Protein 3D0C (pdb70)

B-factor: mean 28.16, std 8.86, range [10.95, 77.32]

InterPro domains:
  IPR002220 DapA-like [PF00701] (10-296)
  IPR002220 DapA-like [PIRSF001365] (8-302)
  IPR002220 DapA-like [PTHR12128] (17-301)
  IPR002220 DapA-like [SM01130] (9-299)
  IPR013785 Aldolase-type TIM barrel [G3DSA:3.20.20.70] (1-304)

Solvent-accessible surface area: 23172 Å² total

Organism: Oceanobacillus iheyensis (strain DSM 14371 / CIP 107618 / JCM 11309 / KCTC 3954 / HTE831) (NCBI:txid221109)

Structure (mmCIF, N/CA/C/O backbone):
data_3D0C
#
_entry.id   3D0C
#
_cell.length_a   157.037
_cell.length_b   57.063
_cell.length_c   71.457
_cell.angle_alpha   90.00
_cell.angle_beta   90.00
_cell.angle_gamma   90.00
#
_symmetry.space_group_name_H-M   'P 21 21 2'
#
loop_
_entity.id
_entity.type
_entity.pdbx_description
1 polymer 'Dihydrodipicolinate synthase'
2 water water
#
loop_
_atom_site.group_PDB
_atom_site.id
_atom_site.type_symbol
_atom_site.label_atom_id
_atom_site.label_alt_id
_atom_site.label_comp_id
_atom_site.label_asym_id
_atom_site.label_entity_id
_atom_site.label_seq_id
_atom_site.pdbx_PDB_ins_code
_atom_site.Cartn_x
_atom_site.Cartn_y
_atom_site.Cartn_z
_atom_site.occupancy
_atom_site.B_iso_or_equiv
_atom_site.auth_seq_id
_atom_site.auth_comp_id
_atom_site.auth_asym_id
_atom_site.auth_atom_id
_atom_site.pdbx_PDB_model_num
ATOM 1 N N . LEU A 1 3 ? 33.985 -9.461 49.211 1.00 37.08 1 LEU A N 1
ATOM 2 C CA . LEU A 1 3 ? 32.778 -8.596 49.053 1.00 36.99 1 LEU A CA 1
ATOM 3 C C . LEU A 1 3 ? 31.532 -9.459 48.933 1.00 37.39 1 LEU A C 1
ATOM 4 O O . LEU A 1 3 ? 31.422 -10.274 48.016 1.00 40.08 1 LEU A O 1
ATOM 9 N N . ASP A 1 4 ? 30.598 -9.291 49.868 1.00 40.52 2 ASP A N 1
ATOM 10 C CA . ASP A 1 4 ? 29.361 -10.059 49.820 1.00 42.22 2 ASP A CA 1
ATOM 11 C C . ASP A 1 4 ? 28.361 -9.317 48.941 1.00 40.87 2 ASP A C 1
ATOM 12 O O . ASP A 1 4 ? 27.948 -8.193 49.245 1.00 38.12 2 ASP A O 1
ATOM 17 N N . TYR A 1 5 ? 27.990 -9.956 47.839 1.00 41.32 3 TYR A N 1
ATOM 18 C CA . TYR A 1 5 ? 27.054 -9.378 46.891 1.00 41.57 3 TYR A CA 1
ATOM 19 C C . TYR A 1 5 ? 25.714 -9.051 47.537 1.00 38.83 3 TYR A C 1
ATOM 20 O O . TYR A 1 5 ? 25.091 -8.038 47.215 1.00 37.33 3 TYR A O 1
ATOM 29 N N . GLY A 1 6 ? 25.278 -9.898 48.462 1.00 35.68 4 GLY A N 1
ATOM 30 C CA . GLY A 1 6 ? 24.018 -9.650 49.134 1.00 34.09 4 GLY A CA 1
ATOM 31 C C . GLY A 1 6 ? 23.959 -8.239 49.694 1.00 34.11 4 GLY A C 1
ATOM 32 O O . GLY A 1 6 ? 22.997 -7.503 49.454 1.00 33.74 4 GLY A O 1
ATOM 33 N N . GLU A 1 7 ? 24.996 -7.850 50.431 1.00 33.75 5 GLU A N 1
ATOM 34 C CA . GLU A 1 7 ? 25.048 -6.522 51.032 1.00 34.73 5 GLU A CA 1
ATOM 35 C C . GLU A 1 7 ? 25.179 -5.443 49.965 1.00 31.63 5 GLU A C 1
ATOM 36 O O . GLU A 1 7 ? 24.619 -4.355 50.100 1.00 29.44 5 GLU A O 1
ATOM 42 N N . PHE A 1 8 ? 25.917 -5.751 48.902 1.00 31.02 6 PHE A N 1
ATOM 43 C CA . PHE A 1 8 ? 26.119 -4.795 47.819 1.00 29.86 6 PHE A CA 1
ATOM 44 C C . PHE A 1 8 ? 24.795 -4.366 47.187 1.00 25.48 6 PHE A C 1
ATOM 45 O O . PHE A 1 8 ? 24.590 -3.182 46.925 1.00 23.80 6 PHE A O 1
ATOM 53 N N . SER A 1 9 ? 23.908 -5.327 46.938 1.00 23.98 7 SER A N 1
ATOM 54 C CA . SER A 1 9 ? 22.617 -5.029 46.324 1.00 23.80 7 SER A CA 1
ATOM 55 C C . SER A 1 9 ? 21.778 -4.083 47.176 1.00 23.69 7 SER A C 1
ATOM 56 O O . SER A 1 9 ? 20.924 -3.367 46.654 1.00 22.98 7 SER A O 1
ATOM 59 N N . LYS A 1 10 ? 22.019 -4.075 48.486 1.00 22.84 8 LYS A N 1
ATOM 60 C CA . LYS A 1 10 ? 21.273 -3.202 49.387 1.00 23.75 8 LYS A CA 1
ATOM 61 C C . LYS A 1 10 ? 21.554 -1.721 49.133 1.00 21.98 8 LYS A C 1
ATOM 62 O O . LYS A 1 10 ? 20.748 -0.861 49.496 1.00 22.43 8 LYS A O 1
ATOM 68 N N . ARG A 1 11 ? 22.687 -1.426 48.502 1.00 22.46 9 ARG A N 1
ATOM 69 C CA . ARG A 1 11 ? 23.059 -0.043 48.198 1.00 22.17 9 ARG A CA 1
ATOM 70 C C . ARG A 1 11 ? 22.060 0.661 47.280 1.00 21.59 9 ARG A C 1
ATOM 71 O O . ARG A 1 11 ? 21.977 1.896 47.262 1.00 20.73 9 ARG A O 1
ATOM 79 N N . PHE A 1 12 ? 21.306 -0.120 46.517 1.00 19.69 10 PHE A N 1
ATOM 80 C CA . PHE A 1 12 ? 20.354 0.446 45.565 1.00 21.99 10 PHE A CA 1
ATOM 81 C C . PHE A 1 12 ? 18.961 0.773 46.092 1.00 21.57 10 PHE A C 1
ATOM 82 O O . PHE A 1 12 ? 18.081 1.188 45.331 1.00 20.96 10 PHE A O 1
ATOM 90 N N . SER A 1 13 ? 18.768 0.605 47.398 1.00 23.46 11 SER A N 1
ATOM 91 C CA . SER A 1 13 ? 17.485 0.926 48.017 1.00 21.45 11 SER A CA 1
ATOM 92 C C . SER A 1 13 ? 17.495 2.421 48.286 1.00 21.52 11 SER A C 1
ATOM 93 O O . SER A 1 13 ? 17.465 2.860 49.438 1.00 22.60 11 SER A O 1
ATOM 96 N N . THR A 1 14 ? 17.542 3.201 47.214 1.00 20.93 12 THR A N 1
ATOM 97 C CA . THR A 1 14 ? 17.581 4.654 47.321 1.00 21.23 12 THR A CA 1
ATOM 98 C C . THR A 1 14 ? 17.419 5.206 45.906 1.00 21.80 12 THR A C 1
ATOM 99 O O . THR A 1 14 ? 16.985 4.491 45.002 1.00 20.37 12 THR A O 1
ATOM 103 N N . ILE A 1 15 ? 17.759 6.474 45.712 1.00 18.87 13 ILE A N 1
ATOM 104 C CA . ILE A 1 15 ? 17.662 7.062 44.382 1.00 19.43 13 ILE A CA 1
ATOM 105 C C . ILE A 1 15 ? 18.979 6.867 43.628 1.00 21.74 13 ILE A C 1
ATOM 106 O O . ILE A 1 15 ? 20.055 7.142 44.159 1.00 18.83 13 ILE A O 1
ATOM 111 N N . SER A 1 16 ? 18.891 6.350 42.405 1.00 18.92 14 SER A N 1
ATOM 112 C CA . SER A 1 16 ? 20.070 6.176 41.567 1.00 17.55 14 SER A CA 1
ATOM 113 C C . SER A 1 16 ? 20.057 7.394 40.656 1.00 17.51 14 SER A C 1
ATOM 114 O O . SER A 1 16 ? 19.250 7.472 39.723 1.00 16.84 14 SER A O 1
ATOM 117 N N . GLY A 1 17 ? 20.941 8.347 40.937 1.00 17.83 15 GLY A N 1
ATOM 118 C CA . GLY A 1 17 ? 20.998 9.558 40.143 1.00 16.21 15 GLY A CA 1
ATOM 119 C C . GLY A 1 17 ? 21.823 9.399 38.885 1.00 16.92 15 GLY A C 1
ATOM 120 O O . GLY A 1 17 ? 22.961 8.925 38.934 1.00 18.75 15 GLY A O 1
ATOM 121 N N . ILE A 1 18 ? 21.247 9.805 37.760 1.00 16.62 16 ILE A N 1
ATOM 122 C CA . ILE A 1 18 ? 21.914 9.725 36.466 1.00 17.34 16 ILE A CA 1
ATOM 123 C C . ILE A 1 18 ? 22.321 11.155 36.104 1.00 16.13 16 ILE A C 1
ATOM 124 O O . ILE A 1 18 ? 21.485 11.958 35.705 1.00 14.77 16 ILE A O 1
ATOM 129 N N . ASN A 1 19 ? 23.608 11.459 36.243 1.00 16.55 17 ASN A N 1
ATOM 130 C CA . ASN A 1 19 ? 24.121 12.802 35.973 1.00 19.60 17 ASN A CA 1
ATOM 131 C C . ASN A 1 19 ? 24.135 13.155 34.496 1.00 17.41 17 ASN A C 1
ATOM 132 O O . ASN A 1 19 ? 24.027 12.288 33.634 1.00 16.69 17 ASN A O 1
ATOM 137 N N . ILE A 1 20 ? 24.271 14.440 34.201 1.00 19.06 18 ILE A N 1
ATOM 138 C CA . ILE A 1 20 ? 24.352 14.858 32.809 1.00 18.57 18 ILE A CA 1
ATOM 139 C C . ILE A 1 20 ? 25.830 15.045 32.493 1.00 19.67 18 ILE A C 1
ATOM 140 O O . ILE A 1 20 ? 26.692 14.909 33.370 1.00 17.67 18 ILE A O 1
ATOM 145 N N . VAL A 1 21 ? 26.109 15.338 31.228 1.00 19.55 19 VAL A N 1
ATOM 146 C CA . VAL A 1 21 ? 27.464 15.620 30.769 1.00 19.54 19 VAL A CA 1
ATOM 147 C C . VAL A 1 21 ? 27.317 16.921 29.996 1.00 20.14 19 VAL A C 1
ATOM 148 O O . VAL A 1 21 ? 26.885 16.926 28.842 1.00 19.42 19 VAL A O 1
ATOM 152 N N . PRO A 1 22 ? 27.641 18.052 30.634 1.00 20.19 20 PRO A N 1
ATOM 153 C CA . PRO A 1 22 ? 27.515 19.327 29.925 1.00 22.53 20 PRO A CA 1
ATOM 154 C C . PRO A 1 22 ? 28.541 19.451 28.803 1.00 25.94 20 PRO A C 1
ATOM 155 O O . PRO A 1 22 ? 29.650 18.929 28.900 1.00 27.83 20 PRO A O 1
ATOM 159 N N . PHE A 1 23 ? 28.157 20.121 27.725 1.00 28.56 21 PHE A N 1
ATOM 160 C CA . PHE A 1 23 ? 29.054 20.313 26.596 1.00 32.18 21 PHE A CA 1
ATOM 161 C C . PHE A 1 23 ? 29.320 21.807 26.428 1.00 32.77 21 PHE A C 1
ATOM 162 O O . PHE A 1 23 ? 28.562 22.637 26.925 1.00 32.15 21 PHE A O 1
ATOM 170 N N . LEU A 1 24 ? 30.397 22.149 25.730 1.00 35.61 22 LEU A N 1
ATOM 171 C CA . LEU A 1 24 ? 30.764 23.549 25.536 1.00 38.80 22 LEU A CA 1
ATOM 172 C C . LEU A 1 24 ? 30.110 24.250 24.343 1.00 39.15 22 LEU A C 1
ATOM 173 O O . LEU A 1 24 ? 29.594 23.622 23.425 1.00 37.17 22 LEU A O 1
ATOM 178 N N . GLU A 1 25 ? 30.164 25.576 24.404 1.00 40.91 23 GLU A N 1
ATOM 179 C CA . GLU A 1 25 ? 29.642 26.521 23.422 1.00 43.01 23 GLU A CA 1
ATOM 180 C C . GLU A 1 25 ? 29.151 25.929 22.091 1.00 41.90 23 GLU A C 1
ATOM 181 O O . GLU A 1 25 ? 28.008 25.472 21.978 1.00 43.03 23 GLU A O 1
ATOM 187 N N . GLY A 1 26 ? 30.012 25.974 21.075 1.00 40.35 24 GLY A N 1
ATOM 188 C CA . GLY A 1 26 ? 29.644 25.470 19.764 1.00 37.42 24 GLY A CA 1
ATOM 189 C C . GLY A 1 26 ? 30.515 24.319 19.309 1.00 36.32 24 GLY A C 1
ATOM 190 O O . GLY A 1 26 ? 30.215 23.670 18.308 1.00 36.73 24 GLY A O 1
ATOM 191 N N . THR A 1 27 ? 31.606 24.075 20.029 1.00 35.90 25 THR A N 1
ATOM 192 C CA . THR A 1 27 ? 32.507 22.976 19.697 1.00 35.73 25 THR A CA 1
ATOM 193 C C . THR A 1 27 ? 31.883 21.678 20.206 1.00 35.20 25 THR A C 1
ATOM 194 O O . THR A 1 27 ? 32.218 20.590 19.741 1.00 33.89 25 THR A O 1
ATOM 198 N N . ARG A 1 28 ? 30.982 21.820 21.176 1.00 34.20 26 ARG A N 1
ATOM 199 C CA . ARG A 1 28 ? 30.285 20.697 21.797 1.00 33.94 26 ARG A CA 1
ATOM 200 C C . ARG A 1 28 ? 31.225 19.784 22.569 1.00 31.72 26 ARG A C 1
ATOM 201 O O . ARG A 1 28 ? 30.844 18.670 22.933 1.00 31.42 26 ARG A O 1
ATOM 209 N N . GLU A 1 29 ? 32.454 20.234 22.813 1.00 30.55 27 GLU A N 1
ATOM 210 C CA . GLU A 1 29 ? 33.400 19.418 23.568 1.00 29.19 27 GLU A CA 1
ATOM 211 C C . GLU A 1 29 ? 32.888 19.324 24.999 1.00 28.96 27 GLU A C 1
ATOM 212 O O . GLU A 1 29 ? 32.096 20.159 25.438 1.00 29.34 27 GLU A O 1
ATOM 218 N N . ILE A 1 30 ? 33.330 18.305 25.724 1.00 27.29 28 ILE A N 1
ATOM 219 C CA . ILE A 1 30 ? 32.902 18.112 27.102 1.00 25.62 28 ILE A CA 1
ATOM 220 C C . ILE A 1 30 ? 33.366 19.249 28.008 1.00 26.95 28 ILE A C 1
ATOM 221 O O . ILE A 1 30 ? 34.539 19.631 28.004 1.00 23.20 28 ILE A O 1
ATOM 226 N N . ASP A 1 31 ? 32.427 19.784 28.779 1.00 27.52 29 ASP A N 1
ATOM 227 C CA . ASP A 1 31 ? 32.709 20.861 29.719 1.00 29.15 29 ASP A CA 1
ATOM 228 C C . ASP A 1 31 ? 33.051 20.162 31.032 1.00 29.04 29 ASP A C 1
ATOM 229 O O . ASP A 1 31 ? 32.172 19.894 31.857 1.00 27.53 29 ASP A O 1
ATOM 234 N N . TRP A 1 32 ? 34.330 19.854 31.219 1.00 30.25 30 TRP A N 1
ATOM 235 C CA . TRP A 1 32 ? 34.757 19.144 32.415 1.00 34.19 30 TRP A CA 1
ATOM 236 C C . TRP A 1 32 ? 34.442 19.859 33.717 1.00 31.65 30 TRP A C 1
ATOM 237 O O . TRP A 1 32 ? 34.169 19.214 34.728 1.00 28.56 30 TRP A O 1
ATOM 248 N N . LYS A 1 33 ? 34.466 21.187 33.685 1.00 30.52 31 LYS A N 1
ATOM 249 C CA . LYS A 1 33 ? 34.163 21.988 34.867 1.00 31.59 31 LYS A CA 1
ATOM 250 C C . LYS A 1 33 ? 32.686 21.769 35.204 1.00 29.54 31 LYS A C 1
ATOM 251 O O . LYS A 1 33 ? 32.339 21.446 36.342 1.00 28.29 31 LYS A O 1
ATOM 257 N N . GLY A 1 34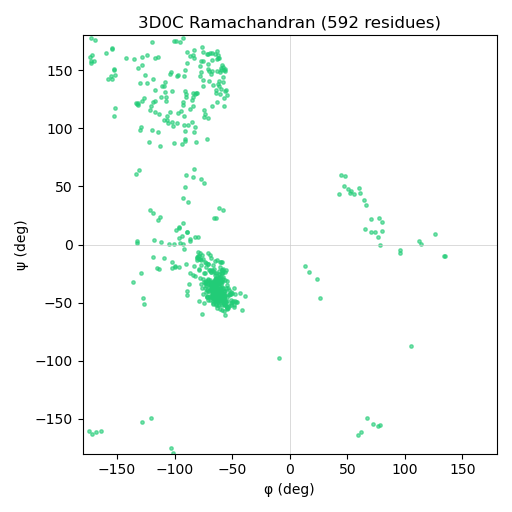 ? 31.828 21.946 34.199 1.00 27.09 32 GLY A N 1
ATOM 258 C CA . GLY A 1 34 ? 30.398 21.765 34.386 1.00 27.42 32 GLY A CA 1
ATOM 259 C C . GLY A 1 34 ? 30.063 20.383 34.914 1.00 27.83 32 GLY A C 1
ATOM 260 O O . GLY A 1 34 ? 29.178 20.231 35.764 1.00 28.58 32 GLY A O 1
ATOM 261 N N . LEU A 1 35 ? 30.766 19.371 34.406 1.00 27.63 33 LEU A N 1
ATOM 262 C CA . LEU A 1 35 ? 30.555 17.994 34.837 1.00 27.42 33 LEU A CA 1
ATOM 263 C C . LEU A 1 35 ? 30.933 17.825 36.303 1.00 27.46 33 LEU A C 1
ATOM 264 O O . LEU A 1 35 ? 30.189 17.213 37.080 1.00 25.35 33 LEU A O 1
ATOM 269 N N . ASP A 1 36 ? 32.098 18.349 36.681 1.00 25.53 34 ASP A N 1
ATOM 270 C CA . ASP A 1 36 ? 32.541 18.239 38.067 1.00 26.48 34 ASP A CA 1
ATOM 271 C C . ASP A 1 36 ? 31.495 18.881 38.981 1.00 25.85 34 ASP A C 1
ATOM 272 O O . ASP A 1 36 ? 31.149 18.333 40.030 1.00 23.54 34 ASP A O 1
ATOM 277 N N . ASP A 1 37 ? 30.983 20.034 38.566 1.00 24.63 35 ASP A N 1
ATOM 278 C CA . ASP A 1 37 ? 29.989 20.755 39.346 1.00 25.74 35 ASP A CA 1
ATOM 279 C C . ASP A 1 37 ? 28.647 20.051 39.430 1.00 24.40 35 ASP A C 1
ATOM 280 O O . ASP A 1 37 ? 27.940 20.173 40.432 1.00 20.36 35 ASP A O 1
ATOM 285 N N . ASN A 1 38 ? 28.284 19.328 38.380 1.00 23.71 36 ASN A N 1
ATOM 286 C CA . ASN A 1 38 ? 27.015 18.616 38.409 1.00 25.74 36 ASN A CA 1
ATOM 287 C C . ASN A 1 38 ? 27.127 17.459 39.398 1.00 25.10 36 ASN A C 1
ATOM 288 O O . ASN A 1 38 ? 26.193 17.177 40.153 1.00 24.13 36 ASN A O 1
ATOM 293 N N . VAL A 1 39 ? 28.282 16.799 39.393 1.00 24.48 37 VAL A N 1
ATOM 294 C CA . VAL A 1 39 ? 28.547 15.682 40.292 1.00 23.80 37 VAL A CA 1
ATOM 295 C C . VAL A 1 39 ? 28.545 16.176 41.744 1.00 25.20 37 VAL A C 1
ATOM 296 O O . VAL A 1 39 ? 27.984 15.526 42.628 1.00 23.20 37 VAL A O 1
ATOM 300 N N . GLU A 1 40 ? 29.169 17.328 41.983 1.00 23.14 38 GLU A N 1
ATOM 301 C CA . GLU A 1 40 ? 29.217 17.907 43.329 1.00 27.80 38 GLU A CA 1
ATOM 302 C C . GLU A 1 40 ? 27.804 18.257 43.792 1.00 24.62 38 GLU A C 1
ATOM 303 O O . GLU A 1 40 ? 27.436 18.026 44.943 1.00 25.73 38 GLU A O 1
ATOM 309 N N . PHE A 1 41 ? 27.024 18.825 42.878 1.00 25.71 39 PHE A N 1
ATOM 310 C CA . PHE A 1 41 ? 25.647 19.216 43.153 1.00 25.73 39 PHE A CA 1
ATOM 311 C C . PHE A 1 41 ? 24.843 18.015 43.627 1.00 25.16 39 PHE A C 1
ATOM 312 O O . PHE A 1 41 ? 24.096 18.103 44.603 1.00 22.52 39 PHE A O 1
ATOM 320 N N . LEU A 1 42 ? 24.989 16.900 42.916 1.00 24.13 40 LEU A N 1
ATOM 321 C CA . LEU A 1 42 ? 24.286 15.671 43.254 1.00 25.38 40 LEU A CA 1
ATOM 322 C C . LEU A 1 42 ? 24.717 15.141 44.623 1.00 24.96 40 LEU A C 1
ATOM 323 O O . LEU A 1 42 ? 23.883 14.751 45.440 1.00 24.81 40 LEU A O 1
ATOM 328 N N . LEU A 1 43 ? 26.019 15.129 44.879 1.00 24.51 41 LEU A N 1
ATOM 329 C CA . LEU A 1 43 ? 26.513 14.636 46.157 1.00 25.89 41 LEU A CA 1
ATOM 330 C C . LEU A 1 43 ? 26.096 15.535 47.319 1.00 25.33 41 LEU A C 1
ATOM 331 O O . LEU A 1 43 ? 25.737 15.048 48.387 1.00 23.75 41 LEU A O 1
ATOM 336 N N . GLN A 1 44 ? 26.142 16.845 47.110 1.00 27.01 42 GLN A N 1
ATOM 337 C CA . GLN A 1 44 ? 25.778 17.793 48.156 1.00 30.21 42 GLN A CA 1
ATOM 338 C C . GLN A 1 44 ? 24.305 17.671 48.509 1.00 30.31 42 GLN A C 1
ATOM 339 O O . GLN A 1 44 ? 23.890 18.013 49.614 1.00 29.39 42 GLN A O 1
ATOM 345 N N . ASN A 1 45 ? 23.518 17.176 47.561 1.00 29.68 43 ASN A N 1
ATOM 346 C CA . ASN A 1 45 ? 22.094 17.023 47.779 1.00 28.82 43 ASN A CA 1
ATOM 347 C C . ASN A 1 45 ? 21.661 15.629 48.223 1.00 26.91 43 ASN A C 1
ATOM 348 O O . ASN A 1 45 ? 20.480 15.298 48.178 1.00 27.67 43 ASN A O 1
ATOM 353 N N . GLY A 1 46 ? 22.621 14.817 48.653 1.00 25.59 44 GLY A N 1
ATOM 354 C CA . GLY A 1 46 ? 22.300 13.490 49.152 1.00 23.36 44 GLY A CA 1
ATOM 355 C C . GLY A 1 46 ? 22.382 12.260 48.262 1.00 21.82 44 GLY A C 1
ATOM 356 O O . GLY A 1 46 ? 22.191 11.148 48.758 1.00 20.38 44 GLY A O 1
ATOM 357 N N . ILE A 1 47 ? 22.658 12.415 46.974 1.00 21.25 45 ILE A N 1
ATOM 358 C CA . ILE A 1 47 ? 22.722 11.232 46.113 1.00 23.58 45 ILE A CA 1
ATOM 359 C C . ILE A 1 47 ? 23.746 10.217 46.620 1.00 21.47 45 ILE A C 1
ATOM 360 O O . ILE A 1 47 ? 24.911 10.555 46.820 1.00 22.16 45 ILE A O 1
ATOM 365 N N . GLU A 1 48 ? 23.299 8.976 46.815 1.00 21.27 46 GLU A N 1
ATOM 366 C CA . GLU A 1 48 ? 24.144 7.881 47.309 1.00 22.43 46 GLU A CA 1
ATOM 367 C C . GLU A 1 48 ? 24.645 6.964 46.196 1.00 22.27 46 GLU A C 1
ATOM 368 O O . GLU A 1 48 ? 25.603 6.206 46.382 1.00 21.90 46 GLU A O 1
ATOM 374 N N . VAL A 1 49 ? 23.965 7.019 45.054 1.00 20.09 47 VAL A N 1
ATOM 375 C CA . VAL A 1 49 ? 24.309 6.212 43.893 1.00 19.24 47 VAL A CA 1
ATOM 376 C C . VAL A 1 49 ? 24.295 7.126 42.670 1.00 19.07 47 VAL A C 1
ATOM 377 O O . VAL A 1 49 ? 23.295 7.780 42.370 1.00 18.05 47 VAL A O 1
ATOM 381 N N . ILE A 1 50 ? 25.421 7.199 41.979 1.00 20.14 48 ILE A N 1
ATOM 382 C CA . ILE A 1 50 ? 25.509 8.053 40.807 1.00 21.50 48 ILE A CA 1
ATOM 383 C C . ILE A 1 50 ? 25.814 7.164 39.608 1.00 20.67 48 ILE A C 1
ATOM 384 O O . ILE A 1 50 ? 26.566 6.197 39.715 1.00 19.07 48 ILE A O 1
ATOM 389 N N . VAL A 1 51 ? 25.221 7.487 38.465 1.00 20.56 49 VAL A N 1
ATOM 390 C CA . VAL A 1 51 ? 25.413 6.658 37.291 1.00 17.59 49 VAL A CA 1
ATOM 391 C C . VAL A 1 51 ? 25.990 7.366 36.077 1.00 16.58 49 VAL A C 1
ATOM 392 O O . VAL A 1 51 ? 25.242 7.871 35.240 1.00 17.44 49 VAL A O 1
ATOM 396 N N . PRO A 1 52 ? 27.332 7.418 35.961 1.00 17.13 50 PRO A N 1
ATOM 397 C CA . PRO A 1 52 ? 27.930 8.079 34.798 1.00 17.37 50 PRO A CA 1
ATOM 398 C C . PRO A 1 52 ? 27.683 7.210 33.560 1.00 17.86 50 PRO A C 1
ATOM 399 O O . PRO A 1 52 ? 27.574 5.986 33.665 1.00 13.10 50 PRO A O 1
ATOM 403 N N . ASN A 1 53 ? 27.591 7.844 32.396 1.00 17.53 51 ASN A N 1
ATOM 404 C CA . ASN A 1 53 ? 27.328 7.137 31.145 1.00 15.88 51 ASN A CA 1
ATOM 405 C C . ASN A 1 53 ? 25.968 6.463 31.082 1.00 17.15 51 ASN A C 1
ATOM 406 O O . ASN A 1 53 ? 25.808 5.349 30.552 1.00 14.94 51 ASN A O 1
ATOM 411 N N . GLY A 1 54 ? 24.995 7.169 31.648 1.00 16.39 52 GLY A N 1
ATOM 412 C CA . GLY A 1 54 ? 23.611 6.741 31.607 1.00 17.67 52 GLY A CA 1
ATOM 413 C C . GLY A 1 54 ? 23.084 7.517 30.407 1.00 16.74 52 GLY A C 1
ATOM 414 O O . GLY A 1 54 ? 23.809 8.340 29.839 1.00 15.71 52 GLY A O 1
ATOM 415 N N . ASN A 1 55 ? 21.846 7.280 29.996 1.00 19.02 53 ASN A N 1
ATOM 416 C CA . ASN A 1 55 ? 21.323 8.013 28.852 1.00 19.69 53 ASN A CA 1
ATOM 417 C C . ASN A 1 55 ? 21.118 9.485 29.198 1.00 20.41 53 ASN A C 1
ATOM 418 O O . ASN A 1 55 ? 21.095 10.330 28.312 1.00 18.49 53 ASN A O 1
ATOM 423 N N . THR A 1 56 ? 20.985 9.797 30.486 1.00 19.10 54 THR A N 1
ATOM 424 C CA . THR A 1 56 ? 20.798 11.188 30.881 1.00 17.92 54 THR A CA 1
ATOM 425 C C . THR A 1 56 ? 22.116 11.910 30.667 1.00 19.62 54 THR A C 1
ATOM 426 O O . THR A 1 56 ? 22.162 13.139 30.643 1.00 19.86 54 THR A O 1
ATOM 430 N N . GLY A 1 57 ? 23.181 11.124 30.522 1.00 18.82 55 GLY A N 1
ATOM 431 C CA . GLY A 1 57 ? 24.504 11.671 30.290 1.00 16.83 55 GLY A CA 1
ATOM 432 C C . GLY A 1 57 ? 24.863 11.637 28.815 1.00 16.33 55 GLY A C 1
ATOM 433 O O . GLY A 1 57 ? 26.024 11.820 28.451 1.00 15.19 55 GLY A O 1
ATOM 434 N N . GLU A 1 58 ? 23.866 11.385 27.968 1.00 14.36 56 GLU A N 1
ATOM 435 C CA . GLU A 1 58 ? 24.061 11.327 26.518 1.00 19.79 56 GLU A CA 1
ATOM 436 C C . GLU A 1 58 ? 25.197 10.385 26.121 1.00 18.16 56 GLU A C 1
ATOM 437 O O . GLU A 1 58 ? 26.026 10.690 25.261 1.00 16.81 56 GLU A O 1
ATOM 443 N N . PHE A 1 59 ? 25.199 9.218 26.758 1.00 17.64 57 PHE A N 1
ATOM 444 C CA . PHE A 1 59 ? 26.188 8.179 26.519 1.00 19.51 57 PHE A CA 1
ATOM 445 C C . PHE A 1 59 ? 26.417 7.914 25.037 1.00 16.64 57 PHE A C 1
ATOM 446 O O . PHE A 1 59 ? 27.560 7.879 24.575 1.00 16.33 57 PHE A O 1
ATOM 454 N N . TYR A 1 60 ? 25.332 7.724 24.291 1.00 16.83 58 TYR A N 1
ATOM 455 C CA . TYR A 1 60 ? 25.456 7.429 22.868 1.00 18.31 58 TYR A CA 1
ATOM 456 C C . TYR A 1 60 ? 25.954 8.570 21.974 1.00 17.71 58 TYR A C 1
ATOM 457 O O . TYR A 1 60 ? 26.248 8.349 20.804 1.00 15.88 58 TYR A O 1
ATOM 466 N N . ALA A 1 61 ? 26.060 9.781 22.520 1.00 18.44 59 ALA A N 1
ATOM 467 C CA . ALA A 1 61 ? 26.554 10.920 21.743 1.00 17.72 59 ALA A CA 1
ATOM 468 C C . ALA A 1 61 ? 28.055 11.097 21.985 1.00 19.88 59 ALA A C 1
ATOM 469 O O . ALA A 1 61 ? 28.683 12.025 21.452 1.00 17.25 59 ALA A O 1
ATOM 471 N N . LEU A 1 62 ? 28.614 10.204 22.800 1.00 17.81 60 LEU A N 1
ATOM 472 C CA . LEU A 1 62 ? 30.031 10.231 23.147 1.00 18.65 60 LEU A CA 1
ATOM 473 C C . LEU A 1 62 ? 30.798 9.158 22.390 1.00 18.19 60 LEU A C 1
ATOM 474 O O . LEU A 1 62 ? 30.257 8.084 22.106 1.00 16.69 60 LEU A O 1
ATOM 479 N N . THR A 1 63 ? 32.052 9.450 22.053 1.00 17.04 61 THR A N 1
ATOM 480 C CA . THR A 1 63 ? 32.889 8.463 21.382 1.00 17.18 61 THR A CA 1
ATOM 481 C C . THR A 1 63 ? 33.268 7.519 22.517 1.00 17.56 61 THR A C 1
ATOM 482 O O . THR A 1 63 ? 33.004 7.818 23.686 1.00 16.15 61 THR A O 1
ATOM 486 N N . ILE A 1 64 ? 33.879 6.389 22.182 1.00 17.73 62 ILE A N 1
ATOM 487 C CA . ILE A 1 64 ? 34.301 5.418 23.191 1.00 18.63 62 ILE A CA 1
ATOM 488 C C . ILE A 1 64 ? 35.333 6.067 24.118 1.00 19.56 62 ILE A C 1
ATOM 489 O O . ILE A 1 64 ? 35.292 5.905 25.346 1.00 18.81 62 ILE A O 1
ATOM 494 N N . GLU A 1 65 ? 36.261 6.808 23.526 1.00 20.76 63 GLU A N 1
ATOM 495 C CA . GLU A 1 65 ? 37.292 7.486 24.304 1.00 22.12 63 GLU A CA 1
ATOM 496 C C . GLU A 1 65 ? 36.683 8.476 25.307 1.00 21.39 63 GLU A C 1
ATOM 497 O O . GLU A 1 65 ? 37.088 8.526 26.473 1.00 19.86 63 GLU A O 1
ATOM 503 N N . GLU A 1 66 ? 35.719 9.269 24.849 1.00 20.92 64 GLU A N 1
ATOM 504 C CA . GLU A 1 66 ? 35.068 10.235 25.726 1.00 21.38 64 GLU A CA 1
ATOM 505 C C . GLU A 1 66 ? 34.285 9.534 26.830 1.00 18.18 64 GLU A C 1
ATOM 506 O O . GLU A 1 66 ? 34.254 10.007 27.960 1.00 18.08 64 GLU A O 1
ATOM 512 N N . ALA A 1 67 ? 33.650 8.411 26.513 1.00 16.65 65 ALA A N 1
ATOM 513 C CA . ALA A 1 67 ? 32.877 7.692 27.523 1.00 17.00 65 ALA A CA 1
ATOM 514 C C . ALA A 1 67 ? 33.783 7.190 28.644 1.00 17.43 65 ALA A C 1
ATOM 515 O O . ALA A 1 67 ? 33.440 7.284 29.824 1.00 20.85 65 ALA A O 1
ATOM 517 N N . LYS A 1 68 ? 34.947 6.659 28.292 1.00 17.40 66 LYS A N 1
ATOM 518 C CA . LYS A 1 68 ? 35.864 6.190 29.320 1.00 20.46 66 LYS A CA 1
ATOM 519 C C . LYS A 1 68 ? 36.305 7.382 30.177 1.00 20.25 66 LYS A C 1
ATOM 520 O O . LYS A 1 68 ? 36.401 7.272 31.402 1.00 19.22 66 LYS A O 1
ATOM 526 N N . GLN A 1 69 ? 36.563 8.519 29.531 1.00 19.75 67 GLN A N 1
ATOM 527 C CA . GLN A 1 69 ? 36.995 9.718 30.253 1.00 23.94 67 GLN A CA 1
ATOM 528 C C . GLN A 1 69 ? 35.940 10.208 31.249 1.00 23.97 67 GLN A C 1
ATOM 529 O O . GLN A 1 69 ? 36.275 10.632 32.355 1.00 22.81 67 GLN A O 1
ATOM 535 N N . VAL A 1 70 ? 34.671 10.155 30.854 1.00 21.02 68 VAL A N 1
ATOM 536 C CA . VAL A 1 70 ? 33.591 10.581 31.738 1.00 21.54 68 VAL A CA 1
ATOM 537 C C . VAL A 1 70 ? 33.488 9.642 32.934 1.00 20.83 68 VAL A C 1
ATOM 538 O O . VAL A 1 70 ? 33.430 10.086 34.080 1.00 21.13 68 VAL A O 1
ATOM 542 N N . ALA A 1 71 ? 33.476 8.341 32.675 1.00 19.48 69 ALA A N 1
ATOM 543 C CA . ALA A 1 71 ? 33.385 7.372 33.759 1.00 19.76 69 ALA A CA 1
ATOM 544 C C . ALA A 1 71 ? 34.552 7.577 34.722 1.00 19.40 69 ALA A C 1
ATOM 545 O O . ALA A 1 71 ? 34.369 7.660 35.940 1.00 20.60 69 ALA A O 1
ATOM 547 N N . THR A 1 72 ? 35.755 7.665 34.166 1.00 19.95 70 THR A N 1
ATOM 548 C CA . THR A 1 72 ? 36.948 7.855 34.974 1.00 20.68 70 THR A CA 1
ATOM 549 C C . THR A 1 72 ? 36.830 9.119 35.821 1.00 21.60 70 THR A C 1
ATOM 550 O O . THR A 1 72 ? 37.038 9.088 37.042 1.00 22.24 70 THR A O 1
ATOM 554 N N . ARG A 1 73 ? 36.474 10.218 35.162 1.00 23.10 71 ARG A N 1
ATOM 555 C CA . ARG A 1 73 ? 36.325 11.525 35.807 1.00 22.84 71 ARG A CA 1
ATOM 556 C C . ARG A 1 73 ? 35.337 11.498 36.972 1.00 24.66 71 ARG A C 1
ATOM 557 O O . ARG A 1 73 ? 35.633 11.966 38.077 1.00 21.75 71 ARG A O 1
ATOM 565 N N . VAL A 1 74 ? 34.145 10.969 36.717 1.00 23.43 72 VAL A N 1
ATOM 566 C CA . VAL A 1 74 ? 33.134 10.898 37.758 1.00 22.07 72 VAL A CA 1
ATOM 567 C C . VAL A 1 74 ? 33.589 10.015 38.911 1.00 23.08 72 VAL A C 1
ATOM 568 O O . VAL A 1 74 ? 33.486 10.408 40.073 1.00 21.42 72 VAL A O 1
ATOM 572 N N . THR A 1 75 ? 34.100 8.825 38.595 1.00 23.18 73 THR A N 1
ATOM 573 C CA . THR A 1 75 ? 34.556 7.902 39.631 1.00 24.76 73 THR A CA 1
ATOM 574 C C . THR A 1 75 ? 35.581 8.552 40.569 1.00 27.36 73 THR A C 1
ATOM 575 O O . THR A 1 75 ? 35.460 8.471 41.799 1.00 23.58 73 THR A O 1
ATOM 579 N N . GLU A 1 76 ? 36.588 9.194 39.983 1.00 26.61 74 GLU A N 1
ATOM 580 C CA . GLU A 1 76 ? 37.633 9.840 40.766 1.00 30.02 74 GLU A CA 1
ATOM 581 C C . GLU A 1 76 ? 37.111 11.035 41.560 1.00 30.47 74 GLU A C 1
ATOM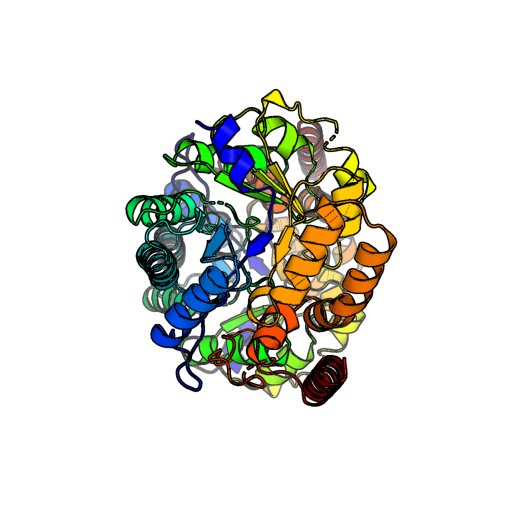 582 O O . GLU A 1 76 ? 37.496 11.228 42.714 1.00 28.87 74 GLU A O 1
ATOM 588 N N . LEU A 1 77 ? 36.230 11.827 40.959 1.00 29.86 75 LEU A N 1
ATOM 589 C CA . LEU A 1 77 ? 35.673 12.982 41.655 1.00 32.63 75 LEU A CA 1
ATOM 590 C C . LEU A 1 77 ? 34.845 12.519 42.859 1.00 33.01 75 LEU A C 1
ATOM 591 O O . LEU A 1 77 ? 34.991 13.044 43.968 1.00 30.77 75 LEU A O 1
ATOM 596 N N . VAL A 1 78 ? 33.982 11.530 42.637 1.00 30.35 76 VAL A N 1
ATOM 597 C CA . VAL A 1 78 ? 33.148 10.989 43.706 1.00 30.97 76 VAL A CA 1
ATOM 598 C C . VAL A 1 78 ? 34.065 10.504 44.823 1.00 31.71 76 VAL A C 1
ATOM 599 O O . VAL A 1 78 ? 33.791 10.708 46.007 1.00 29.27 76 VAL A O 1
ATOM 603 N N . ASN A 1 79 ? 35.149 9.845 44.426 1.00 32.73 77 ASN A N 1
ATOM 604 C CA . ASN A 1 79 ? 36.145 9.345 45.361 1.00 32.91 77 ASN A CA 1
ATOM 605 C C . ASN A 1 79 ? 35.561 8.605 46.561 1.00 31.92 77 ASN A C 1
ATOM 606 O O . ASN A 1 79 ? 35.906 8.891 47.714 1.00 30.36 77 ASN A O 1
ATOM 611 N N . GLY A 1 80 ? 34.670 7.658 46.285 1.00 29.81 78 GLY A N 1
ATOM 612 C CA . GLY A 1 80 ? 34.071 6.868 47.346 1.00 29.89 78 GLY A CA 1
ATOM 613 C C . GLY A 1 80 ? 32.947 7.497 48.154 1.00 30.60 78 GLY A C 1
ATOM 614 O O . GLY A 1 80 ? 32.417 6.848 49.056 1.00 29.07 78 GLY A O 1
ATOM 615 N N . ARG A 1 81 ? 32.577 8.740 47.848 1.00 30.08 79 ARG A N 1
ATOM 616 C CA . ARG A 1 81 ? 31.500 9.409 48.582 1.00 31.14 79 ARG A CA 1
ATOM 617 C C . ARG A 1 81 ? 30.120 8.823 48.262 1.00 30.95 79 ARG A C 1
ATOM 618 O O . ARG A 1 81 ? 29.153 9.048 48.994 1.00 29.65 79 ARG A O 1
ATOM 626 N N . ALA A 1 82 ? 30.042 8.076 47.165 1.00 26.96 80 ALA A N 1
ATOM 627 C CA . ALA A 1 82 ? 28.802 7.436 46.743 1.00 25.79 80 ALA A CA 1
ATOM 628 C C . ALA A 1 82 ? 29.160 6.218 45.912 1.00 26.11 80 ALA A C 1
ATOM 629 O O . ALA A 1 82 ? 30.318 6.039 45.533 1.00 26.76 80 ALA A O 1
ATOM 631 N N . THR A 1 83 ? 28.172 5.374 45.647 1.00 25.69 81 THR A N 1
ATOM 632 C CA . THR A 1 83 ? 28.392 4.183 44.840 1.00 24.99 81 THR A CA 1
ATOM 633 C C . THR A 1 83 ? 28.349 4.627 43.384 1.00 25.37 81 THR A C 1
ATOM 634 O O . THR A 1 83 ? 27.422 5.323 42.972 1.00 25.90 81 THR A O 1
ATOM 638 N N . VAL A 1 84 ? 29.350 4.233 42.604 1.00 24.76 82 VAL A N 1
ATOM 639 C CA . VAL A 1 84 ? 29.392 4.626 41.203 1.00 23.54 82 VAL A CA 1
ATOM 640 C C . VAL A 1 84 ? 29.084 3.444 40.284 1.00 22.78 82 VAL A C 1
ATO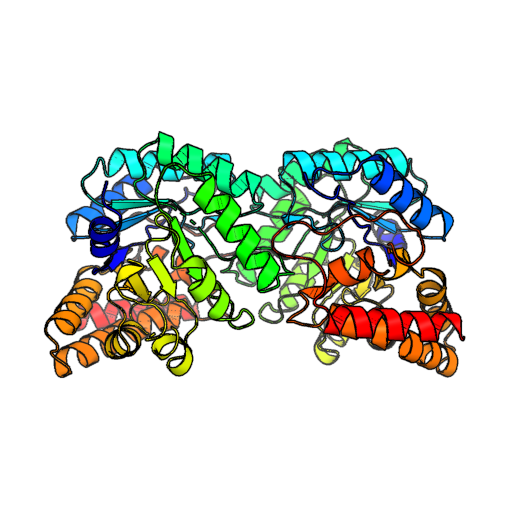M 641 O O . VAL A 1 84 ? 29.699 2.378 40.377 1.00 21.44 82 VAL A O 1
ATOM 645 N N . VAL A 1 85 ? 28.110 3.644 39.404 1.00 22.69 83 VAL A N 1
ATOM 646 C CA . VAL A 1 85 ? 27.703 2.616 38.461 1.00 21.82 83 VAL A CA 1
ATOM 647 C C . VAL A 1 85 ? 27.990 3.162 37.074 1.00 20.13 83 VAL A C 1
ATOM 648 O O . VAL A 1 85 ? 27.390 4.148 36.636 1.00 19.87 83 VAL A O 1
ATOM 652 N N . ALA A 1 86 ? 28.928 2.516 36.393 1.00 19.21 84 ALA A N 1
ATOM 653 C CA . ALA A 1 86 ? 29.336 2.946 35.067 1.00 15.03 84 ALA A CA 1
ATOM 654 C C . ALA A 1 86 ? 28.569 2.257 33.954 1.00 17.02 84 ALA A C 1
ATOM 655 O O . ALA A 1 86 ? 28.578 1.033 33.842 1.00 15.79 84 ALA A O 1
ATOM 657 N N . GLY A 1 87 ? 27.922 3.058 33.114 1.00 15.81 85 GLY A N 1
ATOM 658 C CA . GLY A 1 87 ? 27.163 2.498 32.014 1.00 14.54 85 GLY A CA 1
ATOM 659 C C . GLY A 1 87 ? 28.032 2.003 30.875 1.00 15.21 85 GLY A C 1
ATOM 660 O O . GLY A 1 87 ? 28.998 2.668 30.480 1.00 16.90 85 GLY A O 1
ATOM 661 N N . ILE A 1 88 ? 27.693 0.827 30.360 1.00 10.95 86 ILE A N 1
ATOM 662 C CA . ILE A 1 88 ? 28.418 0.222 29.250 1.00 14.86 86 ILE A CA 1
ATOM 663 C C . ILE A 1 88 ? 27.415 -0.321 28.229 1.00 14.09 86 ILE A C 1
ATOM 664 O O . ILE A 1 88 ? 26.249 -0.556 28.551 1.00 13.65 86 ILE A O 1
ATOM 669 N N . GLY A 1 89 ? 27.877 -0.509 26.998 1.00 13.79 87 GLY A N 1
ATOM 670 C CA . GLY A 1 89 ? 27.008 -1.013 25.955 1.00 13.94 87 GLY A CA 1
ATOM 671 C C . GLY A 1 89 ? 27.777 -1.434 24.712 1.00 15.69 87 GLY A C 1
ATOM 672 O O . GLY A 1 89 ? 28.984 -1.684 24.767 1.00 15.57 87 GLY A O 1
ATOM 673 N N . TYR A 1 90 ? 27.055 -1.527 23.601 1.00 15.10 88 TYR A N 1
ATOM 674 C CA . TYR A 1 90 ? 27.602 -1.905 22.307 1.00 17.01 88 TYR A CA 1
ATOM 675 C C . TYR A 1 90 ? 27.860 -3.411 22.214 1.00 17.80 88 TYR A C 1
ATOM 676 O O . TYR A 1 90 ? 27.224 -4.198 22.927 1.00 14.69 88 TYR A O 1
ATOM 685 N N . SER A 1 91 ? 28.770 -3.811 21.329 1.00 13.07 89 SER A N 1
ATOM 686 C CA . SER A 1 91 ? 29.087 -5.233 21.141 1.00 15.97 89 SER A CA 1
ATOM 687 C C . SER A 1 91 ? 29.671 -5.835 22.425 1.00 17.31 89 SER A C 1
ATOM 688 O O . SER A 1 91 ? 30.188 -5.112 23.272 1.00 16.84 89 SER A O 1
ATOM 691 N N . VAL A 1 92 ? 29.613 -7.156 22.558 1.00 18.61 90 VAL A N 1
ATOM 692 C CA . VAL A 1 92 ? 30.118 -7.802 23.761 1.00 20.32 90 VAL A CA 1
ATOM 693 C C . VAL A 1 92 ? 31.528 -7.365 24.156 1.00 19.04 90 VAL A C 1
ATOM 694 O O . VAL A 1 92 ? 31.761 -7.017 25.313 1.00 20.13 90 VAL A O 1
ATOM 698 N N . ASP A 1 93 ? 32.460 -7.388 23.204 1.00 18.58 91 ASP A N 1
ATOM 699 C CA . ASP A 1 93 ? 33.846 -7.009 23.473 1.00 17.71 91 ASP A CA 1
ATOM 700 C C . ASP A 1 93 ? 33.997 -5.533 23.810 1.00 17.53 91 ASP A C 1
ATOM 701 O O . ASP A 1 93 ? 34.859 -5.146 24.603 1.00 16.85 91 ASP A O 1
ATOM 706 N N . THR A 1 94 ? 33.168 -4.704 23.193 1.00 15.78 92 THR A N 1
ATOM 707 C CA . THR A 1 94 ? 33.224 -3.271 23.448 1.00 16.41 92 THR A CA 1
ATOM 708 C C . THR A 1 94 ? 32.655 -2.968 24.835 1.00 17.02 92 THR A C 1
ATOM 709 O O . THR A 1 94 ? 33.142 -2.081 25.536 1.00 19.07 92 THR A O 1
ATOM 713 N N . ALA A 1 95 ? 31.629 -3.715 25.235 1.00 14.47 93 ALA A N 1
ATOM 714 C CA . ALA A 1 95 ? 31.019 -3.520 26.545 1.00 16.46 93 ALA A CA 1
ATOM 715 C C . ALA A 1 95 ? 32.062 -3.871 27.596 1.00 17.58 93 ALA A C 1
ATOM 716 O O . ALA A 1 95 ? 32.257 -3.133 28.562 1.00 16.34 93 ALA A O 1
ATOM 718 N N . ILE A 1 96 ? 32.746 -4.994 27.385 1.00 19.49 94 ILE A N 1
ATOM 719 C CA . ILE A 1 96 ? 33.779 -5.448 28.309 1.00 20.88 94 ILE A CA 1
ATOM 720 C C . ILE A 1 96 ? 34.909 -4.421 28.368 1.00 21.54 94 ILE A C 1
ATOM 721 O O . ILE A 1 96 ? 35.427 -4.113 29.445 1.00 20.68 94 ILE A O 1
ATOM 726 N N . GLU A 1 97 ? 35.270 -3.880 27.208 1.00 21.04 95 GLU A N 1
ATOM 727 C CA . GLU A 1 97 ? 36.325 -2.876 27.126 1.00 21.68 95 GLU A CA 1
ATOM 728 C C . GLU A 1 97 ? 35.950 -1.664 27.993 1.00 21.35 95 GLU A C 1
ATOM 729 O O . GLU A 1 97 ? 36.765 -1.168 28.783 1.00 17.64 95 GLU A O 1
ATOM 735 N N . LEU A 1 98 ? 34.713 -1.194 27.844 1.00 19.70 96 LEU A N 1
ATOM 736 C CA . LEU A 1 98 ? 34.239 -0.056 28.624 1.00 20.00 96 LEU A CA 1
ATOM 737 C C . LEU A 1 98 ? 34.169 -0.428 30.099 1.00 20.05 96 LEU A C 1
ATOM 738 O O . LEU A 1 98 ? 34.513 0.373 30.967 1.00 19.94 96 LEU A O 1
ATOM 743 N N . GLY A 1 99 ? 33.730 -1.652 30.377 1.00 17.76 97 GLY A N 1
ATOM 744 C CA . GLY A 1 99 ? 33.616 -2.094 31.754 1.00 19.37 97 GLY A CA 1
ATOM 745 C C . GLY A 1 99 ? 34.951 -2.168 32.467 1.00 20.58 97 GLY A C 1
ATOM 746 O O . GLY A 1 99 ? 35.109 -1.613 33.557 1.00 19.48 97 GLY A O 1
ATOM 747 N N . LYS A 1 100 ? 35.917 -2.848 31.860 1.00 19.18 98 LYS A N 1
ATOM 748 C CA . LYS A 1 100 ? 37.233 -2.978 32.474 1.00 22.28 98 LYS A CA 1
ATOM 749 C C . LYS A 1 100 ? 37.819 -1.606 32.749 1.00 22.01 98 LYS A C 1
ATOM 750 O O . LYS A 1 100 ? 38.424 -1.383 33.797 1.00 19.54 98 LYS A O 1
ATOM 756 N N . SER A 1 101 ? 37.626 -0.683 31.811 1.00 21.81 99 SER A N 1
ATOM 757 C CA . SER A 1 101 ? 38.151 0.667 31.970 1.00 22.97 99 SER A CA 1
ATOM 758 C C . SER A 1 101 ? 37.565 1.408 33.172 1.00 22.26 99 SER A C 1
ATOM 759 O O . SER A 1 101 ? 38.307 1.997 33.967 1.00 22.93 99 SER A O 1
ATOM 762 N N . ALA A 1 102 ? 36.242 1.384 33.310 1.00 21.87 100 ALA A N 1
ATOM 763 C CA . ALA A 1 102 ? 35.591 2.071 34.423 1.00 21.16 100 ALA A CA 1
ATOM 764 C C . ALA A 1 102 ? 35.973 1.451 35.763 1.00 21.27 100 ALA A C 1
ATOM 765 O O . ALA A 1 102 ? 36.248 2.166 36.722 1.00 20.82 100 ALA A O 1
ATOM 767 N N . ILE A 1 103 ? 35.990 0.122 35.822 1.00 20.93 101 ILE A N 1
ATOM 768 C CA . ILE A 1 103 ? 36.340 -0.591 37.047 1.00 23.28 101 ILE A CA 1
ATOM 769 C C . ILE A 1 103 ? 37.785 -0.310 37.451 1.00 24.44 101 ILE A C 1
ATOM 770 O O . ILE A 1 103 ? 38.068 -0.080 38.627 1.00 22.24 101 ILE A O 1
ATOM 775 N N . ASP A 1 104 ? 38.691 -0.328 36.474 1.00 25.28 102 ASP A N 1
ATOM 776 C CA . ASP A 1 104 ? 40.100 -0.065 36.743 1.00 27.30 102 ASP A CA 1
ATOM 777 C C . ASP A 1 104 ? 40.235 1.348 37.312 1.00 27.01 102 ASP A C 1
ATOM 778 O O . ASP A 1 104 ? 41.160 1.635 38.079 1.00 27.61 102 ASP A O 1
ATOM 783 N N . SER A 1 105 ? 39.305 2.224 36.937 1.00 26.66 103 SER A N 1
ATOM 784 C CA . SER A 1 105 ? 39.309 3.600 37.424 1.00 27.42 103 SER A CA 1
ATOM 785 C C . SER A 1 105 ? 38.708 3.686 38.827 1.00 26.90 103 SER A C 1
ATOM 786 O O . SER A 1 105 ? 38.790 4.724 39.486 1.00 24.84 103 SER A O 1
ATOM 789 N N . GLY A 1 106 ? 38.097 2.593 39.276 1.00 25.74 104 GLY A N 1
ATOM 790 C CA . GLY A 1 106 ? 37.517 2.578 40.603 1.00 24.86 104 GLY A CA 1
ATOM 791 C C . GLY A 1 106 ? 36.007 2.456 40.699 1.00 25.46 104 GLY A C 1
ATOM 792 O O . GLY A 1 106 ? 35.474 2.452 41.806 1.00 22.35 104 GLY A O 1
ATOM 793 N N . ALA A 1 107 ? 35.308 2.363 39.569 1.00 23.20 105 ALA A N 1
ATOM 794 C CA . ALA A 1 107 ? 33.849 2.238 39.608 1.00 21.98 105 ALA A CA 1
ATOM 795 C C . ALA A 1 107 ? 33.475 1.000 40.409 1.00 20.67 105 ALA A C 1
ATOM 796 O O . ALA A 1 107 ? 34.160 -0.018 40.347 1.00 21.97 105 ALA A O 1
ATOM 798 N N . ASP A 1 108 ? 32.376 1.087 41.147 1.00 20.02 106 ASP A N 1
ATOM 799 C CA . ASP A 1 108 ? 31.926 -0.007 41.992 1.00 22.19 106 ASP A CA 1
ATOM 800 C C . ASP A 1 108 ? 31.104 -1.062 41.292 1.00 21.76 106 ASP A C 1
ATOM 801 O O . ASP A 1 108 ? 31.080 -2.214 41.712 1.00 23.85 106 ASP A O 1
ATOM 806 N N . CYS A 1 109 ? 30.437 -0.662 40.216 1.00 22.03 107 CYS A N 1
ATOM 807 C CA . CYS A 1 109 ? 29.533 -1.549 39.503 1.00 21.07 107 CYS A CA 1
ATOM 808 C C . CYS A 1 109 ? 29.341 -0.988 38.092 1.00 19.98 107 CYS A C 1
ATOM 809 O O . CYS A 1 109 ? 29.695 0.166 37.823 1.00 19.29 107 CYS A O 1
ATOM 812 N N . VAL A 1 110 ? 28.812 -1.807 37.188 1.00 18.50 108 VAL A N 1
ATOM 813 C CA . VAL A 1 110 ? 28.530 -1.339 35.838 1.00 19.50 108 VAL A CA 1
ATOM 814 C C . VAL A 1 110 ? 27.036 -1.516 35.567 1.00 18.61 108 VAL A C 1
ATOM 815 O O . VAL A 1 110 ? 26.364 -2.302 36.237 1.00 15.80 108 VAL A O 1
ATOM 827 N N . ILE A 1 112 ? 24.534 -2.290 32.358 1.00 14.03 110 ILE A N 1
ATOM 828 C CA . ILE A 1 112 ? 24.463 -2.667 30.953 1.00 17.32 110 ILE A CA 1
ATOM 829 C C . ILE A 1 112 ? 23.216 -2.086 30.320 1.00 15.47 110 ILE A C 1
ATOM 830 O O . ILE A 1 112 ? 22.089 -2.388 30.722 1.00 16.29 110 ILE A O 1
ATOM 835 N N . HIS A 1 113 ? 23.442 -1.220 29.339 1.00 16.13 111 HIS A N 1
ATOM 836 C CA . HIS A 1 113 ? 22.383 -0.560 28.595 1.00 17.00 111 HIS A CA 1
ATOM 837 C C . HIS A 1 113 ? 21.627 -1.581 27.760 1.00 17.71 111 HIS A C 1
ATOM 838 O O . HIS A 1 113 ? 22.091 -2.715 27.544 1.00 13.82 111 HIS A O 1
ATOM 845 N N . GLN A 1 114 ? 20.462 -1.170 27.281 1.00 14.48 112 GLN A N 1
ATOM 846 C CA . GLN A 1 114 ? 19.680 -2.026 26.407 1.00 17.86 112 GLN A CA 1
ATOM 847 C C . GLN A 1 114 ? 20.544 -2.191 25.162 1.00 17.16 112 GLN A C 1
ATOM 848 O O . GLN A 1 114 ? 21.103 -1.215 24.635 1.00 15.36 112 GLN A O 1
ATOM 854 N N . PRO A 1 115 ? 20.689 -3.430 24.686 1.00 16.44 113 PRO A N 1
ATOM 855 C CA . PRO A 1 115 ? 21.502 -3.665 23.488 1.00 16.20 113 PRO A CA 1
ATOM 856 C C . PRO A 1 115 ? 20.995 -2.825 22.313 1.00 15.89 113 PRO A C 1
ATOM 857 O O . PRO A 1 115 ? 19.796 -2.799 22.043 1.00 17.73 113 PRO A O 1
ATOM 861 N N . VAL A 1 116 ? 21.896 -2.135 21.619 1.00 16.89 114 VAL A N 1
ATOM 862 C CA . VAL A 1 116 ? 21.490 -1.320 20.476 1.00 17.85 114 VAL A CA 1
ATOM 863 C C . VAL A 1 116 ? 21.133 -2.186 19.270 1.00 18.23 114 VAL A C 1
ATOM 864 O O . VAL A 1 116 ? 20.508 -1.713 18.324 1.00 15.04 114 VAL A O 1
ATOM 868 N N . HIS A 1 117 ? 21.518 -3.457 19.301 1.00 17.31 115 HIS A N 1
ATOM 869 C CA . HIS A 1 117 ? 21.224 -4.342 18.171 1.00 18.56 115 HIS A CA 1
ATOM 870 C C . HIS A 1 117 ? 19.733 -4.363 17.842 1.00 16.08 115 HIS A C 1
ATOM 871 O O . HIS A 1 117 ? 18.909 -4.501 18.741 1.00 16.34 115 HIS A O 1
ATOM 878 N N . PRO A 1 118 ? 19.368 -4.229 16.548 1.00 14.18 116 PRO A N 1
ATOM 879 C CA . PRO A 1 118 ? 17.957 -4.248 16.141 1.00 17.28 116 PRO A CA 1
ATOM 880 C C . PRO A 1 118 ? 17.345 -5.649 16.231 1.00 19.20 116 PRO A C 1
ATOM 881 O O . PRO A 1 118 ? 16.121 -5.796 16.283 1.00 18.26 116 PRO A O 1
ATOM 885 N N . TYR A 1 119 ? 18.206 -6.669 16.255 1.00 18.35 117 TYR A N 1
ATOM 886 C CA . TYR A 1 119 ? 17.761 -8.061 16.341 1.00 19.37 117 TYR A CA 1
ATOM 887 C C . TYR A 1 119 ? 18.292 -8.716 17.613 1.00 17.56 117 TYR A C 1
ATOM 888 O O . TYR A 1 119 ? 19.504 -8.765 17.848 1.00 11.37 117 TYR A O 1
ATOM 897 N N . ILE A 1 120 ? 17.371 -9.215 18.431 1.00 16.36 118 ILE A N 1
ATOM 898 C CA . ILE A 1 120 ? 17.718 -9.855 19.690 1.00 16.62 118 ILE A CA 1
ATOM 899 C C . ILE A 1 120 ? 16.646 -10.886 20.049 1.00 17.17 118 ILE A C 1
ATOM 900 O O . ILE A 1 120 ? 15.473 -10.710 19.710 1.00 13.83 118 ILE A O 1
ATOM 905 N N . THR A 1 121 ? 17.066 -11.979 20.688 1.00 17.62 119 THR A N 1
ATOM 906 C CA . THR A 1 121 ? 16.154 -13.038 21.119 1.00 18.20 119 THR A CA 1
ATOM 907 C C . THR A 1 121 ? 16.422 -13.295 22.599 1.00 18.81 119 THR A C 1
ATOM 908 O O . THR A 1 121 ? 17.474 -12.919 23.113 1.00 19.01 119 THR A O 1
ATOM 912 N N . ASP A 1 122 ? 15.474 -13.930 23.281 1.00 19.73 120 ASP A N 1
ATOM 913 C CA . ASP A 1 122 ? 15.639 -14.232 24.701 1.00 21.72 120 ASP A CA 1
ATOM 914 C C . ASP A 1 122 ? 16.927 -15.018 24.953 1.00 18.28 120 ASP A C 1
ATOM 915 O O . ASP A 1 122 ? 17.739 -14.649 25.794 1.00 17.98 120 ASP A O 1
ATOM 920 N N . ALA A 1 123 ? 17.099 -16.114 24.227 1.00 17.67 121 ALA A N 1
ATOM 921 C CA . ALA A 1 123 ? 18.280 -16.959 24.390 1.00 17.30 121 ALA A CA 1
ATOM 922 C C . ALA A 1 123 ? 19.595 -16.238 24.081 1.00 17.27 121 ALA A C 1
ATOM 923 O O . ALA A 1 123 ? 20.604 -16.451 24.757 1.00 16.84 121 ALA A O 1
ATOM 925 N N . GLY A 1 124 ? 19.584 -15.389 23.058 1.00 15.82 122 GLY A N 1
ATOM 926 C CA . GLY A 1 124 ? 20.784 -14.651 22.697 1.00 16.54 122 GLY A CA 1
ATOM 927 C C . GLY A 1 124 ? 21.068 -13.549 23.704 1.00 16.36 122 GLY A C 1
ATOM 928 O O . GLY A 1 124 ? 22.229 -13.216 23.977 1.00 16.62 122 GLY A O 1
ATOM 929 N N . ALA A 1 125 ? 20.002 -12.974 24.253 1.00 17.33 123 ALA A N 1
ATOM 930 C CA . ALA A 1 125 ? 20.134 -11.915 25.245 1.00 18.58 123 ALA A CA 1
ATOM 931 C C . ALA A 1 125 ? 20.816 -12.500 26.479 1.00 18.50 123 ALA A C 1
ATOM 932 O O . ALA A 1 125 ? 21.710 -11.884 27.056 1.00 18.81 123 ALA A O 1
ATOM 934 N N . VAL A 1 126 ? 20.394 -13.694 26.885 1.00 19.15 124 VAL A N 1
ATOM 935 C CA . VAL A 1 126 ? 21.001 -14.332 28.047 1.00 18.00 124 VAL A CA 1
ATOM 936 C C . VAL A 1 126 ? 22.513 -14.472 27.827 1.00 18.00 124 VAL A C 1
ATOM 937 O O . VAL A 1 126 ? 23.307 -14.161 28.718 1.00 18.70 124 VAL A O 1
ATOM 941 N N . GLU A 1 127 ? 22.910 -14.919 26.639 1.00 15.90 125 GLU A N 1
ATOM 942 C CA . GLU A 1 127 ? 24.332 -15.086 26.320 1.00 19.54 125 GLU A CA 1
ATOM 943 C C . GLU A 1 127 ? 25.080 -13.752 26.333 1.00 15.55 125 GLU A C 1
ATOM 944 O O . GLU A 1 127 ? 26.201 -13.649 26.843 1.00 17.83 125 GLU A O 1
ATOM 950 N N . TYR A 1 128 ? 24.450 -12.732 25.765 1.00 17.93 126 TYR A N 1
ATOM 951 C CA . TYR A 1 128 ? 25.021 -11.388 25.707 1.00 17.09 126 TYR A CA 1
ATOM 952 C C . TYR A 1 128 ? 25.333 -10.916 27.121 1.00 16.39 126 TYR A C 1
ATOM 953 O O . TYR A 1 128 ? 26.480 -10.568 27.456 1.00 15.37 126 TYR A O 1
ATOM 962 N N . TYR A 1 129 ? 24.304 -10.911 27.957 1.00 15.54 127 TYR A N 1
ATOM 963 C CA . TYR A 1 129 ? 24.457 -10.467 29.337 1.00 17.52 127 TYR A CA 1
ATOM 964 C C . TYR A 1 129 ? 25.444 -11.281 30.160 1.00 17.76 127 TYR A C 1
ATOM 965 O O . TYR A 1 129 ? 26.307 -10.745 30.845 1.00 14.71 127 TYR A O 1
ATOM 974 N N . ARG A 1 130 ? 25.316 -12.592 30.103 1.00 18.34 128 ARG A N 1
ATOM 975 C CA . ARG A 1 130 ? 26.207 -13.442 30.884 1.00 21.16 128 ARG A CA 1
ATOM 976 C C . ARG A 1 130 ? 27.693 -13.324 30.526 1.00 19.62 128 ARG A C 1
ATOM 977 O O . ARG A 1 130 ? 28.548 -13.338 31.418 1.00 20.39 128 ARG A O 1
ATOM 985 N N . ASN A 1 131 ? 28.016 -13.241 29.235 1.00 21.91 129 ASN A N 1
ATOM 986 C CA . ASN A 1 131 ? 29.414 -13.129 28.856 1.00 24.53 129 ASN A CA 1
ATOM 987 C C . ASN A 1 131 ? 30.012 -11.802 29.348 1.00 25.96 129 ASN A C 1
ATOM 988 O O . ASN A 1 131 ? 31.192 -11.741 29.670 1.00 24.50 129 ASN A O 1
ATOM 993 N N . ILE A 1 132 ? 29.209 -10.743 29.417 1.00 24.72 130 ILE A N 1
ATOM 994 C CA . ILE A 1 132 ? 29.740 -9.470 29.874 1.00 25.90 130 ILE A CA 1
ATOM 995 C C . ILE A 1 132 ? 29.976 -9.464 31.391 1.00 27.67 130 ILE A C 1
ATOM 996 O O . ILE A 1 132 ? 31.071 -9.122 31.853 1.00 26.07 130 ILE A O 1
ATOM 1001 N N . ILE A 1 133 ? 28.961 -9.867 32.151 1.00 28.52 131 ILE A N 1
ATOM 1002 C CA . ILE A 1 133 ? 29.041 -9.914 33.602 1.00 30.01 131 ILE A CA 1
ATOM 1003 C C . ILE A 1 133 ? 30.252 -10.748 34.052 1.00 33.10 131 ILE A C 1
ATOM 1004 O O . ILE A 1 133 ? 31.093 -10.281 34.837 1.00 33.59 131 ILE A O 1
ATOM 1009 N N . GLU A 1 134 ? 30.334 -11.973 33.529 1.00 32.55 132 GLU A N 1
ATOM 1010 C CA . GLU A 1 134 ? 31.391 -12.921 33.856 1.00 33.81 132 GLU A CA 1
ATOM 1011 C C . GLU A 1 134 ? 32.788 -12.406 33.537 1.00 33.23 132 GLU A C 1
ATOM 1012 O O . GLU A 1 134 ? 33.777 -12.888 34.128 1.00 34.58 132 GLU A O 1
ATOM 1018 N N . ALA A 1 135 ?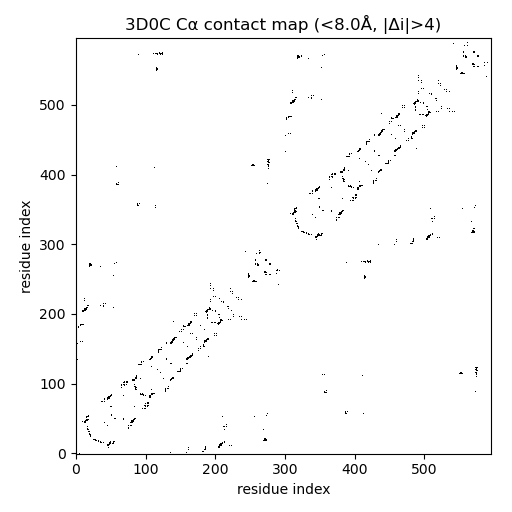 32.873 -11.461 32.598 1.00 27.53 133 ALA A N 1
ATOM 1019 C CA . ALA A 1 135 ? 34.165 -10.950 32.184 1.00 27.49 133 ALA A CA 1
ATOM 1020 C C . ALA A 1 135 ? 34.646 -9.706 32.949 1.00 26.09 133 ALA A C 1
ATOM 1021 O O . ALA A 1 135 ? 35.798 -9.267 32.747 1.00 25.30 133 ALA A O 1
ATOM 1023 N N . LEU A 1 136 ? 33.793 -9.190 33.838 1.00 23.86 134 LEU A N 1
ATOM 1024 C CA . LEU A 1 136 ? 34.077 -8.014 34.629 1.00 25.52 134 LEU A CA 1
ATOM 1025 C C . LEU A 1 136 ? 34.310 -8.382 36.088 1.00 24.13 134 LEU A C 1
ATOM 1026 O O . LEU A 1 136 ? 33.582 -9.170 36.671 1.00 22.38 134 LEU A O 1
ATOM 1031 N N . ASP A 1 137 ? 35.297 -7.716 36.672 1.00 23.30 135 ASP A N 1
ATOM 1032 C CA . ASP A 1 137 ? 35.710 -7.872 38.049 1.00 24.06 135 ASP A CA 1
ATOM 1033 C C . ASP A 1 137 ? 34.971 -6.900 38.987 1.00 23.38 135 ASP A C 1
ATOM 1034 O O . ASP A 1 137 ? 35.584 -6.162 39.768 1.00 21.38 135 ASP A O 1
ATOM 1039 N N . ALA A 1 138 ? 33.649 -6.880 38.845 1.00 20.79 136 ALA A N 1
ATOM 1040 C CA . ALA A 1 138 ? 32.754 -6.060 39.642 1.00 21.02 136 ALA A CA 1
ATOM 1041 C C . ALA A 1 138 ? 31.341 -6.481 39.259 1.00 20.21 136 ALA A C 1
ATOM 1042 O O . ALA A 1 138 ? 31.129 -7.118 38.224 1.00 19.27 136 ALA A O 1
ATOM 1044 N N . PRO A 1 139 ? 30.355 -6.161 40.107 1.00 19.29 137 PRO A N 1
ATOM 1045 C CA . PRO A 1 139 ? 28.965 -6.522 39.827 1.00 19.92 137 PRO A CA 1
ATOM 1046 C C . PRO A 1 139 ? 28.353 -5.694 38.714 1.00 18.23 137 PRO A C 1
ATOM 1047 O O . PRO A 1 139 ? 28.867 -4.630 38.347 1.00 16.59 137 PRO A O 1
ATOM 1051 N N . SER A 1 140 ? 27.239 -6.199 38.204 1.00 16.68 138 SER A N 1
ATOM 1052 C CA . SER A 1 140 ? 26.515 -5.559 37.132 1.00 19.89 138 SER A CA 1
ATOM 1053 C C . SER A 1 140 ? 25.049 -5.388 37.457 1.00 21.02 138 SER A C 1
ATOM 1054 O O . SER A 1 140 ? 24.451 -6.116 38.238 1.00 19.85 138 SER A O 1
ATOM 1057 N N . ILE A 1 141 ? 24.476 -4.395 36.811 1.00 20.54 139 ILE A N 1
ATOM 1058 C CA . ILE A 1 141 ? 23.050 -4.149 36.879 1.00 21.74 139 ILE A CA 1
ATOM 1059 C C . ILE A 1 141 ? 22.614 -4.125 35.409 1.00 22.91 139 ILE A C 1
ATOM 1060 O O . ILE A 1 141 ? 23.408 -3.718 34.539 1.00 25.79 139 ILE A O 1
ATOM 1065 N N . ILE A 1 142 ? 21.389 -4.603 35.143 1.00 20.82 140 ILE A N 1
ATOM 1066 C CA . ILE A 1 142 ? 20.834 -4.617 33.786 1.00 20.04 140 ILE A CA 1
ATOM 1067 C C . ILE A 1 142 ? 19.660 -3.653 33.619 1.00 18.84 140 ILE A C 1
ATOM 1068 O O . ILE A 1 142 ? 18.714 -3.661 34.411 1.00 18.49 140 ILE A O 1
ATOM 1073 N N . TYR A 1 143 ? 19.772 -2.792 32.604 1.00 16.31 141 TYR A N 1
ATOM 1074 C CA . TYR A 1 143 ? 18.722 -1.849 32.248 1.00 17.07 141 TYR A CA 1
ATOM 1075 C C . TYR A 1 143 ? 17.849 -2.637 31.273 1.00 16.43 141 TYR A C 1
ATOM 1076 O O . TYR A 1 143 ? 18.202 -2.828 30.106 1.00 17.83 141 TYR A O 1
ATOM 1085 N N . PHE A 1 144 ? 16.717 -3.101 31.788 1.00 17.20 142 PHE A N 1
ATOM 1086 C CA . PHE A 1 144 ? 15.758 -3.922 31.048 1.00 18.38 142 PHE A CA 1
ATOM 1087 C C . PHE A 1 144 ? 14.543 -3.110 30.585 1.00 18.29 142 PHE A C 1
ATOM 1088 O O . PHE A 1 144 ? 13.653 -2.796 31.381 1.00 16.66 142 PHE A O 1
ATOM 1096 N N . LYS A 1 145 ? 14.480 -2.802 29.292 1.00 18.15 143 LYS A N 1
ATOM 1097 C CA . LYS A 1 145 ? 13.385 -1.988 28.783 1.00 16.26 143 LYS A CA 1
ATOM 1098 C C . LYS A 1 145 ? 12.684 -2.487 27.520 1.00 18.15 143 LYS A C 1
ATOM 1099 O O . LYS A 1 145 ? 11.792 -1.811 27.008 1.00 16.74 143 LYS A O 1
ATOM 1105 N N . ASP A 1 146 ? 13.085 -3.648 27.014 1.00 18.97 144 ASP A N 1
ATOM 1106 C CA . ASP A 1 146 ? 12.500 -4.206 25.789 1.00 21.45 144 ASP A CA 1
ATOM 1107 C C . ASP A 1 146 ? 11.340 -5.130 26.143 1.00 19.70 144 ASP A C 1
ATOM 1108 O O . ASP A 1 146 ? 11.559 -6.263 26.560 1.00 17.23 144 ASP A O 1
ATOM 1113 N N . ALA A 1 147 ? 10.112 -4.648 25.977 1.00 19.91 145 ALA A N 1
ATOM 1114 C CA . ALA A 1 147 ? 8.939 -5.455 26.296 1.00 20.76 145 ALA A CA 1
ATOM 1115 C C . ALA A 1 147 ? 8.851 -6.736 25.461 1.00 21.67 145 ALA A C 1
ATOM 1116 O O . ALA A 1 147 ? 8.157 -7.680 25.843 1.00 18.60 145 ALA A O 1
ATOM 1118 N N . HIS A 1 148 ? 9.560 -6.773 24.333 1.00 22.82 146 HIS A N 1
ATOM 1119 C CA . HIS A 1 148 ? 9.544 -7.938 23.450 1.00 23.57 146 HIS A CA 1
ATOM 1120 C C . HIS A 1 148 ? 10.367 -9.102 23.981 1.00 23.71 146 HIS A C 1
ATOM 1121 O O . HIS A 1 148 ? 10.281 -10.219 23.464 1.00 23.14 146 HIS A O 1
ATOM 1128 N N . LEU A 1 149 ? 11.175 -8.839 25.002 1.00 20.15 147 LEU A N 1
ATOM 1129 C CA . LEU A 1 149 ? 11.983 -9.884 25.613 1.00 21.09 147 LEU A CA 1
ATOM 1130 C C . LEU A 1 149 ? 11.235 -10.392 26.834 1.00 22.93 147 LEU A C 1
ATOM 1131 O O . LEU A 1 149 ? 10.546 -9.633 27.517 1.00 19.64 147 LEU A O 1
ATOM 1136 N N . SER A 1 150 ? 11.374 -11.681 27.105 1.00 19.83 148 SER A N 1
ATOM 1137 C CA . SER A 1 150 ? 10.701 -12.284 28.235 1.00 19.26 148 SER A CA 1
ATOM 1138 C C . SER A 1 150 ? 11.388 -11.995 29.560 1.00 19.39 148 SER A C 1
ATOM 1139 O O . SER A 1 150 ? 12.626 -11.915 29.642 1.00 18.00 148 SER A O 1
ATOM 1142 N N . ASP A 1 151 ? 10.584 -11.841 30.603 1.00 17.71 149 ASP A N 1
ATOM 1143 C CA . ASP A 1 151 ? 11.131 -11.615 31.925 1.00 18.71 149 ASP A CA 1
ATOM 1144 C C . ASP A 1 151 ? 11.947 -12.836 32.359 1.00 20.88 149 ASP A C 1
ATOM 1145 O O . ASP A 1 151 ? 12.708 -12.764 33.319 1.00 18.90 149 ASP A O 1
ATOM 1150 N N . ASP A 1 152 ? 11.804 -13.952 31.649 1.00 22.22 150 ASP A N 1
ATOM 1151 C CA . ASP A 1 152 ? 12.572 -15.145 31.995 1.00 24.45 150 ASP A CA 1
ATOM 1152 C C . ASP A 1 152 ? 14.069 -14.922 31.757 1.00 23.16 150 ASP A C 1
ATOM 1153 O O . ASP A 1 152 ? 14.897 -15.677 32.256 1.00 21.59 150 ASP A O 1
ATOM 1158 N N . VAL A 1 153 ? 14.413 -13.899 30.977 1.00 22.83 151 VAL A N 1
ATOM 1159 C CA . VAL A 1 153 ? 15.820 -13.576 30.727 1.00 21.28 151 VAL A CA 1
ATOM 1160 C C . VAL A 1 153 ? 16.406 -13.168 32.078 1.00 23.26 151 VAL A C 1
ATOM 1161 O O . VAL A 1 153 ? 17.510 -13.574 32.452 1.00 19.73 151 VAL A O 1
ATOM 1165 N N . ILE A 1 154 ? 15.641 -12.349 32.796 1.00 22.19 152 ILE A N 1
ATOM 1166 C CA . ILE A 1 154 ? 16.030 -11.874 34.113 1.00 23.45 152 ILE A CA 1
ATOM 1167 C C . ILE A 1 154 ? 16.090 -13.056 35.087 1.00 23.13 152 ILE A C 1
ATOM 1168 O O . ILE A 1 154 ? 17.065 -13.214 35.820 1.00 20.32 152 ILE A O 1
ATOM 1173 N N . LYS A 1 155 ? 15.041 -13.875 35.087 1.00 21.22 153 LYS A N 1
ATOM 1174 C CA . LYS A 1 155 ? 14.955 -15.039 35.973 1.00 25.41 153 LYS A CA 1
ATOM 1175 C C . LYS A 1 155 ? 16.147 -15.973 35.787 1.00 23.94 153 LYS A C 1
ATOM 1176 O O . LYS A 1 155 ? 16.725 -16.470 36.759 1.00 23.57 153 LYS A O 1
ATOM 1182 N N . GLU A 1 156 ? 16.509 -16.196 34.531 1.00 22.03 154 GLU A N 1
ATOM 1183 C CA . GLU A 1 156 ? 17.639 -17.047 34.174 1.00 25.55 154 GLU A CA 1
ATOM 1184 C C . GLU A 1 156 ? 18.968 -16.520 34.724 1.00 25.40 154 GLU A C 1
ATOM 1185 O O . GLU A 1 156 ? 19.807 -17.287 35.202 1.00 25.41 154 GLU A O 1
ATOM 1191 N N . LEU A 1 157 ? 19.153 -15.207 34.666 1.00 23.53 155 LEU A N 1
ATOM 1192 C CA . LEU A 1 157 ? 20.394 -14.583 35.118 1.00 24.18 155 LEU A CA 1
ATOM 1193 C C . LEU A 1 157 ? 20.502 -14.230 36.600 1.00 22.36 155 LEU A C 1
ATOM 1194 O O . LEU A 1 157 ? 21.608 -14.135 37.139 1.00 19.07 155 LEU A O 1
ATOM 1199 N N . ALA A 1 158 ? 19.360 -14.030 37.252 1.00 24.11 156 ALA A N 1
ATOM 1200 C CA . ALA A 1 158 ? 19.324 -13.645 38.663 1.00 26.28 156 ALA A CA 1
ATOM 1201 C C . ALA A 1 158 ? 20.294 -14.380 39.595 1.00 27.15 156 ALA A C 1
ATOM 1202 O O . ALA A 1 158 ? 20.903 -13.762 40.465 1.00 26.96 156 ALA A O 1
ATOM 1204 N N . PRO A 1 159 ? 20.444 -15.705 39.433 1.00 28.55 157 PRO A N 1
ATOM 1205 C CA . PRO A 1 159 ? 21.344 -16.499 40.276 1.00 31.84 157 PRO A CA 1
ATOM 1206 C C . PRO A 1 159 ? 22.812 -16.085 40.267 1.00 31.54 157 PRO A C 1
ATOM 1207 O O . PRO A 1 159 ? 23.560 -16.415 41.195 1.00 30.33 157 PRO A O 1
ATOM 1211 N N . LEU A 1 160 ? 23.231 -15.387 39.214 1.00 30.48 158 LEU A N 1
ATOM 1212 C CA . LEU A 1 160 ? 24.618 -14.947 39.109 1.00 28.21 158 LEU A CA 1
ATOM 1213 C C . LEU A 1 160 ? 24.962 -13.978 40.221 1.00 25.28 158 LEU A C 1
ATOM 1214 O O . LEU A 1 160 ? 24.323 -12.937 40.355 1.00 23.29 158 LEU A O 1
ATOM 1219 N N . ASP A 1 161 ? 25.975 -14.317 41.010 1.00 23.26 159 ASP A N 1
ATOM 1220 C CA . ASP A 1 161 ? 26.399 -13.453 42.102 1.00 23.36 159 ASP A CA 1
ATOM 1221 C C . ASP A 1 161 ? 26.649 -12.014 41.656 1.00 22.43 159 ASP A C 1
ATOM 1222 O O . ASP A 1 161 ? 26.242 -11.067 42.338 1.00 19.60 159 ASP A O 1
ATOM 1227 N N . LYS A 1 162 ? 27.300 -11.846 40.508 1.00 20.67 160 LYS A N 1
ATOM 1228 C CA . LYS A 1 162 ? 27.615 -10.507 40.013 1.00 21.51 160 LYS A CA 1
ATOM 1229 C C . LYS A 1 162 ? 26.408 -9.683 39.577 1.00 20.83 160 LYS A C 1
ATOM 1230 O O . LYS A 1 162 ? 26.493 -8.454 39.542 1.00 22.57 160 LYS A O 1
ATOM 1236 N N . LEU A 1 163 ? 25.302 -10.334 39.221 1.00 20.66 161 LEU A N 1
ATOM 1237 C CA . LEU A 1 163 ? 24.114 -9.580 38.828 1.00 22.87 161 LEU A CA 1
ATOM 1238 C C . LEU A 1 163 ? 23.428 -9.184 40.135 1.00 22.31 161 LEU A C 1
ATOM 1239 O O . LEU A 1 163 ? 22.733 -9.992 40.743 1.00 20.38 161 LEU A O 1
ATOM 1244 N N . VAL A 1 164 ? 23.623 -7.934 40.550 1.00 21.20 162 VAL A N 1
ATOM 1245 C CA . VAL A 1 164 ? 23.078 -7.429 41.806 1.00 21.95 162 VAL A CA 1
ATOM 1246 C C . VAL A 1 164 ? 21.869 -6.503 41.695 1.00 22.51 162 VAL A C 1
ATOM 1247 O O . VAL A 1 164 ? 21.354 -6.015 42.708 1.00 20.15 162 VAL A O 1
ATOM 1251 N N . GLY A 1 165 ? 21.423 -6.244 40.472 1.00 20.31 163 GLY A N 1
ATOM 1252 C CA . GLY A 1 165 ? 20.267 -5.387 40.303 1.00 17.26 163 GLY A CA 1
ATOM 1253 C C . GLY A 1 165 ? 19.698 -5.337 38.899 1.00 17.42 163 GLY A C 1
ATOM 1254 O O . GLY A 1 165 ? 20.382 -5.655 37.924 1.00 17.84 16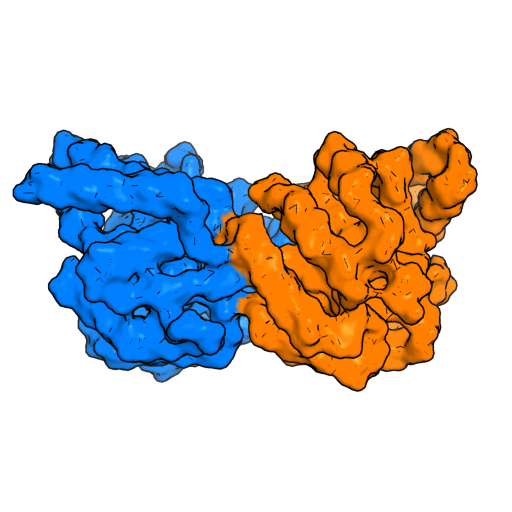3 GLY A O 1
ATOM 1255 N N . ILE A 1 166 ? 18.430 -4.956 38.810 1.00 13.83 164 ILE A N 1
ATOM 1256 C CA . ILE A 1 166 ? 17.747 -4.801 37.532 1.00 14.98 164 ILE A CA 1
ATOM 1257 C C . ILE A 1 166 ? 17.037 -3.457 37.548 1.00 16.88 164 ILE A C 1
ATOM 1258 O O . ILE A 1 166 ? 16.207 -3.202 38.424 1.00 13.37 164 ILE A O 1
ATOM 1263 N N . LYS A 1 167 ? 17.387 -2.584 36.606 1.00 16.27 165 LYS A N 1
ATOM 1264 C CA . LYS A 1 167 ? 16.692 -1.311 36.486 1.00 18.32 165 LYS A CA 1
ATOM 1265 C C . LYS A 1 167 ? 15.578 -1.665 35.506 1.00 16.41 165 LYS A C 1
ATOM 1266 O O . LYS A 1 167 ? 15.759 -1.596 34.289 1.00 14.29 165 LYS A O 1
ATOM 1272 N N . TYR A 1 168 ? 14.439 -2.083 36.053 1.00 16.38 166 TYR A N 1
ATOM 1273 C CA . TYR A 1 168 ? 13.299 -2.499 35.241 1.00 17.18 166 TYR A CA 1
ATOM 1274 C C . TYR A 1 168 ? 12.626 -1.277 34.635 1.00 15.33 166 TYR A C 1
ATOM 1275 O O . TYR A 1 168 ? 12.081 -0.438 35.354 1.00 16.44 166 TYR A O 1
ATOM 1284 N N . ALA A 1 169 ? 12.648 -1.186 33.311 1.00 16.30 167 ALA A N 1
ATOM 1285 C CA . ALA A 1 169 ? 12.075 -0.035 32.631 1.00 15.65 167 ALA A CA 1
ATOM 1286 C C . ALA A 1 169 ? 10.917 -0.319 31.687 1.00 16.62 167 ALA A C 1
ATOM 1287 O O . ALA A 1 169 ? 10.709 0.422 30.732 1.00 18.70 167 ALA A O 1
ATOM 1289 N N . ILE A 1 170 ? 10.172 -1.390 31.940 1.00 17.22 168 ILE A N 1
ATOM 1290 C CA . ILE A 1 170 ? 9.002 -1.706 31.124 1.00 16.66 168 ILE A CA 1
ATOM 1291 C C . ILE A 1 170 ? 7.807 -1.290 31.997 1.00 15.28 168 ILE A C 1
ATOM 1292 O O . ILE A 1 170 ? 7.583 -1.882 33.052 1.00 12.78 168 ILE A O 1
ATOM 1297 N N . ASN A 1 171 ? 7.059 -0.269 31.577 1.00 12.59 169 ASN A N 1
ATOM 1298 C CA . ASN A 1 171 ? 5.937 0.196 32.386 1.00 15.68 169 ASN A CA 1
ATOM 1299 C C . ASN A 1 171 ? 4.690 -0.675 32.325 1.00 15.47 169 ASN A C 1
ATOM 1300 O O . ASN A 1 171 ? 3.590 -0.216 32.018 1.00 17.49 169 ASN A O 1
ATOM 1305 N N . ASP A 1 172 ? 4.882 -1.948 32.651 1.00 15.63 170 ASP A N 1
ATOM 1306 C CA . ASP A 1 172 ? 3.806 -2.933 32.666 1.00 15.65 170 ASP A CA 1
ATOM 1307 C C . ASP A 1 172 ? 3.782 -3.405 34.114 1.00 17.01 170 ASP A C 1
ATOM 1308 O O . ASP A 1 172 ? 4.584 -4.251 34.517 1.00 15.32 170 ASP A O 1
ATOM 1313 N N . ILE A 1 173 ? 2.859 -2.847 34.894 1.00 16.11 171 ILE A N 1
ATOM 1314 C CA . ILE A 1 173 ? 2.772 -3.167 36.307 1.00 16.89 171 ILE A CA 1
ATOM 1315 C C . ILE A 1 173 ? 2.479 -4.631 36.588 1.00 16.86 171 ILE A C 1
ATOM 1316 O O . ILE A 1 173 ? 2.853 -5.132 37.651 1.00 17.82 171 ILE A O 1
ATOM 1321 N N . GLN A 1 174 ? 1.822 -5.324 35.658 1.00 15.92 172 GLN A N 1
ATOM 1322 C CA . GLN A 1 174 ? 1.549 -6.747 35.865 1.00 15.92 172 GLN A CA 1
ATOM 1323 C C . GLN A 1 174 ? 2.886 -7.498 35.791 1.00 16.34 172 GLN A C 1
ATOM 1324 O O . GLN A 1 174 ? 3.194 -8.331 36.645 1.00 14.97 172 GLN A O 1
ATOM 1330 N N . ARG A 1 175 ? 3.671 -7.205 34.756 1.00 14.82 173 ARG A N 1
ATOM 1331 C CA . ARG A 1 175 ? 4.965 -7.852 34.563 1.00 17.56 173 ARG A CA 1
ATOM 1332 C C . ARG A 1 175 ? 5.959 -7.554 35.674 1.00 17.62 173 ARG A C 1
ATOM 1333 O O . ARG A 1 175 ? 6.687 -8.446 36.113 1.00 15.39 173 ARG A O 1
ATOM 1341 N N . VAL A 1 176 ? 6.007 -6.303 36.126 1.00 18.42 174 VAL A N 1
ATOM 1342 C CA . VAL A 1 176 ? 6.956 -5.962 37.168 1.00 20.01 174 VAL A CA 1
ATOM 1343 C C . VAL A 1 176 ? 6.641 -6.710 38.445 1.00 19.57 174 VAL A C 1
ATOM 1344 O O . VAL A 1 176 ? 7.548 -7.163 39.145 1.00 18.66 174 VAL A O 1
ATOM 1348 N N . THR A 1 177 ? 5.354 -6.857 38.744 1.00 19.20 175 THR A N 1
ATOM 1349 C CA . THR A 1 177 ? 4.943 -7.578 39.945 1.00 16.24 175 THR A CA 1
ATOM 1350 C C . THR A 1 177 ? 5.304 -9.059 39.809 1.00 16.97 175 THR A C 1
ATOM 1351 O O . THR A 1 177 ? 5.824 -9.667 40.740 1.00 15.98 175 THR A O 1
ATOM 1355 N N . GLN A 1 178 ? 5.032 -9.637 38.645 1.00 16.53 176 GLN A N 1
ATOM 1356 C CA . GLN A 1 178 ? 5.341 -11.045 38.418 1.00 17.62 176 GLN A CA 1
ATOM 1357 C C . GLN A 1 178 ? 6.831 -11.376 38.552 1.00 20.07 176 GLN A C 1
ATOM 1358 O O . GLN A 1 178 ? 7.213 -12.250 39.337 1.00 18.29 176 GLN A O 1
ATOM 1364 N N . VAL A 1 179 ? 7.677 -10.686 37.791 1.00 19.22 177 VAL A N 1
ATOM 1365 C CA . VAL A 1 179 ? 9.106 -10.971 37.849 1.00 20.93 177 VAL A CA 1
ATOM 1366 C C . VAL A 1 179 ? 9.683 -10.818 39.262 1.00 21.57 177 VAL A C 1
ATOM 1367 O O . VAL A 1 179 ? 10.498 -11.636 39.694 1.00 22.41 177 VAL A O 1
ATOM 1379 N N . ARG A 1 181 ? 8.184 -11.287 42.116 1.00 27.12 179 ARG A N 1
ATOM 1380 C CA . ARG A 1 181 ? 7.726 -12.340 43.011 1.00 29.35 179 ARG A CA 1
ATOM 1381 C C . ARG A 1 181 ? 8.419 -13.640 42.621 1.00 28.53 179 ARG A C 1
ATOM 1382 O O . ARG A 1 181 ? 8.565 -14.552 43.437 1.00 27.00 179 ARG A O 1
ATOM 1390 N N . ALA A 1 182 ? 8.857 -13.712 41.369 1.00 26.47 180 ALA A N 1
ATOM 1391 C CA . ALA A 1 182 ? 9.512 -14.907 40.852 1.00 27.56 180 ALA A CA 1
ATOM 1392 C C . ALA A 1 182 ? 10.961 -15.075 41.302 1.00 28.52 180 ALA A C 1
ATOM 1393 O O . ALA A 1 182 ? 11.431 -16.201 41.495 1.00 26.79 180 ALA A O 1
ATOM 1395 N N . VAL A 1 183 ? 11.669 -13.962 41.462 1.00 31.06 181 VAL A N 1
ATOM 1396 C CA . VAL A 1 183 ? 13.066 -14.003 41.878 1.00 29.58 181 VAL A CA 1
ATOM 1397 C C . VAL A 1 183 ? 13.195 -14.097 43.393 1.00 30.71 181 VAL A C 1
ATOM 1398 O O . VAL A 1 183 ? 12.741 -13.216 44.118 1.00 29.33 181 VAL A O 1
ATOM 1402 N N . PRO A 1 184 ? 13.822 -15.176 43.890 1.00 31.67 182 PRO A N 1
ATOM 1403 C CA . PRO A 1 184 ? 14.018 -15.394 45.328 1.00 32.44 182 PRO A CA 1
ATOM 1404 C C . PRO A 1 184 ? 14.979 -14.371 45.931 1.00 34.39 182 PRO A C 1
ATOM 1405 O O . PRO A 1 184 ? 15.891 -13.892 45.258 1.00 32.24 182 PRO A O 1
ATOM 1409 N N . LYS A 1 185 ? 14.775 -14.034 47.199 1.00 34.16 183 LYS A N 1
ATOM 1410 C CA . LYS A 1 185 ? 15.630 -13.053 47.855 1.00 36.00 183 LYS A CA 1
ATOM 1411 C C . LYS A 1 185 ? 17.082 -13.526 47.882 1.00 33.81 183 LYS A C 1
ATOM 1412 O O . LYS A 1 185 ? 18.008 -12.714 47.828 1.00 32.15 183 LYS A O 1
ATOM 1418 N N . SER A 1 186 ? 17.273 -14.840 47.951 1.00 32.69 184 SER A N 1
ATOM 1419 C CA . SER A 1 186 ? 18.613 -15.416 48.006 1.00 32.34 184 SER A CA 1
ATOM 1420 C C . SER A 1 186 ? 19.466 -15.036 46.803 1.00 32.07 184 SER A C 1
ATOM 1421 O O . SER A 1 186 ? 20.696 -15.087 46.872 1.00 30.68 184 SER A O 1
ATOM 1424 N N . SER A 1 187 ? 18.821 -14.655 45.703 1.00 28.38 185 SER A N 1
ATOM 1425 C CA . SER A 1 187 ? 19.556 -14.277 44.501 1.00 28.36 185 SER A CA 1
ATOM 1426 C C . SER A 1 187 ? 20.165 -12.886 44.610 1.00 27.49 185 SER A C 1
ATOM 1427 O O . SER A 1 187 ? 20.949 -12.466 43.757 1.00 25.57 185 SER A O 1
ATOM 1430 N N . ASN A 1 188 ? 19.791 -12.166 45.659 1.00 26.74 186 ASN A N 1
ATOM 1431 C CA . ASN A 1 188 ? 20.321 -10.832 45.899 1.00 26.01 186 ASN A CA 1
ATOM 1432 C C . ASN A 1 188 ? 20.299 -9.903 44.689 1.00 24.12 186 ASN A C 1
ATOM 1433 O O . ASN A 1 188 ? 21.336 -9.405 44.250 1.00 21.26 186 ASN A O 1
ATOM 1438 N N . VAL A 1 189 ? 19.104 -9.671 44.163 1.00 25.57 187 VAL A N 1
ATOM 1439 C CA . VAL A 1 189 ? 18.929 -8.787 43.020 1.00 24.10 187 VAL A CA 1
ATOM 1440 C C . VAL A 1 189 ? 17.981 -7.669 43.424 1.00 23.08 187 VAL A C 1
ATOM 1441 O O . VAL A 1 189 ? 16.813 -7.921 43.736 1.00 21.61 187 VAL A O 1
ATOM 1445 N N . ALA A 1 190 ? 18.484 -6.439 43.433 1.00 19.78 188 ALA A N 1
ATOM 1446 C CA . ALA A 1 190 ? 17.656 -5.294 43.788 1.00 22.18 188 ALA A CA 1
ATOM 1447 C C . ALA A 1 190 ? 16.876 -4.820 42.556 1.00 22.53 188 ALA A C 1
ATOM 1448 O O . ALA A 1 190 ? 17.461 -4.585 41.498 1.00 22.78 188 ALA A O 1
ATOM 1450 N N . PHE A 1 191 ? 15.558 -4.701 42.694 1.00 21.18 189 PHE A N 1
ATOM 1451 C CA . PHE A 1 191 ? 14.718 -4.228 41.601 1.00 22.05 189 PHE A CA 1
ATOM 1452 C C . PHE A 1 191 ? 14.499 -2.727 41.747 1.00 21.39 189 PHE A C 1
ATOM 1453 O O . PHE A 1 191 ? 13.902 -2.251 42.718 1.00 18.79 189 PHE A O 1
ATOM 1461 N N . ILE A 1 192 ? 15.023 -1.994 40.775 1.00 15.42 190 ILE A N 1
ATOM 1462 C CA . ILE A 1 192 ? 14.941 -0.544 40.740 1.00 16.88 190 ILE A CA 1
ATOM 1463 C C . ILE A 1 192 ? 13.994 -0.096 39.639 1.00 17.83 190 ILE A C 1
ATOM 1464 O O . ILE A 1 192 ? 14.028 -0.636 38.536 1.00 17.39 190 ILE A O 1
ATOM 1469 N N . CYS A 1 193 ? 13.142 0.879 39.939 1.00 16.79 191 CYS A N 1
ATOM 1470 C CA . CYS A 1 193 ? 12.248 1.418 38.926 1.00 16.17 191 CYS A CA 1
ATOM 1471 C C . CYS A 1 193 ? 13.118 2.268 37.997 1.00 16.14 191 CYS A C 1
ATOM 1472 O O . CYS A 1 193 ? 13.629 3.316 38.404 1.00 15.36 191 CYS A O 1
ATOM 1475 N N . GLY A 1 194 ? 13.281 1.820 36.758 1.00 15.19 192 GLY A N 1
ATOM 1476 C CA . GLY A 1 194 ? 14.103 2.548 35.813 1.00 14.36 192 GLY A CA 1
ATOM 1477 C C . GLY A 1 194 ? 13.368 3.600 35.006 1.00 17.17 192 GLY A C 1
ATOM 1478 O O . GLY A 1 194 ? 13.915 4.125 34.029 1.00 18.70 192 GLY A O 1
ATOM 1479 N N . THR A 1 195 ? 12.127 3.902 35.381 1.00 16.32 193 THR A N 1
ATOM 1480 C CA . THR A 1 195 ? 11.356 4.917 34.668 1.00 15.64 193 THR A CA 1
ATOM 1481 C C . THR A 1 195 ? 11.045 6.139 35.538 1.00 17.72 193 THR A C 1
ATOM 1482 O O . THR A 1 195 ? 10.096 6.880 35.287 1.00 18.96 193 THR A O 1
ATOM 1486 N N . ALA A 1 196 ? 11.847 6.314 36.582 1.00 18.76 194 ALA A N 1
ATOM 1487 C CA . ALA A 1 196 ? 11.766 7.470 37.475 1.00 19.61 194 ALA A CA 1
ATOM 1488 C C . ALA A 1 196 ? 10.518 7.770 38.313 1.00 18.44 194 ALA A C 1
ATOM 1489 O O . ALA A 1 196 ? 9.669 6.905 38.560 1.00 17.50 194 ALA A O 1
ATOM 1491 N N . GLU A 1 197 ? 10.436 9.026 38.753 1.00 18.04 195 GLU A N 1
ATOM 1492 C CA . GLU A 1 197 ? 9.368 9.505 39.626 1.00 16.53 195 GLU A CA 1
ATOM 1493 C C . GLU A 1 197 ? 7.918 9.243 39.233 1.00 14.22 195 GLU A C 1
ATOM 1494 O O . GLU A 1 197 ? 7.083 8.940 40.091 1.00 17.16 195 GLU A O 1
ATOM 1500 N N . LYS A 1 198 ? 7.596 9.382 37.957 1.00 14.26 196 LYS A N 1
ATOM 1501 C CA . LYS A 1 198 ? 6.220 9.163 37.516 1.00 14.72 196 LYS A CA 1
ATOM 1502 C C . LYS A 1 198 ? 5.768 7.721 37.782 1.00 15.84 196 LYS A C 1
ATOM 1503 O O . LYS A 1 198 ? 4.596 7.466 38.096 1.00 13.86 196 LYS A O 1
ATOM 1509 N N . TRP A 1 199 ? 6.695 6.776 37.667 1.00 16.65 197 TRP A N 1
ATOM 1510 C CA . TRP A 1 199 ? 6.340 5.380 37.895 1.00 18.03 197 TRP A CA 1
ATOM 1511 C C . TRP A 1 199 ? 6.758 4.796 39.241 1.00 16.90 197 TRP A C 1
ATOM 1512 O O . TRP A 1 199 ? 6.257 3.747 39.641 1.00 14.72 197 TRP A O 1
ATOM 1523 N N . ALA A 1 200 ? 7.654 5.477 39.948 1.00 15.48 198 ALA A N 1
ATOM 1524 C CA . ALA A 1 200 ? 8.147 4.990 41.231 1.00 18.01 198 ALA A CA 1
ATOM 1525 C C . ALA A 1 200 ? 7.092 4.503 42.234 1.00 18.46 198 ALA A C 1
ATOM 1526 O O . ALA A 1 200 ? 7.233 3.419 42.806 1.00 20.21 198 ALA A O 1
ATOM 1528 N N . PRO A 1 201 ? 6.028 5.294 42.469 1.00 18.49 199 PRO A N 1
ATOM 1529 C CA . PRO A 1 201 ? 4.979 4.902 43.417 1.00 18.69 199 PRO A CA 1
ATOM 1530 C C . PRO A 1 201 ? 4.351 3.558 43.095 1.00 17.96 199 PRO A C 1
ATOM 1531 O O . PRO A 1 201 ? 4.144 2.730 43.979 1.00 16.23 199 PRO A O 1
ATOM 1535 N N . PHE A 1 202 ? 4.058 3.335 41.822 1.00 16.43 200 PHE A N 1
ATOM 1536 C CA . PHE A 1 202 ? 3.429 2.084 41.425 1.00 18.16 200 PHE A CA 1
ATOM 1537 C C . PHE A 1 202 ? 4.396 0.916 41.504 1.00 17.66 200 PHE A C 1
ATOM 1538 O O . PHE A 1 202 ? 4.016 -0.178 41.931 1.00 15.02 200 PHE A O 1
ATOM 1546 N N . PHE A 1 203 ? 5.645 1.150 41.107 1.00 15.67 201 PHE A N 1
ATOM 1547 C CA . PHE A 1 203 ? 6.660 0.103 41.158 1.00 16.12 201 PHE A CA 1
ATOM 1548 C C . PHE A 1 203 ? 6.941 -0.290 42.599 1.00 16.90 201 PHE A C 1
ATOM 1549 O O . PHE A 1 203 ? 7.174 -1.467 42.892 1.00 17.07 201 PHE A O 1
ATOM 1557 N N . TYR A 1 204 ? 6.930 0.705 43.485 1.00 15.47 202 TYR A N 1
ATOM 1558 C CA . TYR A 1 204 ? 7.189 0.488 44.907 1.00 19.21 202 TYR A CA 1
ATOM 1559 C C . TYR A 1 204 ? 6.115 -0.373 45.535 1.00 19.57 202 TYR A C 1
ATOM 1560 O O . TYR A 1 204 ? 6.409 -1.285 46.310 1.00 20.88 202 TYR A O 1
ATOM 1569 N N . HIS A 1 205 ? 4.864 -0.078 45.207 1.00 21.48 203 HIS A N 1
ATOM 1570 C CA . HIS A 1 205 ? 3.767 -0.866 45.738 1.00 22.27 203 HIS A CA 1
ATOM 1571 C C . HIS A 1 205 ? 3.939 -2.311 45.278 1.00 23.32 203 HIS A C 1
ATOM 1572 O O . HIS A 1 205 ? 3.540 -3.242 45.980 1.00 22.77 203 HIS A O 1
ATOM 1579 N N . ALA A 1 206 ? 4.548 -2.490 44.105 1.00 23.60 204 ALA A N 1
ATOM 1580 C CA . ALA A 1 206 ? 4.769 -3.821 43.544 1.00 23.88 204 ALA A CA 1
ATOM 1581 C C . ALA A 1 206 ? 5.962 -4.546 44.174 1.00 24.46 204 ALA A C 1
ATOM 1582 O O . ALA A 1 206 ? 6.053 -5.771 44.111 1.00 26.78 204 ALA A O 1
ATOM 1584 N N . GLY A 1 207 ? 6.874 -3.795 44.782 1.00 23.65 205 GLY A N 1
ATOM 1585 C CA . GLY A 1 207 ? 8.024 -4.417 45.416 1.00 23.93 205 GLY A CA 1
ATOM 1586 C C . GLY A 1 207 ? 9.371 -3.766 45.145 1.00 22.20 205 GLY A C 1
ATOM 1587 O O . GLY A 1 207 ? 10.363 -4.118 45.784 1.00 21.50 205 GLY A O 1
ATOM 1588 N N . ALA A 1 208 ? 9.427 -2.825 44.205 1.00 22.03 206 ALA A N 1
ATOM 1589 C CA . ALA A 1 208 ? 10.690 -2.156 43.895 1.00 21.49 206 ALA A CA 1
ATOM 1590 C C . ALA A 1 208 ? 11.238 -1.485 45.156 1.00 21.49 206 ALA A C 1
ATOM 1591 O O . ALA A 1 208 ? 10.476 -1.121 46.047 1.00 21.48 206 ALA A O 1
ATOM 1593 N N . VAL A 1 209 ? 12.557 -1.326 45.226 1.00 21.37 207 VAL A N 1
ATOM 1594 C CA . VAL A 1 209 ? 13.199 -0.733 46.395 1.00 23.02 207 VAL A CA 1
ATOM 1595 C C . VAL A 1 209 ? 13.945 0.566 46.109 1.00 22.78 207 VAL A C 1
ATOM 1596 O O . VAL A 1 209 ? 14.595 1.125 46.993 1.00 24.01 207 VAL A O 1
ATOM 1600 N N . GLY A 1 210 ? 13.865 1.042 44.875 1.00 20.91 208 GLY A N 1
ATOM 1601 C CA . GLY A 1 210 ? 14.544 2.276 44.532 1.00 18.26 208 GLY A CA 1
ATOM 1602 C C . GLY A 1 210 ? 14.102 2.769 43.173 1.00 17.33 208 GLY A C 1
ATOM 1603 O O . GLY A 1 210 ? 13.306 2.112 42.498 1.00 13.57 208 GLY A O 1
ATOM 1604 N N . PHE A 1 211 ? 14.591 3.934 42.768 1.00 16.41 209 PHE A N 1
ATOM 1605 C CA . PHE A 1 211 ? 14.225 4.437 41.459 1.00 19.26 209 PHE A CA 1
ATOM 1606 C C . PHE A 1 211 ? 15.302 5.345 40.887 1.00 18.78 209 PHE A C 1
ATOM 1607 O O . PHE A 1 211 ? 16.049 5.985 41.632 1.00 16.75 209 PHE A O 1
ATOM 1615 N N . THR A 1 212 ? 15.410 5.360 39.561 1.00 17.93 210 THR A N 1
ATOM 1616 C CA . THR A 1 212 ? 16.393 6.204 38.891 1.00 16.58 210 THR A CA 1
ATOM 1617 C C . THR A 1 212 ? 15.778 7.593 38.786 1.00 16.59 210 THR A C 1
ATOM 1618 O O . THR A 1 212 ? 14.560 7.743 38.876 1.00 14.87 210 THR A O 1
ATOM 1622 N N . SER A 1 213 ? 16.611 8.607 38.577 1.00 18.85 211 SER A N 1
ATOM 1623 C CA . SER A 1 213 ? 16.099 9.971 38.453 1.00 19.00 211 SER A CA 1
ATOM 1624 C C . SER A 1 213 ? 17.009 10.885 37.670 1.00 16.87 211 SER A C 1
ATOM 1625 O O . SER A 1 213 ? 18.232 10.774 37.757 1.00 15.73 211 SER A O 1
ATOM 1628 N N . GLY A 1 214 ? 16.392 11.797 36.921 1.00 17.40 212 GLY A N 1
ATOM 1629 C CA . GLY A 1 214 ? 17.128 12.788 36.154 1.00 19.00 212 GLY A CA 1
ATOM 1630 C C . GLY A 1 214 ? 16.762 14.137 36.761 1.00 19.49 212 GLY A C 1
ATOM 1631 O O . GLY A 1 214 ? 17.463 15.142 36.594 1.00 18.39 212 GLY A O 1
ATOM 1632 N N . LEU A 1 215 ? 15.638 14.148 37.477 1.00 17.69 213 LEU A N 1
ATOM 1633 C CA . LEU A 1 215 ? 15.150 15.349 38.144 1.00 19.60 213 LEU A CA 1
ATOM 1634 C C . LEU A 1 215 ? 16.122 15.792 39.235 1.00 17.95 213 LEU A C 1
ATOM 1635 O O . LEU A 1 215 ? 16.227 16.978 39.542 1.00 17.19 213 LEU A O 1
ATOM 1640 N N . VAL A 1 216 ? 16.836 14.839 39.817 1.00 19.12 214 VAL A N 1
ATOM 1641 C CA . VAL A 1 216 ? 17.787 15.163 40.870 1.00 21.07 214 VAL A CA 1
ATOM 1642 C C . VAL A 1 216 ? 18.883 16.138 40.422 1.00 22.80 214 VAL A C 1
ATOM 1643 O O . VAL A 1 216 ? 19.575 16.709 41.264 1.00 22.48 214 VAL A O 1
ATOM 1647 N N . ASN A 1 217 ? 19.043 16.331 39.111 1.00 22.33 215 ASN A N 1
ATOM 1648 C CA . ASN A 1 217 ? 20.059 17.258 38.588 1.00 21.97 215 ASN A CA 1
ATOM 1649 C C . ASN A 1 217 ? 19.561 18.697 38.673 1.00 23.59 215 ASN A C 1
ATOM 1650 O O . ASN A 1 217 ? 20.328 19.643 38.458 1.00 21.96 215 ASN A O 1
ATOM 1655 N N . VAL A 1 218 ? 18.280 18.861 38.991 1.00 22.25 216 VAL A N 1
ATOM 1656 C CA . VAL A 1 218 ? 17.678 20.187 39.049 1.00 23.11 216 VAL A CA 1
ATOM 1657 C C . VAL A 1 218 ? 16.969 20.484 40.367 1.00 24.76 216 VAL A C 1
ATOM 1658 O O . VAL A 1 218 ? 17.201 21.527 40.983 1.00 23.86 216 VAL A O 1
ATOM 1662 N N . PHE A 1 219 ? 16.096 19.572 40.785 1.00 22.61 217 PHE A N 1
ATOM 1663 C CA . PHE A 1 219 ? 15.341 19.726 42.028 1.00 25.61 217 PHE A CA 1
ATOM 1664 C C . PHE A 1 219 ? 15.439 18.448 42.852 1.00 24.06 217 PHE A C 1
ATOM 1665 O O . PHE A 1 219 ? 14.439 17.774 43.091 1.00 23.64 217 PHE A O 1
ATOM 1673 N N . PRO A 1 220 ? 16.650 18.100 43.309 1.00 24.84 218 PRO A N 1
ATOM 1674 C CA . PRO A 1 220 ? 16.832 16.882 44.106 1.00 25.18 218 PRO A CA 1
ATOM 1675 C C . PRO A 1 220 ? 15.939 16.779 45.346 1.00 26.46 218 PRO A C 1
ATOM 1676 O O . PRO A 1 220 ? 15.562 15.675 45.751 1.00 23.72 218 PRO A O 1
ATOM 1680 N N . GLN A 1 221 ? 15.611 17.921 45.951 1.00 25.99 219 GLN A N 1
ATOM 1681 C CA . GLN A 1 221 ? 14.773 17.925 47.154 1.00 26.79 219 GLN A CA 1
ATOM 1682 C C . GLN A 1 221 ? 13.385 17.329 46.888 1.00 24.57 219 GLN A C 1
ATOM 1683 O O . GLN A 1 221 ? 12.798 16.711 47.774 1.00 23.64 219 GLN A O 1
ATOM 1689 N N . LYS A 1 222 ? 12.862 17.509 45.677 1.00 24.92 220 LYS A N 1
ATOM 1690 C CA . LYS A 1 222 ? 11.554 16.949 45.337 1.00 24.28 220 LYS A CA 1
ATOM 1691 C C . LYS A 1 222 ? 11.673 15.431 45.196 1.00 24.17 220 LYS A C 1
ATOM 1692 O O . LYS A 1 222 ? 10.837 14.674 45.699 1.00 22.61 220 LYS A O 1
ATOM 1698 N N . SER A 1 223 ? 12.720 14.996 44.501 1.00 22.07 221 SER A N 1
ATOM 1699 C CA . SER A 1 223 ? 12.972 13.577 44.296 1.00 19.34 221 SER A CA 1
ATOM 1700 C C . SER A 1 223 ? 13.156 12.877 45.633 1.00 20.06 221 SER A C 1
ATOM 1701 O O . SER A 1 223 ? 12.660 11.766 45.832 1.00 19.84 221 SER A O 1
ATOM 1704 N N . PHE A 1 224 ? 13.881 13.520 46.546 1.00 20.25 222 PHE A N 1
ATOM 1705 C CA . PHE A 1 224 ? 14.118 12.929 47.858 1.00 22.49 222 PHE A CA 1
ATOM 1706 C C . PHE A 1 224 ? 12.884 12.998 48.745 1.00 21.09 222 PHE A C 1
ATOM 1707 O O . PHE A 1 224 ? 12.739 12.196 49.665 1.00 19.64 222 PHE A O 1
ATOM 1715 N N . ALA A 1 225 ? 12.006 13.960 48.474 1.00 20.43 223 ALA A N 1
ATOM 1716 C CA . ALA A 1 225 ? 10.767 14.076 49.241 1.00 20.44 223 ALA A CA 1
ATOM 1717 C C . ALA A 1 225 ? 9.916 12.853 48.877 1.00 22.54 223 ALA A C 1
ATOM 1718 O O . ALA A 1 225 ? 9.252 12.251 49.729 1.00 22.09 223 ALA A O 1
ATOM 1720 N N . LEU A 1 226 ? 9.958 12.482 47.600 1.00 21.89 224 LEU A N 1
ATOM 1721 C CA . LEU A 1 226 ? 9.215 11.320 47.128 1.00 23.52 224 LEU A CA 1
ATOM 1722 C C . LEU A 1 226 ? 9.809 10.044 47.718 1.00 22.30 224 LEU A C 1
ATOM 1723 O O . LEU A 1 226 ? 9.073 9.154 48.148 1.00 20.99 224 LEU A O 1
ATOM 1728 N N . LEU A 1 227 ? 11.135 9.941 47.743 1.00 22.69 225 LEU A N 1
ATOM 1729 C CA . LEU A 1 227 ? 11.750 8.739 48.302 1.00 23.91 225 LEU A CA 1
ATOM 1730 C C . LEU A 1 227 ? 11.376 8.575 49.773 1.00 23.88 225 LEU A C 1
ATOM 1731 O O . LEU A 1 227 ? 10.992 7.491 50.207 1.00 22.44 225 LEU A O 1
ATOM 1736 N N . GLU A 1 228 ? 11.480 9.654 50.544 1.00 23.20 226 GLU A N 1
ATOM 1737 C CA . GLU A 1 228 ? 11.151 9.566 51.962 1.00 25.29 226 GLU A CA 1
ATOM 1738 C C . GLU A 1 228 ? 9.697 9.159 52.167 1.00 23.95 226 GLU A C 1
ATOM 1739 O O . GLU A 1 228 ? 9.398 8.300 52.997 1.00 23.66 226 GLU A O 1
ATOM 1745 N N . ALA A 1 229 ? 8.801 9.776 51.406 1.00 20.69 227 ALA A N 1
ATOM 1746 C CA . ALA A 1 229 ? 7.383 9.467 51.504 1.00 23.56 227 ALA A CA 1
ATOM 1747 C C . ALA A 1 229 ? 7.142 7.982 51.238 1.00 22.68 227 ALA A C 1
ATOM 1748 O O . ALA A 1 229 ? 6.410 7.328 51.976 1.00 20.75 227 ALA A O 1
ATOM 1750 N N . LEU A 1 230 ? 7.759 7.461 50.182 1.00 22.90 228 LEU A N 1
ATOM 1751 C CA . LEU A 1 230 ? 7.619 6.050 49.823 1.00 26.10 228 LEU A CA 1
ATOM 1752 C C . LEU A 1 230 ? 8.113 5.127 50.934 1.00 24.60 228 LEU A C 1
ATOM 1753 O O . LEU A 1 230 ? 7.471 4.135 51.263 1.00 25.35 228 LEU A O 1
ATOM 1758 N N . GLU A 1 231 ? 9.261 5.452 51.512 1.00 27.21 229 GLU A N 1
ATOM 1759 C CA . GLU A 1 231 ? 9.822 4.626 52.571 1.00 28.65 229 GLU A CA 1
ATOM 1760 C C . GLU A 1 231 ? 8.994 4.691 53.852 1.00 29.27 229 GLU A C 1
ATOM 1761 O O . GLU A 1 231 ? 8.936 3.723 54.608 1.00 28.64 229 GLU A O 1
ATOM 1767 N N . GLU A 1 232 ? 8.348 5.825 54.097 1.00 30.39 230 GLU A N 1
ATOM 1768 C CA . GLU A 1 232 ? 7.528 5.958 55.293 1.00 30.50 230 GLU A CA 1
ATOM 1769 C C . GLU A 1 232 ? 6.132 5.377 55.080 1.00 30.36 230 GLU A C 1
ATOM 1770 O O . GLU A 1 232 ? 5.418 5.085 56.040 1.00 30.08 230 GLU A O 1
ATOM 1776 N N . GLY A 1 233 ? 5.742 5.212 53.823 1.00 28.81 231 GLY A N 1
ATOM 1777 C CA . GLY A 1 233 ? 4.426 4.671 53.533 1.00 29.75 231 GLY A CA 1
ATOM 1778 C C . GLY A 1 233 ? 3.327 5.703 53.705 1.00 30.02 231 GLY A C 1
ATOM 1779 O O . GLY A 1 233 ? 2.168 5.360 53.922 1.00 29.83 231 GLY A O 1
ATOM 1780 N N . ASN A 1 234 ? 3.697 6.975 53.625 1.00 29.86 232 ASN A N 1
ATOM 1781 C CA . ASN A 1 234 ? 2.741 8.069 53.742 1.00 32.47 232 ASN A CA 1
ATOM 1782 C C . ASN A 1 234 ? 2.081 8.222 52.370 1.00 32.03 232 ASN A C 1
ATOM 1783 O O . ASN A 1 234 ? 2.559 8.984 51.532 1.00 28.50 232 ASN A O 1
ATOM 1788 N N . GLN A 1 235 ? 0.995 7.494 52.128 1.00 31.68 233 GLN A N 1
ATOM 1789 C CA . GLN A 1 235 ? 0.329 7.573 50.831 1.00 31.62 233 GLN A CA 1
ATOM 1790 C C . GLN A 1 235 ? -0.037 8.971 50.378 1.00 31.30 233 GLN A C 1
ATOM 1791 O O . GLN A 1 235 ? 0.129 9.303 49.204 1.00 29.84 233 GLN A O 1
ATOM 1797 N N . GLU A 1 236 ? -0.557 9.777 51.298 1.00 30.43 234 GLU A N 1
ATOM 1798 C CA . GLU A 1 236 ? -0.971 11.130 50.964 1.00 29.83 234 GLU A CA 1
ATOM 1799 C C . GLU A 1 236 ? 0.183 11.968 50.420 1.00 28.06 234 GLU A C 1
ATOM 1800 O O . GLU A 1 236 ? 0.041 12.654 49.403 1.00 25.31 234 GLU A O 1
ATOM 1806 N N . LYS A 1 237 ? 1.323 11.914 51.099 1.00 26.44 235 LYS A N 1
ATOM 1807 C CA . LYS A 1 237 ? 2.486 12.671 50.667 1.00 26.50 235 LYS A CA 1
ATOM 1808 C C . LYS A 1 237 ? 3.038 12.095 49.355 1.00 24.58 235 LYS A C 1
ATOM 1809 O O . LYS A 1 237 ? 3.481 12.837 48.474 1.00 22.67 235 LYS A O 1
ATOM 1815 N N . ILE A 1 238 ? 3.004 10.772 49.228 1.00 24.04 236 ILE A N 1
ATOM 1816 C CA . ILE A 1 238 ? 3.490 10.109 48.022 1.00 23.91 236 ILE A CA 1
ATOM 1817 C C . ILE A 1 238 ? 2.788 10.684 46.794 1.00 23.82 236 ILE A C 1
ATOM 1818 O O . ILE A 1 238 ? 3.430 11.135 45.841 1.00 22.20 236 ILE A O 1
ATOM 1823 N N . TRP A 1 239 ? 1.459 10.667 46.831 1.00 23.48 237 TRP A N 1
ATOM 1824 C CA . TRP A 1 239 ? 0.646 11.185 45.739 1.00 25.25 237 TRP A CA 1
ATOM 1825 C C . TRP A 1 239 ? 0.838 12.688 45.524 1.00 22.78 237 TRP A C 1
ATOM 1826 O O . TRP A 1 239 ? 0.810 13.154 44.389 1.00 21.15 237 TRP A O 1
ATOM 1837 N N . ASP A 1 240 ? 1.016 13.453 46.599 1.00 24.52 238 ASP A N 1
ATOM 1838 C CA . ASP A 1 240 ? 1.213 14.900 46.455 1.00 23.43 238 ASP A CA 1
ATOM 1839 C C . ASP A 1 240 ? 2.537 15.218 45.741 1.00 22.46 238 ASP A C 1
ATOM 1840 O O . ASP A 1 240 ? 2.567 16.047 44.830 1.00 21.23 238 ASP A O 1
ATOM 1845 N N . VAL A 1 241 ? 3.627 14.572 46.153 1.00 21.86 239 VAL A N 1
ATOM 1846 C CA . VAL A 1 241 ? 4.924 14.835 45.517 1.00 23.20 239 VAL A CA 1
ATOM 1847 C C . VAL A 1 241 ? 4.879 14.353 44.077 1.00 23.69 239 VAL A C 1
ATOM 1848 O O . VAL A 1 241 ? 5.418 15.002 43.175 1.00 21.50 239 VAL A O 1
ATOM 1852 N N . TRP A 1 242 ? 4.218 13.215 43.884 1.00 22.57 240 TRP A N 1
ATOM 1853 C CA . TRP A 1 242 ? 4.051 12.591 42.577 1.00 25.77 240 TRP A CA 1
ATOM 1854 C C . TRP A 1 242 ? 3.372 13.545 41.599 1.00 24.72 240 TRP A C 1
ATOM 1855 O O . TRP A 1 242 ? 3.869 13.765 40.494 1.00 21.30 240 TRP A O 1
ATOM 1866 N N . GLU A 1 243 ? 2.233 14.105 42.003 1.00 22.21 241 GLU A N 1
ATOM 1867 C CA . GLU A 1 243 ? 1.499 15.043 41.153 1.00 24.01 241 GLU A CA 1
ATOM 1868 C C . GLU A 1 243 ? 2.345 16.267 40.832 1.00 21.94 241 GLU A C 1
ATOM 1869 O O . GLU A 1 243 ? 2.196 16.880 39.771 1.00 19.22 241 GLU A O 1
ATOM 1875 N N . ASP A 1 244 ? 3.216 16.624 41.769 1.00 21.73 242 ASP A N 1
ATOM 1876 C CA . ASP A 1 244 ? 4.076 17.795 41.634 1.00 26.33 242 ASP A CA 1
ATOM 1877 C C . ASP A 1 244 ? 5.208 17.635 40.619 1.00 23.51 242 ASP A C 1
ATOM 1878 O O . ASP A 1 244 ? 5.580 18.602 39.952 1.00 23.48 242 ASP A O 1
ATOM 1883 N N . VAL A 1 245 ? 5.747 16.425 40.487 1.00 22.87 243 VAL A N 1
ATOM 1884 C CA . VAL A 1 245 ? 6.854 16.195 39.556 1.00 22.90 243 VAL A CA 1
ATOM 1885 C C . VAL A 1 245 ? 6.463 15.578 38.214 1.00 23.24 243 VAL A C 1
ATOM 1886 O O . VAL A 1 245 ? 7.224 15.660 37.241 1.00 23.46 243 VAL A O 1
ATOM 1890 N N . VAL A 1 246 ? 5.285 14.965 38.151 1.00 24.13 244 VAL A N 1
ATOM 1891 C CA . VAL A 1 246 ? 4.825 14.346 36.910 1.00 22.88 244 VAL A CA 1
ATOM 1892 C C . VAL A 1 246 ? 4.902 15.293 35.707 1.00 22.53 244 VAL A C 1
ATOM 1893 O O . VAL A 1 246 ? 5.324 14.888 34.621 1.00 20.88 244 VAL A O 1
ATOM 1897 N N . PRO A 1 247 ? 4.505 16.568 35.882 1.00 21.66 245 PRO A N 1
ATOM 1898 C CA . PRO A 1 247 ? 4.548 17.540 34.780 1.00 23.58 245 PRO A CA 1
ATOM 1899 C C . PRO A 1 247 ? 5.936 17.654 34.141 1.00 22.22 245 PRO A C 1
ATOM 1900 O O . PRO A 1 247 ? 6.058 17.865 32.933 1.00 21.34 245 PRO A O 1
ATOM 1904 N N . PHE A 1 248 ? 6.971 17.520 34.966 1.00 20.52 246 PHE A N 1
ATOM 1905 C CA . PHE A 1 248 ? 8.363 17.594 34.513 1.00 23.43 246 PHE A CA 1
ATOM 1906 C C . PHE A 1 248 ? 8.695 16.346 33.691 1.00 19.97 246 PHE A C 1
ATOM 1907 O O . PHE A 1 248 ? 9.266 16.429 32.602 1.00 18.47 246 PHE A O 1
ATOM 1915 N N . GLU A 1 249 ? 8.336 15.185 34.227 1.00 19.17 247 GLU A N 1
ATOM 1916 C CA . GLU A 1 249 ? 8.592 13.929 33.542 1.00 18.66 247 GLU A CA 1
ATOM 1917 C C . GLU A 1 249 ? 7.788 13.848 32.257 1.00 17.19 247 GLU A C 1
ATOM 1918 O O . GLU A 1 249 ? 8.257 13.294 31.268 1.00 16.79 247 GLU A O 1
ATOM 1924 N N . ASP A 1 250 ? 6.584 14.410 32.250 1.00 18.13 248 ASP A N 1
ATOM 1925 C CA . ASP A 1 250 ? 5.791 14.378 31.026 1.00 20.25 248 ASP A CA 1
ATOM 1926 C C . ASP A 1 250 ? 6.452 15.231 29.939 1.00 19.19 248 ASP A C 1
ATOM 1927 O O . ASP A 1 250 ? 6.457 14.856 28.767 1.00 18.86 248 ASP A O 1
ATOM 1932 N N . LEU A 1 251 ? 7.010 16.376 30.317 1.00 20.20 249 LEU A N 1
ATOM 1933 C CA . LEU A 1 251 ? 7.689 17.215 29.330 1.00 19.42 249 LEU A CA 1
ATOM 1934 C C . LEU A 1 251 ? 8.865 16.445 28.739 1.00 17.08 249 LEU A C 1
ATOM 1935 O O . LEU A 1 251 ? 9.106 16.493 27.533 1.00 18.93 249 LEU A O 1
ATOM 1940 N N . ARG A 1 252 ? 9.591 15.730 29.587 1.00 15.90 250 ARG A N 1
ATOM 1941 C CA . ARG A 1 252 ? 10.754 14.973 29.128 1.00 18.82 250 ARG A CA 1
ATOM 1942 C C . ARG A 1 252 ? 10.363 13.869 28.160 1.00 16.98 250 ARG A C 1
ATOM 1943 O O . ARG A 1 252 ? 11.121 13.534 27.244 1.00 16.68 250 ARG A O 1
ATOM 1951 N N . ALA A 1 253 ? 9.172 13.314 28.358 1.00 16.43 251 ALA A N 1
ATOM 1952 C CA . ALA A 1 253 ? 8.706 12.219 27.524 1.00 18.29 251 ALA A CA 1
ATOM 1953 C C . ALA A 1 253 ? 8.131 12.634 26.166 1.00 18.15 251 ALA A C 1
ATOM 1954 O O . ALA A 1 253 ? 7.929 11.785 25.304 1.00 17.48 251 ALA A O 1
ATOM 1956 N N . LYS A 1 254 ? 7.884 13.925 25.958 1.00 19.38 252 LYS A N 1
ATOM 1957 C CA . LYS A 1 254 ? 7.326 14.380 24.681 1.00 22.82 252 LYS A CA 1
ATOM 1958 C C . LYS A 1 254 ? 8.210 14.036 23.486 1.00 21.97 252 LYS A C 1
ATOM 1959 O O . LYS A 1 254 ? 9.432 13.939 23.608 1.00 19.73 252 LYS A O 1
ATOM 1965 N N . HIS A 1 255 ? 7.582 13.864 22.327 1.00 21.72 253 HIS A N 1
ATOM 1966 C CA . HIS A 1 255 ? 8.302 13.537 21.103 1.00 22.88 253 HIS A CA 1
ATOM 1967 C C . HIS A 1 255 ? 9.036 12.213 21.256 1.00 21.89 253 HIS A C 1
ATOM 1968 O O . HIS A 1 255 ? 10.200 12.077 20.874 1.00 19.31 253 HIS A O 1
ATOM 1975 N N . ASN A 1 256 ? 8.339 11.234 21.822 1.00 21.39 254 ASN A N 1
ATOM 1976 C CA . ASN A 1 256 ? 8.902 9.908 22.025 1.00 20.38 254 ASN A CA 1
ATOM 1977 C C . ASN A 1 256 ? 10.199 9.985 22.830 1.00 19.37 254 ASN A C 1
ATOM 1978 O O . ASN A 1 256 ? 11.192 9.333 22.502 1.00 18.32 254 ASN A O 1
ATOM 1983 N N . ASN A 1 257 ? 10.172 10.800 23.884 1.00 18.27 255 ASN A N 1
ATOM 1984 C CA . ASN A 1 257 ? 11.312 10.984 24.779 1.00 19.72 255 ASN A CA 1
ATOM 1985 C C . ASN A 1 257 ? 12.451 11.821 24.204 1.00 18.68 255 ASN A C 1
ATOM 1986 O O . ASN A 1 257 ? 13.542 11.874 24.785 1.00 18.01 255 ASN A O 1
ATOM 1991 N N . GLY A 1 258 ? 12.204 12.472 23.068 1.00 18.61 256 GLY A N 1
ATOM 1992 C CA . GLY A 1 258 ? 13.234 13.307 22.471 1.00 17.35 256 GLY A CA 1
ATOM 1993 C C . GLY A 1 258 ? 13.647 14.420 23.415 1.00 16.16 256 GLY A C 1
ATOM 1994 O O . GLY A 1 258 ? 14.811 14.826 23.447 1.00 12.58 256 GLY A O 1
ATOM 1995 N N . ASN A 1 259 ? 12.681 14.893 24.202 1.00 17.36 257 ASN A N 1
ATOM 1996 C CA . ASN A 1 259 ? 12.883 15.974 25.172 1.00 17.89 257 ASN A CA 1
ATOM 1997 C C . ASN A 1 259 ? 13.579 15.559 26.460 1.00 20.44 257 ASN A C 1
ATOM 1998 O O . ASN A 1 259 ? 13.921 16.413 27.285 1.00 18.61 257 ASN A O 1
ATOM 2003 N N . ASN A 1 260 ? 13.792 14.259 26.637 1.00 19.13 258 ASN A N 1
ATOM 2004 C CA . ASN A 1 260 ? 14.361 13.753 27.880 1.00 17.70 258 ASN A CA 1
ATOM 2005 C C . ASN A 1 260 ? 15.518 14.515 28.527 1.00 16.71 258 ASN A C 1
ATOM 2006 O O . ASN A 1 260 ? 15.423 14.903 29.693 1.00 15.95 258 ASN A O 1
ATOM 2011 N N . VAL A 1 261 ? 16.607 14.720 27.793 1.00 14.35 259 VAL A N 1
ATOM 2012 C CA . VAL A 1 261 ? 17.759 15.432 28.337 1.00 15.25 259 VAL A CA 1
ATOM 2013 C C . VAL A 1 261 ? 17.717 16.956 28.142 1.00 18.10 259 VAL A C 1
ATOM 2014 O O . VAL A 1 261 ? 18.115 17.710 29.037 1.00 17.78 259 VAL A O 1
ATOM 2018 N N . VAL A 1 262 ? 17.257 17.409 26.981 1.00 16.85 260 VAL A N 1
ATOM 2019 C CA . VAL A 1 262 ? 17.205 18.845 26.716 1.00 20.06 260 VAL A CA 1
ATOM 2020 C C . VAL A 1 262 ? 16.328 19.570 27.734 1.00 21.69 260 VAL A C 1
ATOM 2021 O O . VAL A 1 262 ? 16.588 20.726 28.073 1.00 20.50 260 VAL A O 1
ATOM 2025 N N . ILE A 1 263 ? 15.299 18.891 28.237 1.00 20.49 261 ILE A N 1
ATOM 2026 C CA . ILE A 1 263 ? 14.430 19.496 29.241 1.00 20.12 261 ILE A CA 1
ATOM 2027 C C . ILE A 1 263 ? 15.232 19.756 30.520 1.00 22.22 261 ILE A C 1
ATOM 2028 O O . ILE A 1 263 ? 15.107 20.814 31.146 1.00 20.70 261 ILE A O 1
ATOM 2033 N N . ILE A 1 264 ? 16.059 18.789 30.899 1.00 21.09 262 ILE A N 1
ATOM 2034 C CA . ILE A 1 264 ? 16.877 18.912 32.097 1.00 21.70 262 ILE A CA 1
ATOM 2035 C C . ILE A 1 264 ? 17.925 20.021 31.970 1.00 21.39 262 ILE A C 1
ATOM 2036 O O . ILE A 1 264 ? 18.096 20.817 32.893 1.00 20.08 262 ILE A O 1
ATOM 2041 N N . LYS A 1 265 ? 18.621 20.073 30.835 1.00 20.77 263 LYS A N 1
ATOM 2042 C CA . LYS A 1 265 ? 19.650 21.093 30.632 1.00 22.64 263 LYS A CA 1
ATOM 2043 C C . LYS A 1 265 ? 19.081 22.507 30.530 1.00 23.44 263 LYS A C 1
ATOM 2044 O O . LYS A 1 265 ? 19.650 23.443 31.085 1.00 22.53 263 LYS A O 1
ATOM 2050 N N . GLU A 1 266 ? 17.958 22.674 29.839 1.00 22.64 264 GLU A N 1
ATOM 2051 C CA . GLU A 1 266 ? 17.387 24.005 29.741 1.00 25.46 264 GLU A CA 1
ATOM 2052 C C . GLU A 1 266 ? 16.862 24.427 31.106 1.00 25.09 264 GLU A C 1
ATOM 2053 O O . GLU A 1 266 ? 16.933 25.600 31.468 1.00 23.53 264 GLU A O 1
ATOM 2059 N N . ALA A 1 267 ? 16.360 23.465 31.876 1.00 23.51 265 ALA A N 1
ATOM 2060 C CA . ALA A 1 267 ? 15.846 23.754 33.213 1.00 26.44 265 ALA A CA 1
ATOM 2061 C C . ALA A 1 267 ? 16.988 24.203 34.116 1.00 26.55 265 ALA A C 1
ATOM 2062 O O . ALA A 1 267 ? 16.859 25.180 34.857 1.00 25.91 265 ALA A O 1
ATOM 2072 N N . GLU A 1 269 ? 19.885 25.517 33.231 1.00 30.17 267 GLU A N 1
ATOM 2073 C CA . GLU A 1 269 ? 20.330 26.838 32.798 1.00 31.82 267 GLU A CA 1
ATOM 2074 C C . GLU A 1 269 ? 19.408 27.922 33.340 1.00 32.82 267 GLU A C 1
ATOM 2075 O O . GLU A 1 269 ? 19.878 28.933 33.852 1.00 32.26 267 GLU A O 1
ATOM 2081 N N . GLN A 1 270 ? 18.099 27.712 33.221 1.00 33.22 268 GLN A N 1
ATOM 2082 C CA . GLN A 1 270 ? 17.125 28.678 33.717 1.00 35.23 268 GLN A CA 1
ATOM 2083 C C . GLN A 1 270 ? 17.305 28.904 35.216 1.00 34.14 268 GLN A C 1
ATOM 2084 O O . GLN A 1 270 ? 16.926 29.951 35.742 1.00 33.56 268 GLN A O 1
ATOM 2090 N N . LEU A 1 271 ? 17.883 27.918 35.896 1.00 33.38 269 LEU A N 1
ATOM 2091 C CA . LEU A 1 271 ? 18.126 28.019 37.331 1.00 35.32 269 LEU A CA 1
ATOM 2092 C C . LEU A 1 271 ? 19.551 28.492 37.599 1.00 33.68 269 LEU A C 1
ATOM 2093 O O . LEU A 1 271 ? 19.994 28.535 38.744 1.00 33.96 269 LEU A O 1
ATOM 2098 N N . GLY A 1 272 ? 20.266 28.833 36.532 1.00 32.18 270 GLY A N 1
ATOM 2099 C CA . GLY A 1 272 ? 21.623 29.320 36.679 1.00 31.75 270 GLY A CA 1
ATOM 2100 C C . GLY A 1 272 ? 22.675 28.252 36.891 1.00 31.53 270 GLY A C 1
ATOM 2101 O O . GLY A 1 272 ? 23.771 28.542 37.378 1.00 31.72 270 GLY A O 1
ATOM 2102 N N . LEU A 1 273 ? 22.346 27.016 36.537 1.00 31.67 271 LEU A N 1
ATOM 2103 C CA . LEU A 1 273 ? 23.287 25.914 36.684 1.00 33.11 271 LEU A CA 1
ATOM 2104 C C . LEU A 1 273 ? 23.956 25.656 35.341 1.00 31.84 271 LEU A C 1
ATOM 2105 O O . LEU A 1 273 ? 23.335 25.811 34.292 1.00 32.89 271 LEU A O 1
ATOM 2110 N N . ARG A 1 274 ? 25.227 25.272 35.384 1.00 31.94 272 ARG A N 1
ATOM 2111 C CA . ARG A 1 274 ? 26.003 25.010 34.178 1.00 32.05 272 ARG A CA 1
ATOM 2112 C C . ARG A 1 274 ? 25.597 23.688 33.522 1.00 30.40 272 ARG A C 1
ATOM 2113 O O . ARG A 1 274 ? 25.878 22.616 34.052 1.00 28.87 272 ARG A O 1
ATOM 2121 N N . ALA A 1 275 ? 24.947 23.771 32.364 1.00 28.14 273 ALA A N 1
ATOM 2122 C CA . ALA A 1 275 ? 24.498 22.572 31.661 1.00 28.82 273 ALA A CA 1
ATOM 2123 C C . ALA A 1 275 ? 24.748 22.590 30.146 1.00 27.69 273 ALA A C 1
ATOM 2124 O O . ALA A 1 275 ? 24.975 21.541 29.541 1.00 26.95 273 ALA A O 1
ATOM 2126 N N . GLY A 1 276 ? 24.696 23.772 29.534 1.00 24.30 274 GLY A N 1
ATOM 2127 C CA . GLY A 1 276 ? 24.925 23.867 28.103 1.00 24.28 274 GLY A CA 1
ATOM 2128 C C . GLY A 1 276 ? 23.777 23.313 27.275 1.00 25.18 274 GLY A C 1
ATOM 2129 O O . GLY A 1 276 ? 22.633 23.282 27.732 1.00 22.74 274 GLY A O 1
ATOM 2130 N N . VAL A 1 277 ? 24.082 22.883 26.053 1.00 24.67 275 VAL A N 1
ATOM 2131 C CA . VAL A 1 277 ? 23.091 22.328 25.139 1.00 27.62 275 VAL A CA 1
ATOM 2132 C C . VAL A 1 277 ? 23.380 20.854 24.865 1.00 27.73 275 VAL A C 1
ATOM 2133 O O . VAL A 1 277 ? 24.495 20.382 25.083 1.00 28.63 275 VAL A O 1
ATOM 2137 N N . THR A 1 278 ? 22.374 20.138 24.373 1.00 27.69 276 THR A N 1
ATOM 2138 C CA . THR A 1 278 ? 22.517 18.719 24.061 1.00 26.82 276 THR A CA 1
ATOM 2139 C C . THR A 1 278 ? 23.248 18.517 22.731 1.00 26.42 276 THR A C 1
ATOM 2140 O O . THR A 1 278 ? 23.217 19.389 21.859 1.00 24.11 276 THR A O 1
ATOM 2144 N N . ARG A 1 279 ? 23.914 17.373 22.580 1.00 25.15 277 ARG A N 1
ATOM 2145 C CA . ARG A 1 279 ? 24.602 17.060 21.329 1.00 25.13 277 ARG A CA 1
ATOM 2146 C C . ARG A 1 279 ? 23.588 16.479 20.352 1.00 24.35 277 ARG A C 1
ATOM 2147 O O . ARG A 1 279 ? 22.466 16.138 20.740 1.00 22.86 277 ARG A O 1
ATOM 2155 N N . GLU A 1 280 ? 23.979 16.380 19.084 1.00 23.20 278 GLU A N 1
ATOM 2156 C CA . GLU A 1 280 ? 23.116 15.794 18.066 1.00 23.14 278 GLU A CA 1
ATOM 2157 C C . GLU A 1 280 ? 22.881 14.364 18.567 1.00 22.42 278 GLU A C 1
ATOM 2158 O O . GLU A 1 280 ? 23.759 13.787 19.202 1.00 20.25 278 GLU A O 1
ATOM 2164 N N . PRO A 1 281 ? 21.709 13.768 18.275 1.00 21.31 279 PRO A N 1
ATOM 2165 C CA . PRO A 1 281 ? 20.585 14.273 17.486 1.00 19.92 279 PRO A CA 1
ATOM 2166 C C . PRO A 1 281 ? 19.470 14.999 18.257 1.00 19.42 279 PRO A C 1
ATOM 2167 O O . PRO A 1 281 ? 18.294 14.800 17.954 1.00 17.97 279 PRO A O 1
ATOM 2171 N N . VAL A 1 282 ? 19.819 15.816 19.248 1.00 19.12 280 VAL A N 1
ATOM 2172 C CA . VAL A 1 282 ? 18.799 16.573 19.975 1.00 18.38 280 VAL A CA 1
ATOM 2173 C C . VAL A 1 282 ? 19.184 18.054 19.954 1.00 16.49 280 VAL A C 1
ATOM 2174 O O . VAL A 1 282 ? 20.292 18.424 20.320 1.00 16.74 280 VAL A O 1
ATOM 2178 N N . ASN A 1 283 ? 18.266 18.895 19.500 1.00 19.71 281 ASN A N 1
ATOM 2179 C CA . ASN A 1 283 ? 18.528 20.326 19.434 1.00 20.13 281 ASN A CA 1
ATOM 2180 C C . ASN A 1 283 ? 17.808 20.995 20.593 1.00 21.62 281 ASN A C 1
ATOM 2181 O O . ASN A 1 283 ? 17.230 20.313 21.440 1.00 19.48 281 ASN A O 1
ATOM 2186 N N . PRO A 1 284 ? 17.841 22.335 20.662 1.00 23.10 282 PRO A N 1
ATOM 2187 C CA . PRO A 1 284 ? 17.156 23.024 21.763 1.00 22.24 282 PRO A CA 1
ATOM 2188 C C . PRO A 1 284 ? 15.649 22.758 21.736 1.00 20.95 282 PRO A C 1
ATOM 2189 O O . PRO A 1 284 ? 15.114 22.319 20.723 1.00 20.79 282 PRO A O 1
ATOM 2193 N N . LEU A 1 285 ? 14.965 23.029 22.845 1.00 21.86 283 LEU A N 1
ATOM 2194 C CA . LEU A 1 285 ? 13.520 22.817 22.918 1.00 22.59 283 LEU A CA 1
ATOM 2195 C C . LEU A 1 285 ? 12.765 23.617 21.860 1.00 24.52 283 LEU A C 1
ATOM 2196 O O . LEU A 1 285 ? 13.247 24.647 21.378 1.00 24.97 283 LEU A O 1
ATOM 2201 N N . SER A 1 286 ? 11.582 23.137 21.486 1.00 25.11 284 SER A N 1
ATOM 2202 C CA . SER A 1 286 ? 10.761 23.864 20.529 1.00 25.93 284 SER A CA 1
ATOM 2203 C C . SER A 1 286 ? 10.268 25.081 21.312 1.00 26.45 284 SER A C 1
ATOM 2204 O O . SER A 1 286 ? 10.203 25.043 22.540 1.00 25.40 284 SER A O 1
ATOM 2207 N N . PRO A 1 287 ? 9.929 26.180 20.621 1.00 27.27 285 PRO A N 1
ATOM 2208 C CA . PRO A 1 287 ? 9.456 27.360 21.357 1.00 26.73 285 PRO A CA 1
ATOM 2209 C C . PRO A 1 287 ? 8.355 27.055 22.378 1.00 25.86 285 PRO A C 1
ATOM 2210 O O . PRO A 1 287 ? 8.422 27.484 23.535 1.00 27.32 285 PRO A O 1
ATOM 2214 N N . ASN A 1 288 ? 7.342 26.317 21.940 1.00 26.72 286 ASN A N 1
ATOM 2215 C CA . ASN A 1 288 ? 6.227 25.962 22.804 1.00 27.62 286 ASN A CA 1
ATOM 2216 C C . ASN A 1 288 ? 6.631 25.123 24.010 1.00 26.71 286 ASN A C 1
ATOM 2217 O O . ASN A 1 288 ? 6.134 25.352 25.111 1.00 26.94 286 ASN A O 1
ATOM 2222 N N . ASP A 1 289 ? 7.521 24.152 23.819 1.00 27.11 287 ASP A N 1
ATOM 2223 C CA . ASP A 1 289 ? 7.955 23.333 24.947 1.00 25.39 287 ASP A CA 1
ATOM 2224 C C . ASP A 1 289 ? 8.806 24.173 25.888 1.00 25.02 287 ASP A C 1
ATOM 2225 O O . ASP A 1 289 ? 8.813 23.963 27.099 1.00 23.63 287 ASP A O 1
ATOM 2230 N N . ARG A 1 290 ? 9.534 25.129 25.326 1.00 23.55 288 ARG A N 1
ATOM 2231 C CA . ARG A 1 290 ? 10.369 25.992 26.148 1.00 24.01 288 ARG A CA 1
ATOM 2232 C C . ARG A 1 290 ? 9.449 26.808 27.072 1.00 24.33 288 ARG A C 1
ATOM 2233 O O . ARG A 1 290 ? 9.697 26.930 28.271 1.00 23.98 288 ARG A O 1
ATOM 2241 N N . LEU A 1 291 ? 8.372 27.340 26.510 1.00 23.61 289 LEU A N 1
ATOM 2242 C CA . LEU A 1 291 ? 7.413 28.122 27.285 1.00 26.18 289 LEU A CA 1
ATOM 2243 C C . LEU A 1 291 ? 6.775 27.260 28.377 1.00 26.31 289 LEU A C 1
ATOM 2244 O O . LEU A 1 291 ? 6.634 27.689 29.526 1.00 28.75 289 LEU A O 1
ATOM 2249 N N . GLU A 1 292 ? 6.405 26.034 28.021 1.00 26.11 290 GLU A N 1
ATOM 2250 C CA . GLU A 1 292 ? 5.791 25.129 28.987 1.00 24.71 290 GLU A CA 1
ATOM 2251 C C . GLU A 1 292 ? 6.721 24.862 30.159 1.00 22.46 290 GLU A C 1
ATOM 2252 O O . GLU A 1 292 ? 6.279 24.792 31.308 1.00 22.29 290 GLU A O 1
ATOM 2258 N N . LEU A 1 293 ? 8.011 24.716 29.871 1.00 22.28 291 LEU A N 1
ATOM 2259 C CA . LEU A 1 293 ? 8.983 24.461 30.922 1.00 22.52 291 LEU A CA 1
ATOM 2260 C C . LEU A 1 293 ? 9.127 25.681 31.825 1.00 23.87 291 LEU A C 1
ATOM 2261 O O . LEU A 1 293 ? 9.161 25.562 33.054 1.00 20.45 291 LEU A O 1
ATOM 2266 N N . GLU A 1 294 ? 9.216 26.856 31.208 1.00 23.60 292 GLU A N 1
ATOM 2267 C CA . GLU A 1 294 ? 9.358 28.096 31.965 1.00 25.05 292 GLU A CA 1
ATOM 2268 C C . GLU A 1 294 ? 8.178 28.276 32.922 1.00 24.60 292 GLU A C 1
ATOM 2269 O O . GLU A 1 294 ? 8.356 28.682 34.073 1.00 27.31 292 GLU A O 1
ATOM 2275 N N . GLU A 1 295 ? 6.979 27.967 32.445 1.00 25.02 293 GLU A N 1
ATOM 2276 C CA . GLU A 1 295 ? 5.778 28.091 33.265 1.00 26.54 293 GLU A CA 1
ATOM 2277 C C . GLU A 1 295 ? 5.794 27.101 34.430 1.00 27.50 293 GLU A C 1
ATOM 2278 O O . GLU A 1 295 ? 5.355 27.430 35.534 1.00 27.13 293 GLU A O 1
ATOM 2284 N N . LEU A 1 296 ? 6.282 25.885 34.181 1.00 25.29 294 LEU A N 1
ATOM 2285 C CA . LEU A 1 296 ? 6.353 24.879 35.234 1.00 25.40 294 LEU A CA 1
ATOM 2286 C C . LEU A 1 296 ? 7.290 25.362 36.332 1.00 25.60 294 LEU A C 1
ATOM 2287 O O . LEU A 1 296 ? 6.987 25.236 37.519 1.00 27.04 294 LEU A O 1
ATOM 2292 N N . LEU A 1 297 ? 8.433 25.918 35.941 1.00 26.06 295 LEU A N 1
ATOM 2293 C CA . LEU A 1 297 ? 9.376 26.406 36.932 1.00 26.47 295 LEU A CA 1
ATOM 2294 C C . LEU A 1 297 ? 8.770 27.577 37.708 1.00 27.76 295 LEU A C 1
ATOM 2295 O O . LEU A 1 297 ? 9.019 27.729 38.908 1.00 27.95 295 LEU A O 1
ATOM 2300 N N . LYS A 1 298 ? 7.974 28.397 37.023 1.00 27.79 296 LYS A N 1
ATOM 2301 C CA . LYS A 1 298 ? 7.330 29.537 37.670 1.00 30.32 296 LYS A CA 1
ATOM 2302 C C . LYS A 1 298 ? 6.388 29.020 38.754 1.00 30.70 296 LYS A C 1
ATOM 2303 O O . LYS A 1 298 ? 6.386 29.515 39.884 1.00 31.02 296 LYS A O 1
ATOM 2309 N N . SER A 1 299 ? 5.585 28.023 38.388 1.00 32.46 297 SER A N 1
ATOM 2310 C CA . SER A 1 299 ? 4.644 27.400 39.311 1.00 33.34 297 SER A CA 1
ATOM 2311 C C . SER A 1 299 ? 5.384 26.863 40.524 1.00 34.17 297 SER A C 1
ATOM 2312 O O . SER A 1 299 ? 5.005 27.144 41.661 1.00 34.66 297 SER A O 1
ATOM 2315 N N . TRP A 1 300 ? 6.439 26.086 40.278 1.00 33.90 298 TRP A N 1
ATOM 2316 C CA . TRP A 1 300 ? 7.224 25.516 41.364 1.00 34.02 298 TRP A CA 1
ATOM 2317 C C . TRP A 1 300 ? 7.790 26.574 42.287 1.00 35.77 298 TRP A C 1
ATOM 2318 O O . TRP A 1 300 ? 7.968 26.328 43.484 1.00 37.30 298 TRP A O 1
ATOM 2329 N N . ASN A 1 301 ? 8.060 27.755 41.736 1.00 36.93 299 ASN A N 1
ATOM 2330 C CA . ASN A 1 301 ? 8.602 28.860 42.537 1.00 36.59 299 ASN A CA 1
ATOM 2331 C C . ASN A 1 301 ? 7.520 29.391 43.454 1.00 34.14 299 ASN A C 1
ATOM 2332 O O . ASN A 1 301 ? 7.749 29.641 44.633 1.00 39.21 299 ASN A O 1
ATOM 2337 N N . THR A 1 302 ? 6.330 29.557 42.876 1.00 34.74 300 THR A N 1
ATOM 2338 C CA . THR A 1 302 ? 5.152 30.078 43.588 1.00 28.61 300 THR A CA 1
ATOM 2339 C C . THR A 1 302 ? 4.755 29.198 44.755 1.00 28.67 300 THR A C 1
ATOM 2340 O O . THR A 1 302 ? 4.302 29.690 45.793 1.00 32.00 300 THR A O 1
ATOM 2344 N N . GLN A 1 303 ? 4.899 27.892 44.553 1.00 27.43 301 GLN A N 1
ATOM 2345 C CA . GLN A 1 303 ? 4.580 26.887 45.554 1.00 27.34 301 GLN A CA 1
ATOM 2346 C C . GLN A 1 303 ? 5.475 27.088 46.769 1.00 27.58 301 GLN A C 1
ATOM 2347 O O . GLN A 1 303 ? 5.014 27.065 47.917 1.00 31.71 301 GLN A O 1
ATOM 2353 N N . GLU A 1 304 ? 6.769 27.253 46.502 1.00 29.22 302 GLU A N 1
ATOM 2354 C CA . GLU A 1 304 ? 7.760 27.468 47.551 1.00 27.76 302 GLU A CA 1
ATOM 2355 C C . GLU A 1 304 ? 7.450 28.780 48.262 1.00 29.48 302 GLU A C 1
ATOM 2356 O O . GLU A 1 304 ? 7.462 28.797 49.515 1.00 31.55 302 GLU A O 1
ATOM 2362 N N . ASP B 1 4 ? 27.735 14.266 -11.867 1.00 26.68 2 ASP B N 1
ATOM 2363 C CA . ASP B 1 4 ? 28.260 13.151 -11.017 1.00 26.60 2 ASP B CA 1
ATOM 2364 C C . ASP B 1 4 ? 27.215 12.662 -10.011 1.00 24.79 2 ASP B C 1
ATOM 2365 O O . ASP B 1 4 ? 26.803 11.501 -10.078 1.00 29.71 2 ASP B O 1
ATOM 2370 N N . TYR B 1 5 ? 26.763 13.521 -9.102 1.00 28.57 3 TYR B N 1
ATOM 2371 C CA . TYR B 1 5 ? 25.752 13.135 -8.110 1.00 26.85 3 TYR B CA 1
ATOM 2372 C C . TYR B 1 5 ? 24.419 12.629 -8.641 1.00 26.71 3 TYR B C 1
ATOM 2373 O O . TYR B 1 5 ? 23.973 11.525 -8.305 1.00 32.67 3 TYR B O 1
ATOM 2382 N N . GLY B 1 6 ? 23.775 13.456 -9.455 1.00 27.70 4 GLY B N 1
ATOM 2383 C CA . GLY B 1 6 ? 22.493 13.094 -10.033 1.00 27.86 4 GLY B CA 1
ATOM 2384 C C . GLY B 1 6 ? 22.593 11.748 -10.731 1.00 32.76 4 GLY B C 1
ATOM 2385 O O . GLY B 1 6 ? 21.646 10.949 -10.718 1.00 33.19 4 GLY B O 1
ATOM 2386 N N . GLU B 1 7 ? 23.738 11.512 -11.371 1.00 32.41 5 GLU B N 1
ATOM 2387 C CA . GLU B 1 7 ? 24.024 10.248 -12.053 1.00 36.48 5 GLU B CA 1
ATOM 2388 C C . GLU B 1 7 ? 24.337 9.155 -11.039 1.00 36.56 5 GLU B C 1
ATOM 2389 O O . GLU B 1 7 ? 24.096 7.972 -11.272 1.00 36.77 5 GLU B O 1
ATOM 2395 N N . PHE B 1 8 ? 24.933 9.550 -9.927 1.00 35.12 6 PHE B N 1
ATOM 2396 C CA . PHE B 1 8 ? 25.277 8.572 -8.910 1.00 32.83 6 PHE B CA 1
ATOM 2397 C C . PHE B 1 8 ? 24.020 7.935 -8.330 1.00 32.10 6 PHE B C 1
ATOM 2398 O O . PHE B 1 8 ? 23.939 6.715 -8.170 1.00 31.71 6 PHE B O 1
ATOM 2406 N N . SER B 1 9 ? 23.032 8.769 -8.028 1.00 32.36 7 SER B N 1
ATOM 2407 C CA . SER B 1 9 ? 21.781 8.288 -7.453 1.00 31.82 7 SER B CA 1
ATOM 2408 C C . SER B 1 9 ? 21.099 7.231 -8.320 1.00 31.41 7 SER B C 1
ATOM 2409 O O . SER B 1 9 ? 20.311 6.427 -7.825 1.00 31.31 7 SER B O 1
ATOM 2412 N N . LYS B 1 10 ? 21.410 7.228 -9.612 1.00 30.53 8 LYS B N 1
ATOM 2413 C CA . LYS B 1 10 ? 20.830 6.261 -10.537 1.00 29.43 8 LYS B CA 1
ATOM 2414 C C . LYS B 1 10 ? 21.224 4.831 -10.223 1.00 28.67 8 LYS B C 1
ATOM 2415 O O . LYS B 1 10 ? 20.485 3.901 -10.530 1.00 29.01 8 LYS B O 1
ATOM 2421 N N . ARG B 1 11 ? 22.396 4.652 -9.627 1.00 27.64 9 ARG B N 1
ATOM 2422 C CA . ARG B 1 11 ? 22.883 3.310 -9.322 1.00 27.05 9 ARG B CA 1
ATOM 2423 C C . ARG B 1 11 ? 21.993 2.507 -8.384 1.00 26.15 9 ARG B C 1
ATOM 2424 O O . ARG B 1 11 ? 22.138 1.293 -8.278 1.00 25.10 9 ARG B O 1
ATOM 2432 N N . PHE B 1 12 ? 21.067 3.169 -7.707 1.00 28.24 10 PHE B N 1
ATOM 2433 C CA . PHE B 1 12 ? 20.227 2.465 -6.749 1.00 28.00 10 PHE B CA 1
ATOM 2434 C C . PHE B 1 12 ? 18.897 1.943 -7.248 1.00 28.08 10 PHE B C 1
ATOM 2435 O O . PHE B 1 12 ? 18.087 1.443 -6.469 1.00 28.22 10 PHE B O 1
ATOM 2443 N N . SER B 1 13 ? 18.684 2.042 -8.557 1.00 28.23 11 SER B N 1
ATOM 2444 C CA . SER B 1 13 ? 17.459 1.546 -9.169 1.00 28.86 11 SER B CA 1
ATOM 2445 C C . SER B 1 13 ? 17.647 0.060 -9.423 1.00 28.47 11 SER B C 1
ATOM 2446 O O . SER B 1 13 ? 17.574 -0.400 -10.560 1.00 30.28 11 SER B O 1
ATOM 2449 N N . THR B 1 14 ? 17.915 -0.666 -8.378 1.00 26.62 12 THR B N 1
ATOM 2450 C CA . THR B 1 14 ? 18.118 -2.103 -8.410 1.00 25.54 12 THR B CA 1
ATOM 2451 C C . THR B 1 14 ? 18.027 -2.695 -7.011 1.00 24.83 12 THR B C 1
ATOM 2452 O O . THR B 1 14 ? 17.460 -2.029 -6.124 1.00 23.69 12 THR B O 1
ATOM 2456 N N . ILE B 1 15 ? 18.559 -3.863 -6.804 1.00 23.27 13 ILE B N 1
ATOM 2457 C CA . ILE B 1 15 ? 18.542 -4.472 -5.487 1.00 22.51 13 ILE B CA 1
ATOM 2458 C C . ILE B 1 15 ? 19.804 -4.070 -4.730 1.00 23.83 13 ILE B C 1
ATOM 2459 O O . ILE B 1 15 ? 20.911 -4.139 -5.269 1.00 24.64 13 ILE B O 1
ATOM 2464 N N . SER B 1 16 ? 19.628 -3.631 -3.488 1.00 22.90 14 SER B N 1
ATOM 2465 C CA . SER B 1 16 ? 20.751 -3.264 -2.640 1.00 23.43 14 SER B CA 1
ATOM 2466 C C . SER B 1 16 ? 20.928 -4.470 -1.725 1.00 23.68 14 SER B C 1
ATOM 2467 O O . SER B 1 16 ? 20.160 -4.662 -0.781 1.00 20.10 14 SER B O 1
ATOM 2470 N N . GLY B 1 17 ? 21.925 -5.291 -2.034 1.00 21.81 15 GLY B N 1
ATOM 2471 C CA . GLY B 1 17 ? 22.177 -6.471 -1.244 1.00 22.70 15 GLY B CA 1
ATOM 2472 C C . GLY B 1 17 ? 22.991 -6.177 -0.008 1.00 21.77 15 GLY B C 1
ATOM 2473 O O . GLY B 1 17 ? 24.038 -5.536 -0.070 1.00 19.97 15 GLY B O 1
ATOM 2474 N N . ILE B 1 18 ? 22.497 -6.651 1.126 1.00 21.33 16 ILE B N 1
ATOM 2475 C CA . ILE B 1 18 ? 23.184 -6.456 2.389 1.00 18.72 16 ILE B CA 1
ATOM 2476 C C . ILE B 1 18 ? 23.782 -7.806 2.762 1.00 19.71 16 ILE B C 1
ATOM 2477 O O . ILE B 1 18 ? 23.059 -8.736 3.139 1.00 20.84 16 ILE B O 1
ATOM 2482 N N . ASN B 1 19 ? 25.101 -7.914 2.629 1.00 17.82 17 ASN B N 1
ATOM 2483 C CA . ASN B 1 19 ? 25.791 -9.170 2.909 1.00 19.02 17 ASN B CA 1
ATOM 2484 C C . ASN B 1 19 ? 25.788 -9.523 4.387 1.00 19.85 17 ASN B C 1
ATOM 2485 O O . ASN B 1 19 ? 25.485 -8.683 5.242 1.00 18.44 17 ASN B O 1
ATOM 2490 N N . ILE B 1 20 ? 26.113 -10.778 4.687 1.00 18.79 18 ILE B N 1
ATOM 2491 C CA . ILE B 1 20 ? 26.184 -11.220 6.072 1.00 17.89 18 ILE B CA 1
ATOM 2492 C C . ILE B 1 20 ? 27.663 -11.217 6.428 1.00 20.10 18 ILE B C 1
ATOM 2493 O O . ILE B 1 20 ? 28.523 -10.948 5.582 1.00 19.43 18 ILE B O 1
ATOM 2498 N N . VAL B 1 21 ? 27.953 -11.493 7.689 1.00 20.20 19 VAL B N 1
ATOM 2499 C CA . VAL B 1 21 ? 29.325 -11.599 8.142 1.00 18.63 19 VAL B CA 1
ATOM 2500 C C . VAL B 1 21 ? 29.374 -12.928 8.876 1.00 20.99 19 VAL B C 1
ATOM 2501 O O . VAL B 1 21 ? 28.916 -13.051 10.017 1.00 18.37 19 VAL B O 1
ATOM 2505 N N . PRO B 1 22 ? 29.900 -13.959 8.204 1.00 20.83 20 PRO B N 1
ATOM 2506 C CA . PRO B 1 22 ? 30.007 -15.287 8.800 1.00 22.53 20 PRO B CA 1
ATOM 2507 C C . PRO B 1 22 ? 30.912 -15.236 10.026 1.00 22.34 20 PRO B C 1
ATOM 2508 O O . PRO B 1 22 ? 31.950 -14.566 10.013 1.00 21.68 20 PRO B O 1
ATOM 2512 N N . PHE B 1 23 ? 30.498 -15.937 11.077 1.00 22.66 21 PHE B N 1
ATOM 2513 C CA . PHE B 1 23 ? 31.250 -16.032 12.321 1.00 25.71 21 PHE B CA 1
ATOM 2514 C C . PHE B 1 23 ? 31.469 -17.514 12.581 1.00 29.62 21 PHE B C 1
ATOM 2515 O O . PHE B 1 23 ? 30.559 -18.330 12.398 1.00 29.69 21 PHE B O 1
ATOM 2523 N N . LEU B 1 24 ? 32.664 -17.862 13.027 1.00 29.28 22 LEU B N 1
ATOM 2524 C CA . LEU B 1 24 ? 32.965 -19.250 13.308 1.00 33.21 22 LEU B CA 1
ATOM 2525 C C . LEU B 1 24 ? 32.215 -19.759 14.539 1.00 36.53 22 LEU B C 1
ATOM 2526 O O . LEU B 1 24 ? 32.039 -19.034 15.522 1.00 38.03 22 LEU B O 1
ATOM 2531 N N . GLU B 1 25 ? 31.739 -20.999 14.465 1.00 38.14 23 GLU B N 1
ATOM 2532 C CA . GLU B 1 25 ? 31.039 -21.598 15.589 1.00 39.20 23 GLU B CA 1
ATOM 2533 C C . GLU B 1 25 ? 32.093 -21.752 16.690 1.00 39.87 23 GLU B C 1
ATOM 2534 O O . GLU B 1 25 ? 33.235 -22.130 16.417 1.00 41.56 23 GLU B O 1
ATOM 2540 N N . GLY B 1 26 ? 31.722 -21.420 17.923 1.00 40.95 24 GLY B N 1
ATOM 2541 C CA . GLY B 1 26 ? 32.657 -21.522 19.030 1.00 40.59 24 GLY B CA 1
ATOM 2542 C C . GLY B 1 26 ? 33.177 -20.170 19.492 1.00 39.63 24 GLY B C 1
ATOM 2543 O O . GLY B 1 26 ? 32.616 -19.548 20.393 1.00 39.91 24 GLY B O 1
ATOM 2544 N N . THR B 1 27 ? 34.251 -19.703 18.864 1.00 38.00 25 THR B N 1
ATOM 2545 C CA . THR B 1 27 ? 34.882 -18.439 19.199 1.00 34.49 25 THR B CA 1
ATOM 2546 C C . THR B 1 27 ? 34.031 -17.276 18.723 1.00 33.53 25 THR B C 1
ATOM 2547 O O . THR B 1 27 ? 34.070 -16.184 19.309 1.00 32.10 25 THR B O 1
ATOM 2551 N N . ARG B 1 28 ? 33.312 -17.487 17.634 1.00 31.30 26 ARG B N 1
ATOM 2552 C CA . ARG B 1 28 ? 32.480 -16.450 17.055 1.00 30.28 26 ARG B CA 1
ATOM 2553 C C . ARG B 1 28 ? 33.319 -15.343 16.412 1.00 26.69 26 ARG B C 1
ATOM 2554 O O . ARG B 1 28 ? 32.860 -14.221 16.240 1.00 27.02 26 ARG B O 1
ATOM 2562 N N . GLU B 1 29 ? 34.559 -15.667 16.060 1.00 26.47 27 GLU B N 1
ATOM 2563 C CA . GLU B 1 29 ? 35.431 -14.705 15.396 1.00 25.69 27 GLU B CA 1
ATOM 2564 C C . GLU B 1 29 ? 34.967 -14.633 13.941 1.00 23.88 27 GLU B C 1
ATOM 2565 O O . GLU B 1 29 ? 34.329 -15.563 13.444 1.00 23.69 27 GLU B O 1
ATOM 2571 N N . ILE B 1 30 ? 35.288 -13.536 13.260 1.00 21.74 28 ILE B N 1
ATOM 2572 C CA . ILE B 1 30 ? 34.895 -13.375 11.871 1.00 20.04 28 ILE B CA 1
ATOM 2573 C C . ILE B 1 30 ? 35.531 -14.469 11.013 1.00 22.40 28 ILE B C 1
ATOM 2574 O O . ILE B 1 30 ? 36.709 -14.804 11.169 1.00 22.34 28 ILE B O 1
ATOM 2579 N N . ASP B 1 31 ? 34.732 -15.037 10.124 1.00 22.31 29 ASP B N 1
ATOM 2580 C CA . ASP B 1 31 ? 35.198 -16.079 9.222 1.00 24.59 29 ASP B CA 1
ATOM 2581 C C . ASP B 1 31 ? 35.447 -15.355 7.906 1.00 23.65 29 ASP B C 1
ATOM 2582 O O . ASP B 1 31 ? 34.568 -15.262 7.052 1.00 24.33 29 ASP B O 1
ATOM 2587 N N . TRP B 1 32 ? 36.654 -14.824 7.761 1.00 26.78 30 TRP B N 1
ATOM 2588 C CA . TRP B 1 32 ? 36.999 -14.066 6.578 1.00 31.02 30 TRP B CA 1
ATOM 2589 C C . TRP B 1 32 ? 36.823 -14.816 5.272 1.00 29.01 30 TRP B C 1
ATOM 2590 O O . TRP B 1 32 ? 36.357 -14.239 4.294 1.00 26.76 30 TRP B O 1
ATOM 2601 N N . LYS B 1 33 ? 37.175 -16.096 5.240 1.00 26.57 31 LYS B N 1
ATOM 2602 C CA . LYS B 1 33 ? 36.995 -16.847 4.007 1.00 28.71 31 LYS B CA 1
ATOM 2603 C C . LYS B 1 33 ? 35.506 -16.951 3.686 1.00 26.80 31 LYS B C 1
ATOM 2604 O O . LYS B 1 33 ? 35.099 -16.809 2.533 1.00 23.55 31 LYS B O 1
ATOM 2610 N N . GLY B 1 34 ? 34.693 -17.207 4.707 1.00 24.97 32 GLY B N 1
ATOM 2611 C CA . GLY B 1 34 ? 33.261 -17.304 4.487 1.00 23.50 32 GLY B CA 1
ATOM 2612 C C . GLY B 1 34 ? 32.720 -15.971 4.000 1.00 23.72 32 GLY B C 1
ATOM 2613 O O . GLY B 1 34 ? 31.811 -15.917 3.167 1.00 21.18 32 GLY B O 1
ATOM 2614 N N . LEU B 1 35 ? 33.272 -14.883 4.529 1.00 23.54 33 LEU B N 1
ATOM 2615 C CA . LEU B 1 35 ? 32.837 -13.556 4.118 1.00 22.12 33 LEU B CA 1
ATOM 2616 C C . LEU B 1 35 ? 33.132 -13.369 2.629 1.00 22.84 33 LEU B C 1
ATOM 2617 O O . LEU B 1 35 ? 32.246 -13.000 1.856 1.00 20.92 33 LEU B O 1
ATOM 2622 N N . ASP B 1 36 ? 34.375 -13.627 2.227 1.00 22.21 34 ASP B N 1
ATOM 2623 C CA . ASP B 1 36 ? 34.767 -13.492 0.825 1.00 24.93 34 ASP B CA 1
ATOM 2624 C C . ASP B 1 36 ? 33.827 -14.286 -0.079 1.00 24.19 34 ASP B C 1
ATOM 2625 O O . ASP B 1 36 ? 33.418 -13.807 -1.137 1.00 22.78 34 ASP B O 1
ATOM 2630 N N . ASP B 1 37 ? 33.494 -15.501 0.342 1.00 23.29 35 ASP B N 1
ATOM 2631 C CA . ASP B 1 37 ? 32.614 -16.357 -0.436 1.00 24.76 35 ASP B CA 1
ATOM 2632 C C . ASP B 1 37 ? 31.208 -15.785 -0.577 1.00 23.25 35 ASP B C 1
ATOM 2633 O O . ASP B 1 37 ? 30.585 -15.939 -1.621 1.00 20.40 35 ASP B O 1
ATOM 2638 N N . ASN B 1 38 ? 30.709 -15.124 0.463 1.00 22.20 36 ASN B N 1
ATOM 2639 C CA . ASN B 1 38 ? 29.375 -14.539 0.406 1.00 23.26 36 ASN B CA 1
ATOM 2640 C C . ASN B 1 38 ? 29.389 -13.383 -0.598 1.00 24.20 36 ASN B C 1
ATOM 2641 O O . ASN B 1 38 ? 28.497 -13.266 -1.448 1.00 24.80 36 ASN B O 1
ATOM 2646 N N . VAL B 1 39 ? 30.413 -12.540 -0.511 1.00 25.13 37 VAL B N 1
ATOM 2647 C CA . VAL B 1 39 ? 30.552 -11.408 -1.421 1.00 25.63 37 VAL B CA 1
ATOM 2648 C C . VAL B 1 39 ? 30.599 -11.910 -2.875 1.00 26.67 37 VAL B C 1
ATOM 2649 O O . VAL B 1 39 ? 29.883 -11.400 -3.736 1.00 25.03 37 VAL B O 1
ATOM 2653 N N . GLU B 1 40 ? 31.437 -12.910 -3.141 1.00 27.56 38 GLU B N 1
ATOM 2654 C CA . GLU B 1 40 ? 31.548 -13.472 -4.494 1.00 29.51 38 GLU B CA 1
ATOM 2655 C C . GLU B 1 40 ? 30.207 -14.036 -4.952 1.00 27.40 38 GLU B C 1
ATOM 2656 O O . GLU B 1 40 ? 29.810 -13.884 -6.111 1.00 26.04 38 GLU B O 1
ATOM 2662 N N . PHE B 1 41 ? 29.520 -14.695 -4.026 1.00 29.77 39 PHE B N 1
ATOM 2663 C CA . PHE B 1 41 ? 28.220 -15.290 -4.300 1.00 30.81 39 PHE B CA 1
ATOM 2664 C C . PHE B 1 41 ? 27.250 -14.216 -4.774 1.00 29.23 39 PHE B C 1
ATOM 2665 O O . PHE B 1 41 ? 26.518 -14.407 -5.746 1.00 26.66 39 PHE B O 1
ATOM 2673 N N . LEU B 1 42 ? 27.247 -13.088 -4.070 1.00 29.03 40 LEU B N 1
ATOM 2674 C CA . LEU B 1 42 ? 26.373 -11.975 -4.412 1.00 28.98 40 LEU B CA 1
ATOM 2675 C C . LEU B 1 42 ? 26.718 -11.403 -5.792 1.00 28.78 40 LEU B C 1
ATOM 2676 O O . LEU B 1 42 ? 25.849 -11.268 -6.652 1.00 26.32 40 LEU B O 1
ATOM 2681 N N . LEU B 1 43 ? 27.986 -11.071 -6.001 1.00 28.60 41 LEU B N 1
ATOM 2682 C CA . LEU B 1 43 ? 28.427 -10.513 -7.274 1.00 31.71 41 LEU B CA 1
ATOM 2683 C C . LEU B 1 43 ? 28.148 -11.463 -8.435 1.00 33.16 41 LEU B C 1
ATOM 2684 O O . LEU B 1 43 ? 27.710 -11.042 -9.508 1.00 30.22 41 LEU B O 1
ATOM 2689 N N . GLN B 1 44 ? 28.408 -12.746 -8.215 1.00 34.05 42 GLN B N 1
ATOM 2690 C CA . GLN B 1 44 ? 28.192 -13.746 -9.246 1.00 37.79 42 GLN B CA 1
ATOM 2691 C C . GLN B 1 44 ? 26.719 -13.856 -9.619 1.00 38.12 42 GLN B C 1
ATOM 2692 O O . GLN B 1 44 ? 26.378 -14.182 -10.757 1.00 37.37 42 GLN B O 1
ATOM 2698 N N . ASN B 1 45 ? 25.842 -13.576 -8.665 1.00 37.18 43 ASN B N 1
ATOM 2699 C CA . ASN B 1 45 ? 24.415 -13.663 -8.929 1.00 37.64 43 ASN B CA 1
ATOM 2700 C C . ASN B 1 45 ? 23.762 -12.363 -9.387 1.00 34.18 43 ASN B C 1
ATOM 2701 O O . ASN B 1 45 ? 22.548 -12.216 -9.302 1.00 33.21 43 ASN B O 1
ATOM 2706 N N . GLY B 1 46 ? 24.566 -11.419 -9.864 1.00 32.19 44 GLY B N 1
ATOM 2707 C CA . GLY B 1 46 ? 24.005 -10.180 -10.376 1.00 31.54 44 GLY B CA 1
ATOM 2708 C C . GLY B 1 46 ? 23.919 -8.954 -9.486 1.00 31.45 44 GLY B C 1
ATOM 2709 O O . GLY B 1 46 ? 23.568 -7.883 -9.977 1.00 31.71 44 GLY B O 1
ATOM 2710 N N . ILE B 1 47 ? 24.227 -9.085 -8.198 1.00 31.83 45 ILE B N 1
ATOM 2711 C CA . ILE B 1 47 ? 24.165 -7.935 -7.288 1.00 30.65 45 ILE B CA 1
ATOM 2712 C C . ILE B 1 47 ? 25.055 -6.775 -7.744 1.00 29.06 45 ILE B C 1
ATOM 2713 O O . ILE B 1 47 ? 26.275 -6.918 -7.833 1.00 28.13 45 ILE B O 1
ATOM 2718 N N . GLU B 1 48 ? 24.433 -5.625 -7.998 1.00 27.85 46 GLU B N 1
ATOM 2719 C CA . GLU B 1 48 ? 25.122 -4.417 -8.460 1.00 28.98 46 GLU B CA 1
ATOM 2720 C C . GLU B 1 48 ? 25.478 -3.442 -7.340 1.00 28.29 46 GLU B C 1
ATOM 2721 O O . GLU B 1 48 ? 26.333 -2.572 -7.514 1.00 27.55 46 GLU B O 1
ATOM 2727 N N . VAL B 1 49 ? 24.802 -3.583 -6.202 1.00 27.66 47 VAL B N 1
ATOM 2728 C CA . VAL B 1 49 ? 25.022 -2.728 -5.034 1.00 25.27 47 VAL B CA 1
ATOM 2729 C C . VAL B 1 49 ? 25.147 -3.627 -3.800 1.00 25.02 47 VAL B C 1
ATOM 2730 O O . VAL B 1 49 ? 24.232 -4.394 -3.491 1.00 22.65 47 VAL B O 1
ATOM 2734 N N . ILE B 1 50 ? 26.284 -3.539 -3.115 1.00 23.61 48 ILE B N 1
ATOM 2735 C CA . ILE B 1 50 ? 26.549 -4.349 -1.928 1.00 26.87 48 ILE B CA 1
ATOM 2736 C C . ILE B 1 50 ? 26.708 -3.432 -0.720 1.00 24.98 48 ILE B C 1
ATOM 2737 O O . ILE B 1 50 ? 27.416 -2.429 -0.779 1.00 24.80 48 ILE B O 1
ATOM 2742 N N . VAL B 1 51 ? 26.038 -3.785 0.372 1.00 25.45 49 VAL B N 1
ATOM 2743 C CA . VAL B 1 51 ? 26.059 -2.963 1.570 1.00 24.67 49 VAL B CA 1
ATOM 2744 C C . VAL B 1 51 ? 26.765 -3.580 2.776 1.00 22.80 49 VAL B C 1
ATOM 2745 O O . VAL B 1 51 ? 26.127 -4.203 3.626 1.00 20.96 49 VAL B O 1
ATOM 2749 N N . PRO B 1 52 ? 28.098 -3.440 2.850 1.00 22.32 50 PRO B N 1
ATOM 2750 C CA . PRO B 1 52 ? 28.806 -4.005 4.001 1.00 22.34 50 PRO B CA 1
ATOM 2751 C C . PRO B 1 52 ? 28.463 -3.182 5.247 1.00 21.40 50 PRO B C 1
ATOM 2752 O O . PRO B 1 52 ? 28.207 -1.976 5.157 1.00 19.59 50 PRO B O 1
ATOM 2756 N N . ASN B 1 53 ? 28.464 -3.839 6.400 1.00 18.64 51 ASN B N 1
ATOM 2757 C CA . ASN B 1 53 ? 28.136 -3.201 7.668 1.00 20.24 51 ASN B CA 1
ATOM 2758 C C . ASN B 1 53 ? 26.685 -2.739 7.781 1.00 20.53 51 ASN B C 1
ATOM 2759 O O . ASN B 1 53 ? 26.384 -1.718 8.408 1.00 19.02 51 ASN B O 1
ATOM 2764 N N . GLY B 1 54 ? 25.792 -3.509 7.159 1.00 18.00 52 GLY B N 1
ATOM 2765 C CA . GLY B 1 54 ? 24.369 -3.241 7.252 1.00 19.26 52 GLY B CA 1
ATOM 2766 C C . GLY B 1 54 ? 23.931 -4.101 8.430 1.00 18.16 52 GLY B C 1
ATOM 2767 O O . GLY B 1 54 ? 24.760 -4.825 8.985 1.00 18.39 52 GLY B O 1
ATOM 2768 N N . ASN B 1 55 ? 22.664 -4.062 8.824 1.00 18.16 53 ASN B N 1
ATOM 2769 C CA . ASN B 1 55 ? 22.255 -4.891 9.957 1.00 19.71 53 ASN B CA 1
ATOM 2770 C C . ASN B 1 55 ? 22.294 -6.385 9.634 1.00 17.39 53 ASN B C 1
ATOM 2771 O O . ASN B 1 55 ? 22.439 -7.221 10.533 1.00 14.92 53 ASN B O 1
ATOM 2776 N N . THR B 1 56 ? 22.196 -6.724 8.352 1.00 16.74 54 THR B N 1
ATOM 2777 C CA . THR B 1 56 ? 22.246 -8.128 7.955 1.00 17.37 54 THR B CA 1
ATOM 2778 C C . THR B 1 56 ? 23.650 -8.667 8.225 1.00 17.97 54 THR B C 1
ATOM 2779 O O . THR B 1 56 ? 23.851 -9.873 8.358 1.00 18.47 54 THR B O 1
ATOM 2783 N N . GLY B 1 57 ? 24.624 -7.760 8.301 1.00 17.80 55 GLY B N 1
ATOM 2784 C CA . GLY B 1 57 ? 25.994 -8.167 8.576 1.00 17.85 55 GLY B CA 1
ATOM 2785 C C . GLY B 1 57 ? 26.301 -8.038 10.061 1.00 18.82 55 GLY B C 1
ATOM 2786 O O . GLY B 1 57 ? 27.461 -8.074 10.482 1.00 16.03 55 GLY B O 1
ATOM 2787 N N . GLU B 1 58 ? 25.244 -7.880 10.854 1.00 17.76 56 GLU B N 1
ATOM 2788 C CA . GLU B 1 58 ? 25.358 -7.737 12.300 1.00 17.97 56 GLU B CA 1
ATOM 2789 C C . GLU B 1 58 ? 26.379 -6.675 12.700 1.00 15.43 56 GLU B C 1
ATOM 2790 O O . GLU B 1 58 ? 27.213 -6.880 13.576 1.00 16.50 56 GLU B O 1
ATOM 2796 N N . PHE B 1 59 ? 26.267 -5.521 12.053 1.00 16.56 57 PHE B N 1
ATOM 2797 C CA . PHE B 1 59 ? 27.135 -4.368 12.289 1.00 16.77 57 PHE B CA 1
ATOM 2798 C C . PHE B 1 59 ? 27.333 -4.067 13.770 1.00 15.48 57 PHE B C 1
ATOM 2799 O O . PHE B 1 59 ? 28.457 -3.905 14.241 1.00 14.39 57 PHE B O 1
ATOM 2807 N N . TYR B 1 60 ? 26.233 -3.999 14.504 1.00 14.54 58 TYR B N 1
ATOM 2808 C CA . TYR B 1 60 ? 26.307 -3.681 15.920 1.00 19.96 58 TYR B CA 1
ATOM 2809 C C . TYR B 1 60 ? 26.959 -4.747 16.799 1.00 15.23 58 TYR B C 1
ATOM 2810 O O . TYR B 1 60 ? 27.255 -4.480 17.964 1.00 16.38 58 TYR B O 1
ATOM 2819 N N . ALA B 1 61 ? 27.186 -5.945 16.260 1.00 16.92 59 ALA B N 1
ATOM 2820 C CA . ALA B 1 61 ? 27.837 -7.007 17.037 1.00 16.17 59 ALA B CA 1
ATOM 2821 C C . ALA B 1 61 ? 29.344 -6.976 16.806 1.00 18.77 59 ALA B C 1
ATOM 2822 O O . ALA B 1 61 ? 30.090 -7.788 17.363 1.00 15.96 59 ALA B O 1
ATOM 2824 N N . LEU B 1 62 ? 29.787 -6.026 15.989 1.00 16.65 60 LEU B N 1
ATOM 2825 C CA . LEU B 1 62 ? 31.203 -5.880 15.687 1.00 18.67 60 LEU B CA 1
ATOM 2826 C C . LEU B 1 62 ? 31.819 -4.715 16.454 1.00 18.12 60 LEU B C 1
ATOM 2827 O O . LEU B 1 62 ? 31.146 -3.719 16.724 1.00 16.89 60 LEU B O 1
ATOM 2832 N N . THR B 1 63 ? 33.097 -4.846 16.803 1.00 18.06 61 THR B N 1
ATOM 2833 C CA . THR B 1 63 ? 33.808 -3.766 17.479 1.00 16.14 61 THR B CA 1
ATOM 2834 C C . THR B 1 63 ? 34.077 -2.765 16.358 1.00 18.66 61 THR B C 1
ATOM 2835 O O . THR B 1 63 ? 33.928 -3.103 15.175 1.00 16.90 61 THR B O 1
ATOM 2839 N N . ILE B 1 64 ? 34.448 -1.538 16.708 1.00 18.33 62 ILE B N 1
ATOM 2840 C CA . ILE B 1 64 ? 34.737 -0.540 15.683 1.00 20.08 62 ILE B CA 1
ATOM 2841 C C . ILE B 1 64 ? 35.876 -1.058 14.793 1.00 19.55 62 ILE B C 1
ATOM 2842 O O . ILE B 1 64 ? 35.814 -0.943 13.567 1.00 16.96 62 ILE B O 1
ATOM 2847 N N . GLU B 1 65 ? 36.906 -1.639 15.405 1.00 20.51 63 GLU B N 1
ATOM 2848 C CA . GLU B 1 65 ? 38.022 -2.174 14.632 1.00 20.99 63 GLU B CA 1
ATOM 2849 C C . GLU B 1 65 ? 37.530 -3.218 13.626 1.00 18.99 63 GLU B C 1
ATOM 2850 O O . GLU B 1 65 ? 37.929 -3.197 12.461 1.00 20.33 63 GLU B O 1
ATOM 2856 N N . GLU B 1 66 ? 36.665 -4.125 14.070 1.00 20.22 64 GLU B N 1
ATOM 2857 C CA . GLU B 1 66 ? 36.131 -5.157 13.184 1.00 20.47 64 GLU B CA 1
ATOM 2858 C C . GLU B 1 66 ? 35.281 -4.564 12.069 1.00 19.73 64 GLU B C 1
ATOM 2859 O O . GLU B 1 66 ? 35.354 -5.015 10.926 1.00 19.03 64 GLU B O 1
ATOM 2865 N N . ALA B 1 67 ? 34.469 -3.564 12.401 1.00 16.46 65 ALA B N 1
ATOM 2866 C CA . ALA B 1 67 ? 33.619 -2.922 11.408 1.00 19.01 65 ALA B CA 1
ATOM 2867 C C . ALA B 1 67 ? 34.487 -2.367 10.278 1.00 18.74 65 ALA B C 1
ATOM 2868 O O . ALA B 1 67 ? 34.213 -2.595 9.103 1.00 16.99 65 ALA B O 1
ATOM 2870 N N . LYS B 1 68 ? 35.529 -1.635 10.650 1.00 16.87 66 LYS B N 1
ATOM 2871 C CA . LYS B 1 68 ? 36.442 -1.053 9.676 1.00 18.97 66 LYS B CA 1
ATOM 2872 C C . LYS B 1 68 ? 37.038 -2.138 8.780 1.00 19.62 66 LYS B C 1
ATOM 2873 O O . LYS B 1 68 ? 37.105 -1.980 7.562 1.00 19.11 66 LYS B O 1
ATOM 2879 N N . GLN B 1 69 ? 37.456 -3.242 9.391 1.00 18.33 67 GLN B N 1
ATOM 2880 C CA . GLN B 1 69 ? 38.046 -4.345 8.644 1.00 19.50 67 GLN B CA 1
ATOM 2881 C C . GLN B 1 69 ? 37.055 -5.002 7.692 1.00 20.29 67 GLN B C 1
ATOM 2882 O O . GLN B 1 69 ? 37.434 -5.448 6.610 1.00 18.87 67 GLN B O 1
ATOM 2888 N N . VAL B 1 70 ? 35.789 -5.076 8.087 1.00 19.07 68 VAL B N 1
ATOM 2889 C CA . VAL B 1 70 ? 34.789 -5.675 7.219 1.00 19.71 68 VAL B CA 1
ATOM 2890 C C . VAL B 1 70 ? 34.535 -4.789 5.997 1.00 20.69 68 VAL B C 1
ATOM 2891 O O . VAL B 1 70 ? 34.486 -5.281 4.868 1.00 20.98 68 VAL B O 1
ATOM 2895 N N . ALA B 1 71 ? 34.390 -3.484 6.209 1.00 18.71 69 ALA B N 1
ATOM 2896 C CA . ALA B 1 71 ? 34.167 -2.571 5.089 1.00 20.10 69 ALA B CA 1
ATOM 2897 C C . ALA B 1 71 ? 35.361 -2.613 4.124 1.00 19.48 69 ALA B C 1
ATOM 2898 O O . ALA B 1 71 ? 35.183 -2.695 2.905 1.00 19.82 69 ALA B O 1
ATOM 2900 N N . THR B 1 72 ? 36.575 -2.556 4.670 1.00 21.97 70 THR B N 1
ATOM 2901 C CA . THR B 1 72 ? 37.782 -2.597 3.841 1.00 21.46 70 THR B CA 1
ATOM 2902 C C . THR B 1 72 ? 37.849 -3.902 3.053 1.00 21.52 70 THR B C 1
ATOM 2903 O O . THR B 1 72 ? 38.086 -3.895 1.846 1.00 22.33 70 THR B O 1
ATOM 2907 N N . ARG B 1 73 ? 37.628 -5.020 3.737 1.00 22.93 71 ARG B N 1
ATOM 2908 C CA . ARG B 1 73 ? 37.684 -6.335 3.098 1.00 23.68 71 ARG B CA 1
ATOM 2909 C C . ARG B 1 73 ? 36.672 -6.486 1.965 1.00 24.35 71 ARG B C 1
ATOM 2910 O O . ARG B 1 73 ? 37.016 -6.924 0.869 1.00 23.60 71 ARG B O 1
ATOM 2918 N N . VAL B 1 74 ? 35.420 -6.137 2.237 1.00 24.60 72 VAL B N 1
ATOM 2919 C CA . VAL B 1 74 ? 34.370 -6.229 1.229 1.00 23.63 72 VAL B CA 1
ATOM 2920 C C . VAL B 1 74 ? 34.666 -5.301 0.046 1.00 26.82 72 VAL B C 1
ATOM 2921 O O . VAL B 1 74 ? 34.480 -5.678 -1.113 1.00 28.00 72 VAL B O 1
ATOM 2925 N N . THR B 1 75 ? 35.134 -4.091 0.341 1.00 26.43 73 THR B N 1
ATOM 2926 C CA . THR B 1 75 ? 35.439 -3.121 -0.705 1.00 27.41 73 THR B CA 1
ATOM 2927 C C . THR B 1 75 ? 36.579 -3.578 -1.608 1.00 28.06 73 THR B C 1
ATOM 2928 O O . THR B 1 75 ? 36.490 -3.456 -2.825 1.00 26.90 73 THR B O 1
ATOM 2932 N N . GLU B 1 76 ? 37.646 -4.107 -1.015 1.00 29.47 74 GLU B N 1
ATOM 2933 C CA . GLU B 1 76 ? 38.791 -4.550 -1.804 1.00 29.71 74 GLU B CA 1
ATOM 2934 C C . GLU B 1 76 ? 38.480 -5.812 -2.610 1.00 30.62 74 GLU B C 1
ATOM 2935 O O . GLU B 1 76 ? 39.030 -6.016 -3.696 1.00 28.16 74 GLU B O 1
ATOM 2941 N N . LEU B 1 77 ? 37.592 -6.652 -2.089 1.00 30.03 75 LEU B N 1
ATOM 2942 C CA . LEU B 1 77 ? 37.217 -7.878 -2.786 1.00 31.60 75 LEU B CA 1
ATOM 2943 C C . LEU B 1 77 ? 36.337 -7.540 -3.994 1.00 31.62 75 LEU B C 1
ATOM 2944 O O . LEU B 1 77 ? 36.478 -8.131 -5.069 1.00 30.05 75 LEU B O 1
ATOM 2949 N N . VAL B 1 78 ? 35.425 -6.593 -3.808 1.00 30.36 76 VAL B N 1
ATOM 2950 C CA . VAL B 1 78 ? 34.532 -6.173 -4.883 1.00 30.08 76 VAL B CA 1
ATOM 2951 C C . VAL B 1 78 ? 35.346 -5.590 -6.031 1.00 32.15 76 VAL B C 1
ATOM 2952 O O . VAL B 1 78 ? 34.975 -5.710 -7.202 1.00 29.41 76 VAL B O 1
ATOM 2956 N N . ASN B 1 79 ? 36.453 -4.951 -5.673 1.00 33.82 77 ASN B N 1
ATOM 2957 C CA . ASN B 1 79 ? 37.367 -4.363 -6.644 1.00 36.54 77 ASN B CA 1
ATOM 2958 C C . ASN B 1 79 ? 36.634 -3.628 -7.766 1.00 35.09 77 ASN B C 1
ATOM 2959 O O . ASN B 1 79 ? 36.976 -3.763 -8.942 1.00 33.73 77 ASN B O 1
ATOM 2964 N N . GLY B 1 80 ? 35.616 -2.858 -7.390 1.00 33.73 78 GLY B N 1
ATOM 2965 C CA . GLY B 1 80 ? 34.859 -2.090 -8.363 1.00 32.52 78 GLY B CA 1
ATOM 2966 C C . GLY B 1 80 ? 33.845 -2.819 -9.230 1.00 32.72 78 GLY B C 1
ATOM 2967 O O . GLY B 1 80 ? 33.281 -2.214 -10.144 1.00 31.79 78 GLY B O 1
ATOM 2968 N N . ARG B 1 81 ? 33.599 -4.099 -8.963 1.00 32.33 79 ARG B N 1
ATOM 2969 C CA . ARG B 1 81 ? 32.632 -4.864 -9.753 1.00 33.60 79 ARG B CA 1
ATOM 2970 C C . ARG B 1 81 ? 31.186 -4.593 -9.335 1.00 32.54 79 ARG B C 1
ATOM 2971 O O . ARG B 1 81 ? 30.255 -5.250 -9.811 1.00 32.09 79 ARG B O 1
ATOM 2979 N N . ALA B 1 82 ? 31.007 -3.628 -8.437 1.00 29.89 80 ALA B N 1
ATOM 2980 C CA . ALA B 1 82 ? 29.682 -3.247 -7.947 1.00 28.52 80 ALA B CA 1
ATOM 2981 C C . ALA B 1 82 ? 29.829 -1.999 -7.093 1.00 27.48 80 ALA B C 1
ATOM 2982 O O . ALA B 1 82 ? 30.936 -1.657 -6.686 1.00 26.81 80 ALA B O 1
ATOM 2984 N N . THR B 1 83 ? 28.725 -1.305 -6.839 1.00 28.19 81 THR B N 1
ATOM 2985 C CA . THR B 1 83 ? 28.780 -0.115 -6.002 1.00 28.02 81 THR B CA 1
ATOM 2986 C C . THR B 1 83 ? 28.801 -0.588 -4.549 1.00 28.66 81 THR B C 1
ATOM 2987 O O . THR B 1 83 ? 27.984 -1.416 -4.152 1.00 29.17 81 THR B O 1
ATOM 2991 N N . VAL B 1 84 ? 29.739 -0.076 -3.762 1.00 26.89 82 VAL B N 1
ATOM 2992 C CA . VAL B 1 84 ? 29.840 -0.475 -2.361 1.00 25.81 82 VAL B CA 1
ATOM 2993 C C . VAL B 1 84 ? 29.365 0.644 -1.442 1.00 24.94 82 VAL B C 1
ATOM 2994 O O . VAL B 1 84 ? 29.879 1.757 -1.497 1.00 23.59 82 VAL B O 1
ATOM 2998 N N . VAL B 1 85 ? 28.377 0.340 -0.604 1.00 24.66 83 VAL B N 1
ATOM 2999 C CA . VAL B 1 85 ? 27.846 1.320 0.341 1.00 23.74 83 VAL B CA 1
ATOM 3000 C C . VAL B 1 85 ? 28.197 0.835 1.751 1.00 22.25 83 VAL B C 1
ATOM 3001 O O . VAL B 1 85 ? 27.694 -0.195 2.197 1.00 23.51 83 VAL B O 1
ATOM 3005 N N . ALA B 1 86 ? 29.072 1.568 2.438 1.00 20.70 84 ALA B N 1
ATOM 3006 C CA . ALA B 1 86 ? 29.507 1.187 3.784 1.00 19.10 84 ALA B CA 1
ATOM 3007 C C . ALA B 1 86 ? 28.636 1.762 4.891 1.00 16.80 84 ALA B C 1
ATOM 3008 O O . ALA B 1 86 ? 28.410 2.972 4.965 1.00 16.70 84 ALA B O 1
ATOM 3010 N N . GLY B 1 87 ? 28.159 0.882 5.759 1.00 17.39 85 GLY B N 1
ATOM 3011 C CA . GLY B 1 87 ? 27.329 1.325 6.862 1.00 16.62 85 GLY B CA 1
ATOM 3012 C C . GLY B 1 87 ? 28.147 1.989 7.949 1.00 14.50 85 GLY B C 1
ATOM 3013 O O . GLY B 1 87 ? 29.262 1.562 8.257 1.00 14.69 85 GLY B O 1
ATOM 3014 N N . ILE B 1 88 ? 27.591 3.050 8.523 1.00 15.79 86 ILE B N 1
ATOM 3015 C CA . ILE B 1 88 ? 28.239 3.788 9.599 1.00 15.81 86 ILE B CA 1
ATOM 3016 C C . ILE B 1 88 ? 27.163 4.213 10.608 1.00 15.63 86 ILE B C 1
ATOM 3017 O O . ILE B 1 88 ? 25.974 4.226 10.291 1.00 16.36 86 ILE B O 1
ATOM 3022 N N . GLY B 1 89 ? 27.578 4.538 11.827 1.00 16.36 87 GLY B N 1
ATOM 3023 C CA . GLY B 1 89 ? 26.621 4.953 12.838 1.00 16.15 87 GLY B CA 1
ATOM 3024 C C . GLY B 1 89 ? 27.307 5.418 14.107 1.00 16.54 87 GLY B C 1
ATOM 3025 O O . GLY B 1 89 ? 28.495 5.763 14.087 1.00 15.63 87 GLY B O 1
ATOM 3026 N N . TYR B 1 90 ? 26.552 5.425 15.205 1.00 15.99 88 TYR B N 1
ATOM 3027 C CA . TYR B 1 90 ? 27.045 5.841 16.521 1.00 17.46 88 TYR B CA 1
ATOM 3028 C C . TYR B 1 90 ? 27.107 7.365 16.632 1.00 17.29 88 TYR B C 1
ATOM 3029 O O . TYR B 1 90 ? 26.379 8.064 15.930 1.00 18.33 88 TYR B O 1
ATOM 3038 N N . SER B 1 91 ? 27.961 7.883 17.511 1.00 17.05 89 SER B N 1
ATOM 3039 C CA . SER B 1 91 ? 28.050 9.336 17.677 1.00 19.49 89 SER B CA 1
ATOM 3040 C C . SER B 1 91 ? 28.522 10.011 16.391 1.00 17.96 89 SER B C 1
ATOM 3041 O O . SER B 1 91 ? 29.018 9.354 15.482 1.00 20.19 89 SER B O 1
ATOM 3044 N N . VAL B 1 92 ? 28.378 11.327 16.323 1.00 19.31 90 VAL B N 1
ATOM 3045 C CA . VAL B 1 92 ? 28.779 12.061 15.130 1.00 20.35 90 VAL B CA 1
ATOM 3046 C C . VAL B 1 92 ? 30.227 11.833 14.718 1.00 18.88 90 VAL B C 1
ATOM 3047 O O . VAL B 1 92 ? 30.505 11.551 13.556 1.00 18.79 90 VAL B O 1
ATOM 3051 N N . ASP B 1 93 ? 31.151 11.953 15.660 1.00 19.69 91 ASP B N 1
ATOM 3052 C CA . ASP B 1 93 ? 32.558 11.769 15.331 1.00 21.53 91 ASP B CA 1
ATOM 3053 C C . ASP B 1 93 ? 32.909 10.314 15.028 1.00 21.19 91 ASP B C 1
ATOM 3054 O O . ASP B 1 93 ? 33.818 10.038 14.247 1.00 19.37 91 ASP B O 1
ATOM 3059 N N . THR B 1 94 ? 32.191 9.380 15.642 1.00 20.12 92 THR B N 1
ATOM 3060 C CA . THR B 1 94 ? 32.464 7.970 15.390 1.00 20.02 92 THR B CA 1
ATOM 3061 C C . THR B 1 94 ? 31.967 7.573 14.002 1.00 18.75 92 THR B C 1
ATOM 3062 O O . THR B 1 94 ? 32.598 6.766 13.315 1.00 19.77 92 THR B O 1
ATOM 3066 N N . ALA B 1 95 ? 30.829 8.129 13.597 1.00 17.66 93 ALA B N 1
ATOM 3067 C CA . ALA B 1 95 ? 30.275 7.827 12.283 1.00 17.78 93 ALA B CA 1
ATOM 3068 C C . ALA B 1 95 ? 31.239 8.356 11.223 1.00 20.04 93 ALA B C 1
ATOM 3069 O O . ALA B 1 95 ? 31.497 7.698 10.211 1.00 18.70 93 ALA B O 1
ATOM 3071 N N . ILE B 1 96 ? 31.755 9.560 11.462 1.00 20.86 94 ILE B N 1
ATOM 3072 C CA . ILE B 1 96 ? 32.696 10.180 10.539 1.00 22.92 94 ILE B CA 1
ATOM 3073 C C . ILE B 1 96 ? 33.979 9.358 10.475 1.00 21.16 94 ILE B C 1
ATOM 3074 O O . ILE B 1 96 ? 34.549 9.168 9.402 1.00 21.76 94 ILE B O 1
ATOM 3079 N N . GLU B 1 97 ? 34.429 8.859 11.621 1.00 23.42 95 GLU B N 1
ATOM 3080 C CA . GLU B 1 97 ? 35.639 8.044 11.659 1.00 23.86 95 GLU B CA 1
ATOM 3081 C C . GLU B 1 97 ? 35.453 6.790 10.799 1.00 24.11 95 GLU B C 1
ATOM 3082 O O . GLU B 1 97 ? 36.344 6.416 10.031 1.00 21.92 95 GLU B O 1
ATOM 3088 N N . LEU B 1 98 ? 34.299 6.141 10.944 1.00 20.48 96 LEU B N 1
ATOM 3089 C CA . LEU B 1 98 ? 33.985 4.935 10.178 1.00 21.35 96 LEU B CA 1
ATOM 3090 C C . LEU B 1 98 ? 33.861 5.236 8.688 1.00 19.39 96 LEU B C 1
ATOM 3091 O O . LEU B 1 98 ? 34.365 4.484 7.842 1.00 19.81 96 LEU B O 1
ATOM 3096 N N . GLY B 1 99 ? 33.193 6.340 8.372 1.00 18.90 97 GLY B N 1
ATOM 3097 C CA . GLY B 1 99 ? 33.004 6.722 6.984 1.00 21.36 97 GLY B CA 1
ATOM 3098 C C . GLY B 1 99 ? 34.313 7.004 6.270 1.00 23.01 97 GLY B C 1
ATOM 3099 O O . GLY B 1 99 ? 34.529 6.542 5.146 1.00 21.80 97 GLY B O 1
ATOM 3100 N N . LYS B 1 100 ? 35.183 7.770 6.920 1.00 24.31 98 LYS B N 1
ATOM 3101 C CA . LYS B 1 100 ? 36.480 8.097 6.343 1.00 27.05 98 LYS B CA 1
ATOM 3102 C C . LYS B 1 100 ? 37.298 6.835 6.116 1.00 26.26 98 LYS B C 1
ATOM 3103 O O . LYS B 1 100 ? 38.006 6.722 5.120 1.00 24.53 98 LYS B O 1
ATOM 3109 N N . SER B 1 101 ? 37.197 5.887 7.042 1.00 24.42 99 SER B N 1
ATOM 3110 C CA . SER B 1 101 ? 37.933 4.640 6.923 1.00 23.46 99 SER B CA 1
ATOM 3111 C C . SER B 1 101 ? 37.459 3.871 5.691 1.00 24.41 99 SER B C 1
ATOM 3112 O O . SER B 1 101 ? 38.271 3.415 4.878 1.00 21.32 99 SER B O 1
ATOM 3115 N N . ALA B 1 102 ? 36.142 3.748 5.551 1.00 19.55 100 ALA B N 1
ATOM 3116 C CA . ALA B 1 102 ? 35.546 3.046 4.417 1.00 23.03 100 ALA B CA 1
ATOM 3117 C C . ALA B 1 102 ? 35.887 3.734 3.090 1.00 24.66 100 ALA B C 1
ATOM 3118 O O . ALA B 1 102 ? 36.296 3.083 2.129 1.00 23.37 100 ALA B O 1
ATOM 3120 N N . ILE B 1 103 ? 35.717 5.050 3.039 1.00 25.43 101 ILE B N 1
ATOM 3121 C CA . ILE B 1 103 ? 36.016 5.808 1.831 1.00 28.34 101 ILE B CA 1
ATOM 3122 C C . ILE B 1 103 ? 37.498 5.674 1.458 1.00 29.39 101 ILE B C 1
ATOM 3123 O O . ILE B 1 103 ? 37.839 5.520 0.283 1.00 27.93 101 ILE B O 1
ATOM 3128 N N . ASP B 1 104 ? 38.376 5.720 2.456 1.00 29.37 102 ASP B N 1
ATOM 3129 C CA . ASP B 1 104 ? 39.805 5.576 2.200 1.00 30.80 102 ASP B CA 1
ATOM 3130 C C . ASP B 1 104 ? 40.110 4.189 1.635 1.00 30.76 102 ASP B C 1
ATOM 3131 O O . ASP B 1 104 ? 41.069 4.017 0.876 1.00 28.51 102 ASP B O 1
ATOM 3136 N N . SER B 1 105 ? 39.292 3.205 2.004 1.00 26.71 103 SER B N 1
ATOM 3137 C CA . SER B 1 105 ? 39.480 1.837 1.530 1.00 27.60 103 SER B CA 1
ATOM 3138 C C . SER B 1 105 ? 38.944 1.681 0.110 1.00 26.47 103 SER B C 1
ATOM 3139 O O . SER B 1 105 ? 39.166 0.660 -0.533 1.00 25.92 103 SER B O 1
ATOM 3142 N N . GLY B 1 106 ? 38.235 2.700 -0.369 1.00 26.10 104 GLY B N 1
ATOM 3143 C CA . GLY B 1 106 ? 37.692 2.658 -1.715 1.00 26.07 104 GLY B CA 1
ATOM 3144 C C . GLY B 1 106 ? 36.179 2.574 -1.821 1.00 26.50 104 GLY B C 1
ATOM 3145 O O . GLY B 1 106 ? 35.640 2.474 -2.928 1.00 24.73 104 GLY B O 1
ATOM 3146 N N . ALA B 1 107 ? 35.480 2.606 -0.688 1.00 26.14 105 ALA B N 1
ATOM 3147 C CA . ALA B 1 107 ? 34.021 2.532 -0.724 1.00 26.36 105 ALA B CA 1
ATOM 3148 C C . ALA B 1 107 ? 33.461 3.723 -1.499 1.00 26.19 105 ALA B C 1
ATOM 3149 O O . ALA B 1 107 ? 33.955 4.843 -1.377 1.00 28.18 105 ALA B O 1
ATOM 3151 N N . ASP B 1 108 ? 32.420 3.473 -2.287 1.00 27.17 106 ASP B N 1
ATOM 3152 C CA . ASP B 1 108 ? 31.798 4.510 -3.109 1.00 28.89 106 ASP B CA 1
ATOM 3153 C C . ASP B 1 108 ? 30.791 5.392 -2.392 1.00 27.31 106 ASP B C 1
ATOM 3154 O O . ASP B 1 108 ? 30.577 6.542 -2.781 1.00 26.16 106 ASP B O 1
ATOM 3159 N N . CYS B 1 109 ? 30.166 4.854 -1.352 1.00 26.54 107 CYS B N 1
ATOM 3160 C CA . CYS B 1 109 ? 29.135 5.588 -0.631 1.00 25.70 107 CYS B CA 1
ATOM 3161 C C . CYS B 1 109 ? 29.050 5.073 0.808 1.00 24.91 107 CYS B C 1
ATOM 3162 O O . CYS B 1 109 ? 29.644 4.046 1.142 1.00 22.44 107 CYS B O 1
ATOM 3165 N N . VAL B 1 110 ? 28.321 5.798 1.653 1.00 24.55 108 VAL B N 1
ATOM 3166 C CA . VAL B 1 110 ? 28.115 5.385 3.037 1.00 24.46 108 VAL B CA 1
ATOM 3167 C C . VAL B 1 110 ? 26.627 5.388 3.351 1.00 25.75 108 VAL B C 1
ATOM 3168 O O . VAL B 1 110 ? 25.859 6.158 2.767 1.00 25.48 108 VAL B O 1
ATOM 3180 N N . ILE B 1 112 ? 24.031 5.823 6.486 1.00 19.68 110 ILE B N 1
ATOM 3181 C CA . ILE B 1 112 ? 23.915 6.257 7.868 1.00 19.04 110 ILE B CA 1
ATOM 3182 C C . ILE B 1 112 ? 22.773 5.501 8.537 1.00 18.88 110 ILE B C 1
ATOM 3183 O O . ILE B 1 112 ? 21.598 5.688 8.205 1.00 15.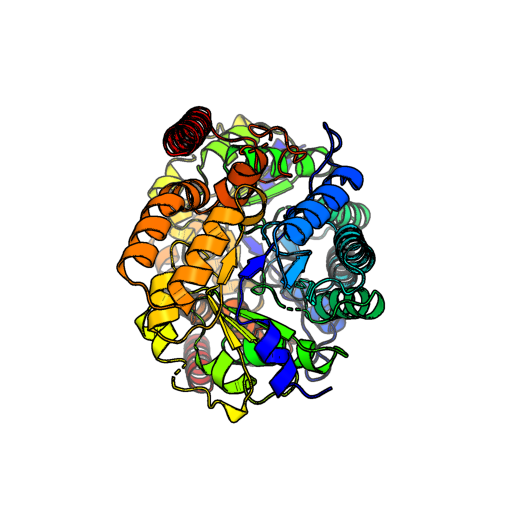98 110 ILE B O 1
ATOM 3188 N N . HIS B 1 113 ? 23.149 4.622 9.462 1.00 17.44 111 HIS B N 1
ATOM 3189 C CA . HIS B 1 113 ? 22.210 3.806 10.224 1.00 18.60 111 HIS B CA 1
ATOM 3190 C C . HIS B 1 113 ? 21.287 4.666 11.066 1.00 17.66 111 HIS B C 1
ATOM 3191 O O . HIS B 1 113 ? 21.591 5.827 11.362 1.00 16.17 111 HIS B O 1
ATOM 3198 N N . GLN B 1 114 ? 20.160 4.094 11.470 1.00 19.38 112 GLN B N 1
ATOM 3199 C CA . GLN B 1 114 ? 19.256 4.836 12.339 1.00 21.07 112 GLN B CA 1
ATOM 3200 C C . GLN B 1 114 ? 20.083 5.148 13.580 1.00 19.59 112 GLN B C 1
ATOM 3201 O O . GLN B 1 114 ? 20.787 4.280 14.092 1.00 20.76 112 GLN B O 1
ATOM 3207 N N . PRO B 1 115 ? 20.037 6.393 14.069 1.00 17.84 113 PRO B N 1
ATOM 3208 C CA . PRO B 1 115 ? 20.832 6.675 15.268 1.00 17.00 113 PRO B CA 1
ATOM 3209 C C . PRO B 1 115 ? 20.417 5.734 16.412 1.00 18.38 113 PRO B C 1
ATOM 3210 O O . PRO B 1 115 ? 19.231 5.460 16.585 1.00 16.42 113 PRO B O 1
ATOM 3214 N N . VAL B 1 116 ? 21.385 5.239 17.183 1.00 18.26 114 VAL B N 1
ATOM 3215 C CA . VAL B 1 116 ? 21.077 4.333 18.294 1.00 18.89 114 VAL B CA 1
ATOM 3216 C C . VAL B 1 116 ? 20.602 5.109 19.513 1.00 19.60 114 VAL B C 1
ATOM 3217 O O . VAL B 1 116 ? 20.067 4.535 20.470 1.00 15.56 114 VAL B O 1
ATOM 3221 N N . HIS B 1 117 ? 20.801 6.422 19.465 1.00 18.78 115 HIS B N 1
ATOM 3222 C CA . HIS B 1 117 ? 20.421 7.305 20.562 1.00 20.18 115 HIS B CA 1
ATOM 3223 C C . HIS B 1 117 ? 18.955 7.134 20.925 1.00 18.26 115 HIS B C 1
ATOM 3224 O O . HIS B 1 117 ? 18.091 7.192 20.058 1.00 16.23 115 HIS B O 1
ATOM 3231 N N . PRO B 1 118 ? 18.653 6.920 22.216 1.00 17.52 116 PRO B N 1
ATOM 3232 C CA . PRO B 1 118 ? 17.257 6.753 22.632 1.00 18.14 116 PRO B CA 1
ATOM 3233 C C . PRO B 1 118 ? 16.440 8.051 22.535 1.00 19.21 116 PRO B C 1
ATOM 3234 O O . PRO B 1 118 ? 15.207 8.018 22.455 1.00 17.95 116 PRO B O 1
ATOM 3238 N N . TYR B 1 119 ? 17.125 9.192 22.536 1.00 17.45 117 TYR B N 1
ATOM 3239 C CA . TYR B 1 119 ? 16.446 10.487 22.462 1.00 17.58 117 TYR B CA 1
ATOM 3240 C C . TYR B 1 119 ? 16.835 11.236 21.195 1.00 18.49 117 TYR B C 1
ATOM 3241 O O . TYR B 1 119 ? 18.019 11.478 20.948 1.00 19.48 117 TYR B O 1
ATOM 3250 N N . ILE B 1 120 ? 15.839 11.608 20.399 1.00 19.07 118 ILE B N 1
ATOM 3251 C CA . ILE B 1 120 ? 16.098 12.305 19.146 1.00 19.52 118 ILE B CA 1
ATOM 3252 C C . ILE B 1 120 ? 14.910 13.161 18.706 1.00 21.05 118 ILE B C 1
ATOM 3253 O O . ILE B 1 120 ? 13.756 12.788 18.907 1.00 19.23 118 ILE B O 1
ATOM 3258 N N . THR B 1 121 ? 15.197 14.327 18.131 1.00 22.34 119 THR B N 1
ATOM 3259 C CA . THR B 1 121 ? 14.142 15.209 17.636 1.00 20.03 119 THR B CA 1
ATOM 3260 C C . THR B 1 121 ? 14.396 15.506 16.163 1.00 21.36 119 THR B C 1
ATOM 3261 O O . THR B 1 121 ? 15.503 15.291 15.654 1.00 20.35 119 THR B O 1
ATOM 3265 N N . ASP B 1 122 ? 13.369 16.003 15.483 1.00 22.37 120 ASP B N 1
ATOM 3266 C CA . ASP B 1 122 ? 13.485 16.335 14.070 1.00 24.24 120 ASP B CA 1
ATOM 3267 C C . ASP B 1 122 ? 14.649 17.286 13.849 1.00 23.93 120 ASP B C 1
ATOM 3268 O O . ASP B 1 122 ? 15.543 17.008 13.052 1.00 23.09 120 ASP B O 1
ATOM 3273 N N . ALA B 1 123 ? 14.644 18.406 14.566 1.00 24.59 121 ALA B N 1
ATOM 3274 C CA . ALA B 1 123 ? 15.712 19.388 14.424 1.00 26.48 121 ALA B CA 1
ATOM 3275 C C . ALA B 1 123 ? 17.088 18.776 14.708 1.00 25.63 121 ALA B C 1
ATOM 3276 O O . ALA B 1 123 ? 18.034 18.986 13.948 1.00 24.85 121 ALA B O 1
ATOM 3278 N N . GLY B 1 124 ? 17.192 18.014 15.796 1.00 25.88 122 GLY B N 1
ATOM 3279 C CA . GLY B 1 124 ? 18.462 17.399 16.146 1.00 22.15 122 GLY B CA 1
ATOM 3280 C C . GLY B 1 124 ? 18.908 16.367 15.130 1.00 21.92 122 GLY B C 1
ATOM 3281 O O . GLY B 1 124 ? 20.114 16.163 14.923 1.00 19.64 122 GLY B O 1
ATOM 3282 N N . ALA B 1 125 ? 17.928 15.713 14.507 1.00 21.32 123 ALA B N 1
ATOM 3283 C CA . ALA B 1 125 ? 18.179 14.689 13.499 1.00 22.59 123 ALA B CA 1
ATOM 3284 C C . ALA B 1 125 ? 18.816 15.349 12.286 1.00 22.70 123 ALA B C 1
ATOM 3285 O O . ALA B 1 125 ? 19.794 14.852 11.734 1.00 19.66 123 ALA B O 1
ATOM 3287 N N . VAL B 1 126 ? 18.251 16.474 11.869 1.00 22.24 124 VAL B N 1
ATOM 3288 C CA . VAL B 1 126 ? 18.795 17.188 10.729 1.00 24.75 124 VAL B CA 1
ATOM 3289 C C . VAL B 1 126 ? 20.253 17.571 10.975 1.00 22.70 124 VAL B C 1
ATOM 3290 O O . VAL B 1 126 ? 21.091 17.401 10.097 1.00 23.63 124 VAL B O 1
ATOM 3294 N N . GLU B 1 127 ? 20.557 18.082 12.166 1.00 23.75 125 GLU B N 1
ATOM 3295 C CA . GLU B 1 127 ? 21.931 18.463 12.497 1.00 24.07 125 GLU B CA 1
ATOM 3296 C C . GLU B 1 127 ? 22.854 17.250 12.457 1.00 23.84 125 GLU B C 1
ATOM 3297 O O . GLU B 1 127 ? 23.946 17.295 11.876 1.00 20.88 125 GLU B O 1
ATOM 3303 N N . TYR B 1 128 ? 22.412 16.169 13.092 1.00 23.14 126 TYR B N 1
ATOM 3304 C CA . TYR B 1 128 ? 23.176 14.929 13.131 1.00 23.65 126 TYR B CA 1
ATOM 3305 C C . TYR B 1 128 ? 23.523 14.493 11.706 1.00 22.64 126 TYR B C 1
ATOM 3306 O O . TYR B 1 128 ? 24.692 14.293 11.375 1.00 22.20 126 TYR B O 1
ATOM 3315 N N . TYR B 1 129 ? 22.506 14.357 10.862 1.00 23.47 127 TYR B N 1
ATOM 3316 C CA . TYR B 1 129 ? 22.717 13.931 9.479 1.00 25.44 127 TYR B CA 1
ATOM 3317 C C . TYR B 1 129 ? 23.573 14.901 8.674 1.00 24.82 127 TYR B C 1
ATOM 3318 O O . TYR B 1 129 ? 24.522 14.503 7.995 1.00 21.33 127 TYR B O 1
ATOM 3327 N N . ARG B 1 130 ? 23.225 16.180 8.748 1.00 26.11 128 ARG B N 1
ATOM 3328 C CA . ARG B 1 130 ? 23.947 17.210 8.020 1.00 27.19 128 ARG B CA 1
ATOM 3329 C C . ARG B 1 130 ? 25.431 17.191 8.381 1.00 25.61 128 ARG B C 1
ATOM 3330 O O . ARG B 1 130 ? 26.294 17.189 7.501 1.00 25.70 128 ARG B O 1
ATOM 3338 N N . ASN B 1 131 ? 25.721 17.166 9.678 1.00 23.32 129 ASN B N 1
ATOM 3339 C CA . ASN B 1 131 ? 27.100 17.176 10.158 1.00 24.81 129 ASN B CA 1
ATOM 3340 C C . ASN B 1 131 ? 27.948 16.003 9.693 1.00 24.14 129 ASN B C 1
ATOM 3341 O O . ASN B 1 131 ? 29.148 16.152 9.474 1.00 23.52 129 ASN B O 1
ATOM 3346 N N . ILE B 1 132 ? 27.333 14.836 9.552 1.00 22.93 130 ILE B N 1
ATOM 3347 C CA . ILE B 1 132 ? 28.065 13.658 9.112 1.00 23.78 130 ILE B CA 1
ATOM 3348 C C . ILE B 1 132 ? 28.262 13.716 7.596 1.00 23.50 130 ILE B C 1
ATOM 3349 O O . ILE B 1 132 ? 29.371 13.520 7.093 1.00 23.62 130 ILE B O 1
ATOM 3354 N N . ILE B 1 133 ? 27.183 13.992 6.872 1.00 22.38 131 ILE B N 1
ATOM 3355 C CA . ILE B 1 133 ? 27.235 14.064 5.418 1.00 23.76 131 ILE B CA 1
ATOM 3356 C C . ILE B 1 133 ? 28.273 15.071 4.930 1.00 26.25 131 ILE B C 1
ATOM 3357 O O . ILE B 1 133 ? 29.099 14.759 4.066 1.00 25.92 131 ILE B O 1
ATOM 3362 N N . GLU B 1 134 ? 28.237 16.273 5.496 1.00 26.69 132 GLU B N 1
ATOM 3363 C CA . GLU B 1 134 ? 29.160 17.326 5.099 1.00 28.79 132 GLU B CA 1
ATOM 3364 C C . GLU B 1 134 ? 30.622 16.978 5.380 1.00 28.55 132 GLU B C 1
ATOM 3365 O O . GLU B 1 134 ? 31.504 17.359 4.610 1.00 27.20 132 GLU B O 1
ATOM 3371 N N . ALA B 1 135 ? 30.881 16.247 6.464 1.00 27.82 133 ALA B N 1
ATOM 3372 C CA . ALA B 1 135 ? 32.251 15.884 6.817 1.00 28.88 133 ALA B CA 1
ATOM 3373 C C . ALA B 1 135 ? 32.842 14.748 5.977 1.00 29.61 133 ALA B C 1
ATOM 3374 O O . ALA B 1 135 ? 34.050 14.521 6.008 1.00 31.01 133 ALA B O 1
ATOM 3376 N N . LEU B 1 136 ? 32.004 14.037 5.230 1.00 31.24 134 LEU B N 1
ATOM 3377 C CA . LEU B 1 136 ? 32.486 12.934 4.405 1.00 31.78 134 LEU B CA 1
ATOM 3378 C C . LEU B 1 136 ? 32.597 13.303 2.931 1.00 32.80 134 LEU B C 1
ATOM 3379 O O . LEU B 1 136 ? 31.668 13.859 2.344 1.00 30.30 134 LEU B O 1
ATOM 3384 N N . ASP B 1 137 ? 33.735 12.969 2.332 1.00 34.01 135 ASP B N 1
ATOM 3385 C CA . ASP B 1 137 ? 33.984 13.265 0.925 1.00 35.29 135 ASP B CA 1
ATOM 3386 C C . ASP B 1 137 ? 33.523 12.127 0.015 1.00 33.84 135 ASP B C 1
ATOM 3387 O O . ASP B 1 137 ? 34.308 11.540 -0.729 1.00 31.14 135 ASP B O 1
ATOM 3392 N N . ALA B 1 138 ? 32.230 11.828 0.092 1.00 32.57 136 ALA B N 1
ATOM 3393 C CA . ALA B 1 138 ? 31.607 10.777 -0.699 1.00 32.26 136 ALA B CA 1
ATOM 3394 C C . ALA B 1 138 ? 30.109 10.889 -0.460 1.00 31.33 136 ALA B C 1
ATOM 3395 O O . ALA B 1 138 ? 29.681 11.448 0.547 1.00 30.86 136 ALA B O 1
ATOM 3397 N N . PRO B 1 139 ? 29.291 10.360 -1.381 1.00 30.47 137 PRO B N 1
ATOM 3398 C CA . PRO B 1 139 ? 27.835 10.431 -1.227 1.00 31.32 137 PRO B CA 1
ATOM 3399 C C . PRO B 1 139 ? 27.353 9.700 0.021 1.00 29.35 137 PRO B C 1
ATOM 3400 O O . PRO B 1 139 ? 28.059 8.848 0.565 1.00 27.13 137 PRO B O 1
ATOM 3404 N N . SER B 1 140 ? 26.148 10.043 0.464 1.00 27.20 138 SER B N 1
ATOM 3405 C CA . SER B 1 140 ? 25.540 9.417 1.628 1.00 25.09 138 SER B CA 1
ATOM 3406 C C . SER B 1 140 ? 24.112 8.992 1.338 1.00 25.86 138 SER B C 1
ATOM 3407 O O . SER B 1 140 ? 23.421 9.578 0.496 1.00 23.14 138 SER B O 1
ATOM 3410 N N . ILE B 1 141 ? 23.684 7.959 2.052 1.00 22.77 139 ILE B N 1
ATOM 3411 C CA . ILE B 1 141 ? 22.340 7.440 1.952 1.00 21.47 139 ILE B CA 1
ATOM 3412 C C . ILE B 1 141 ? 21.866 7.343 3.394 1.00 20.96 139 ILE B C 1
ATOM 3413 O O . ILE B 1 141 ? 22.634 6.970 4.270 1.00 21.16 139 ILE B O 1
ATOM 3418 N N . ILE B 1 142 ? 20.618 7.706 3.648 1.00 21.00 140 ILE B N 1
ATOM 3419 C CA . ILE B 1 142 ? 20.083 7.630 5.003 1.00 21.06 140 ILE B CA 1
ATOM 3420 C C . ILE B 1 142 ? 19.073 6.498 5.137 1.00 20.56 140 ILE B C 1
ATOM 3421 O O . ILE B 1 142 ? 18.179 6.357 4.299 1.00 20.61 140 ILE B O 1
ATOM 3426 N N . TYR B 1 143 ? 19.235 5.684 6.181 1.00 21.66 141 TYR B N 1
ATOM 3427 C CA . TYR B 1 143 ? 18.317 4.580 6.479 1.00 19.86 141 TYR B CA 1
ATOM 3428 C C . TYR B 1 143 ? 17.304 5.235 7.421 1.00 20.37 141 TYR B C 1
ATOM 3429 O O . TYR B 1 143 ? 17.642 5.576 8.557 1.00 20.55 141 TYR B O 1
ATOM 3438 N N . PHE B 1 144 ? 16.073 5.414 6.950 1.00 18.30 142 PHE B N 1
ATOM 3439 C CA . PHE B 1 144 ? 15.029 6.104 7.718 1.00 21.17 142 PHE B CA 1
ATOM 3440 C C . PHE B 1 144 ? 13.950 5.147 8.214 1.00 19.93 142 PHE B C 1
ATOM 3441 O O . PHE B 1 144 ? 13.116 4.703 7.426 1.00 21.63 142 PHE B O 1
ATOM 3449 N N . LYS B 1 145 ? 13.934 4.856 9.516 1.00 21.92 143 LYS B N 1
ATOM 3450 C CA . LYS B 1 145 ? 12.956 3.911 10.053 1.00 23.00 143 LYS B CA 1
ATOM 3451 C C . LYS B 1 145 ? 12.197 4.338 11.313 1.00 21.68 143 LYS B C 1
ATOM 3452 O O . LYS B 1 145 ? 11.389 3.571 11.828 1.00 21.59 143 LYS B O 1
ATOM 3458 N N . ASP B 1 146 ? 12.452 5.543 11.809 1.00 24.19 144 ASP B N 1
ATOM 3459 C CA . ASP B 1 146 ? 11.795 6.026 13.028 1.00 24.05 144 ASP B CA 1
ATOM 3460 C C . ASP B 1 146 ? 10.504 6.772 12.682 1.00 23.52 144 ASP B C 1
ATOM 3461 O O . ASP B 1 146 ? 10.539 7.953 12.347 1.00 22.22 144 ASP B O 1
ATOM 3466 N N . ALA B 1 147 ? 9.368 6.087 12.770 1.00 22.76 145 ALA B N 1
ATOM 3467 C CA . ALA B 1 147 ? 8.089 6.712 12.447 1.00 23.06 145 ALA B CA 1
ATOM 3468 C C . ALA B 1 147 ? 7.803 7.955 13.298 1.00 23.79 145 ALA B C 1
ATOM 3469 O O . ALA B 1 147 ? 6.992 8.800 12.909 1.00 24.07 145 ALA B O 1
ATOM 3471 N N . HIS B 1 148 ? 8.464 8.069 14.449 1.00 25.06 146 HIS B N 1
ATOM 3472 C CA . HIS B 1 148 ? 8.267 9.220 15.334 1.00 25.11 146 HIS B CA 1
ATOM 3473 C C . HIS B 1 148 ? 8.896 10.486 14.778 1.00 25.75 146 HIS B C 1
ATOM 3474 O O . HIS B 1 148 ? 8.596 11.587 15.239 1.00 25.52 146 HIS B O 1
ATOM 3481 N N . LEU B 1 149 ? 9.782 10.335 13.800 1.00 24.36 147 LEU B N 1
ATOM 3482 C CA . LEU B 1 149 ? 10.404 11.499 13.180 1.00 25.43 147 LEU B CA 1
ATOM 3483 C C . LEU B 1 149 ? 9.573 11.900 11.968 1.00 26.24 147 LEU B C 1
ATOM 3484 O O . LEU B 1 149 ? 8.999 11.047 11.283 1.00 24.60 147 LEU B O 1
ATOM 3489 N N . SER B 1 150 ? 9.502 13.203 11.717 1.00 24.51 148 SER B N 1
ATOM 3490 C CA . SER B 1 150 ? 8.748 13.737 10.591 1.00 25.57 148 SER B CA 1
ATOM 3491 C C . SER B 1 150 ? 9.512 13.540 9.283 1.00 25.17 148 SER B C 1
ATOM 3492 O O . SER B 1 150 ? 10.742 13.539 9.265 1.00 26.04 148 SER B O 1
ATOM 3495 N N . ASP B 1 151 ? 8.786 13.364 8.185 1.00 27.25 149 ASP B N 1
ATOM 3496 C CA . ASP B 1 151 ? 9.434 13.197 6.894 1.00 25.76 149 ASP B CA 1
ATOM 3497 C C . ASP B 1 151 ? 10.042 14.531 6.455 1.00 27.36 149 ASP B C 1
ATOM 3498 O O . ASP B 1 151 ? 10.749 14.597 5.450 1.00 25.98 149 ASP B O 1
ATOM 3503 N N . ASP B 1 152 ? 9.761 15.595 7.209 1.00 27.26 150 ASP B N 1
ATOM 3504 C CA . ASP B 1 152 ? 10.309 16.912 6.889 1.00 29.11 150 ASP B CA 1
ATOM 3505 C C . ASP B 1 152 ? 11.827 16.868 7.014 1.00 29.68 150 ASP B C 1
ATOM 3506 O O . ASP B 1 152 ? 12.540 17.664 6.400 1.00 28.80 150 ASP B O 1
ATOM 3511 N N . VAL B 1 153 ? 12.313 15.936 7.828 1.00 28.50 151 VAL B N 1
ATOM 3512 C CA . VAL B 1 153 ? 13.745 15.763 8.039 1.00 26.85 151 VAL B CA 1
ATOM 3513 C C . VAL B 1 153 ? 14.386 15.458 6.692 1.00 27.57 151 VAL B C 1
ATOM 3514 O O . VAL B 1 153 ? 15.420 16.021 6.343 1.00 25.53 151 VAL B O 1
ATOM 3518 N N . ILE B 1 154 ? 13.752 14.556 5.949 1.00 27.70 152 ILE B N 1
ATOM 3519 C CA . ILE B 1 154 ? 14.218 14.148 4.631 1.00 29.75 152 ILE B CA 1
ATOM 3520 C C . ILE B 1 154 ? 14.116 15.296 3.631 1.00 30.64 152 ILE B C 1
ATOM 3521 O O . ILE B 1 154 ? 15.037 15.539 2.855 1.00 29.52 152 ILE B O 1
ATOM 3526 N N . LYS B 1 155 ? 12.985 15.993 3.648 1.00 31.04 153 LYS B N 1
ATOM 3527 C CA . LYS B 1 155 ? 12.759 17.105 2.732 1.00 33.09 153 LYS B CA 1
ATOM 3528 C C . LYS B 1 155 ? 13.793 18.207 2.880 1.00 32.46 153 LYS B C 1
ATOM 3529 O O . LYS B 1 155 ? 14.206 18.819 1.899 1.00 33.57 153 LYS B O 1
ATOM 3535 N N . GLU B 1 156 ? 14.203 18.464 4.113 1.00 32.19 154 GLU B N 1
ATOM 3536 C CA . GLU B 1 156 ? 15.191 19.497 4.381 1.00 34.27 154 GLU B CA 1
ATOM 3537 C C . GLU B 1 156 ? 16.596 19.090 3.943 1.00 33.72 154 GLU B C 1
ATOM 3538 O O . GLU B 1 156 ? 17.391 19.933 3.535 1.00 33.40 154 GLU B O 1
ATOM 3544 N N . LEU B 1 157 ? 16.892 17.796 4.019 1.00 33.89 155 LEU B N 1
ATOM 3545 C CA . LEU B 1 157 ? 18.206 17.275 3.647 1.00 35.09 155 LEU B CA 1
ATOM 3546 C C . LEU B 1 157 ? 18.332 16.933 2.161 1.00 34.69 155 LEU B C 1
ATOM 3547 O O . LEU B 1 157 ? 19.404 17.078 1.575 1.00 32.61 155 LEU B O 1
ATOM 3552 N N . ALA B 1 158 ? 17.235 16.477 1.565 1.00 34.71 156 ALA B N 1
ATOM 3553 C CA . ALA B 1 158 ? 17.206 16.085 0.157 1.00 37.91 156 ALA B CA 1
ATOM 3554 C C . ALA B 1 158 ? 18.021 16.964 -0.802 1.00 37.87 156 ALA B C 1
ATOM 3555 O O . ALA B 1 158 ? 18.718 16.449 -1.672 1.00 38.95 156 ALA B O 1
ATOM 3557 N N . PRO B 1 159 ? 17.933 18.298 -0.665 1.00 38.69 157 PRO B N 1
ATOM 3558 C CA . PRO B 1 159 ? 18.672 19.219 -1.535 1.00 39.46 157 PRO B CA 1
ATOM 3559 C C . PRO B 1 159 ? 20.195 19.049 -1.536 1.00 40.12 157 PRO B C 1
ATOM 3560 O O . PRO B 1 159 ? 20.861 19.439 -2.496 1.00 37.92 157 PRO B O 1
ATOM 3564 N N . LEU B 1 160 ? 20.749 18.485 -0.466 1.00 38.34 158 LEU B N 1
ATOM 3565 C CA . LEU B 1 160 ? 22.198 18.284 -0.391 1.00 37.44 158 LEU B CA 1
ATOM 3566 C C . LEU B 1 160 ? 22.674 17.377 -1.521 1.00 34.92 158 LEU B C 1
ATOM 3567 O O . LEU B 1 160 ? 22.123 16.299 -1.733 1.00 31.93 158 LEU B O 1
ATOM 3572 N N . ASP B 1 161 ? 23.704 17.807 -2.242 1.00 32.79 159 ASP B N 1
ATOM 3573 C CA . ASP B 1 161 ? 24.226 17.010 -3.345 1.00 32.98 159 ASP B CA 1
ATOM 3574 C C . ASP B 1 161 ? 24.727 15.639 -2.890 1.00 31.20 159 ASP B C 1
ATOM 3575 O O . ASP B 1 161 ? 24.503 14.635 -3.564 1.00 29.83 159 ASP B O 1
ATOM 3580 N N . LYS B 1 162 ? 25.400 15.600 -1.744 1.00 30.73 160 LYS B N 1
ATOM 3581 C CA . LYS B 1 162 ? 25.927 14.346 -1.219 1.00 30.27 160 LYS B CA 1
ATOM 3582 C C . LYS B 1 162 ? 24.849 13.349 -0.803 1.00 29.98 160 LYS B C 1
ATOM 3583 O O . LYS B 1 162 ? 25.111 12.149 -0.736 1.00 28.17 160 LYS B O 1
ATOM 3589 N N . LEU B 1 163 ? 23.644 13.834 -0.516 1.00 29.75 161 LEU B N 1
ATOM 3590 C CA . LEU B 1 163 ? 22.557 12.934 -0.143 1.00 30.98 161 LEU B CA 1
ATOM 3591 C C . LEU B 1 163 ? 21.939 12.387 -1.431 1.00 30.58 161 LEU B C 1
ATOM 3592 O O . LEU B 1 163 ? 21.095 13.033 -2.042 1.00 29.90 161 LEU B O 1
ATOM 3597 N N . VAL B 1 164 ? 22.358 11.190 -1.834 1.00 30.96 162 VAL B N 1
ATOM 3598 C CA . VAL B 1 164 ? 21.866 10.580 -3.068 1.00 29.97 162 VAL B CA 1
ATOM 3599 C C . VAL B 1 164 ? 20.791 9.517 -2.896 1.00 29.22 162 VAL B C 1
ATOM 3600 O O . VAL B 1 164 ? 20.328 8.939 -3.879 1.00 29.93 162 VAL B O 1
ATOM 3604 N N . GLY B 1 165 ? 20.392 9.244 -1.658 1.00 28.04 163 GLY B N 1
ATOM 3605 C CA . GLY B 1 165 ? 19.368 8.232 -1.456 1.00 24.88 163 GLY B CA 1
ATOM 3606 C C . GLY B 1 165 ? 18.853 8.098 -0.037 1.00 21.65 163 GLY B C 1
ATOM 3607 O O . GLY B 1 165 ? 19.525 8.458 0.924 1.00 20.51 163 GLY B O 1
ATOM 3608 N N . ILE B 1 166 ? 17.639 7.575 0.070 1.00 22.39 164 ILE B N 1
ATOM 3609 C CA . ILE B 1 166 ? 16.986 7.331 1.338 1.00 22.63 164 ILE B CA 1
ATOM 3610 C C . ILE B 1 166 ? 16.447 5.913 1.301 1.00 21.87 164 ILE B C 1
ATOM 3611 O O . ILE B 1 166 ? 15.684 5.560 0.403 1.00 21.21 164 ILE B O 1
ATOM 3616 N N . LYS B 1 167 ? 16.881 5.081 2.239 1.00 23.30 165 LYS B N 1
ATOM 3617 C CA . LYS B 1 167 ? 16.347 3.724 2.318 1.00 22.95 165 LYS B CA 1
ATOM 3618 C C . LYS B 1 167 ? 15.210 3.849 3.312 1.00 22.76 165 LYS B C 1
ATOM 3619 O O . LYS B 1 167 ? 15.393 3.659 4.509 1.00 21.47 165 LYS B O 1
ATOM 3625 N N . TYR B 1 168 ? 14.043 4.207 2.786 1.00 23.87 166 TYR B N 1
ATOM 3626 C CA . TYR B 1 168 ? 12.865 4.426 3.604 1.00 24.43 166 TYR B CA 1
ATOM 3627 C C . TYR B 1 168 ? 12.389 3.113 4.207 1.00 23.75 166 TYR B C 1
ATOM 3628 O O . TYR B 1 168 ? 12.038 2.181 3.484 1.00 22.15 166 TYR B O 1
ATOM 3637 N N . ALA B 1 169 ? 12.365 3.039 5.535 1.00 23.81 167 ALA B N 1
ATOM 3638 C CA . ALA B 1 169 ? 11.964 1.807 6.198 1.00 24.45 167 ALA B CA 1
ATOM 3639 C C . ALA B 1 169 ? 10.771 1.926 7.143 1.00 24.52 167 ALA B C 1
ATOM 3640 O O . ALA B 1 169 ? 10.682 1.183 8.118 1.00 23.50 167 ALA B O 1
ATOM 3642 N N . ILE B 1 170 ? 9.867 2.857 6.857 1.00 24.71 168 ILE B N 1
ATOM 3643 C CA . ILE B 1 170 ? 8.658 3.012 7.660 1.00 24.34 168 ILE B CA 1
ATOM 3644 C C . ILE B 1 170 ? 7.536 2.453 6.794 1.00 23.83 168 ILE B C 1
ATOM 3645 O O . ILE B 1 170 ? 7.178 3.050 5.789 1.00 22.60 168 ILE B O 1
ATOM 3650 N N . ASN B 1 171 ? 6.982 1.312 7.181 1.00 25.22 169 ASN B N 1
ATOM 3651 C CA . ASN B 1 171 ? 5.928 0.687 6.388 1.00 25.47 169 ASN B CA 1
ATOM 3652 C C . ASN B 1 171 ? 4.560 1.351 6.455 1.00 24.00 169 ASN B C 1
ATOM 3653 O O . ASN B 1 171 ? 3.550 0.699 6.715 1.00 24.73 169 ASN B O 1
ATOM 3658 N N . ASP B 1 172 ? 4.547 2.655 6.193 1.00 23.41 170 ASP B N 1
ATOM 3659 C CA . ASP B 1 172 ? 3.333 3.465 6.185 1.00 22.71 170 ASP B CA 1
ATOM 3660 C C . ASP B 1 172 ? 3.204 3.896 4.728 1.00 22.36 170 ASP B C 1
ATOM 3661 O O . ASP B 1 172 ? 3.835 4.866 4.308 1.00 19.22 170 ASP B O 1
ATOM 3666 N N . ILE B 1 173 ? 2.396 3.181 3.957 1.00 21.76 171 ILE B N 1
ATOM 3667 C CA . ILE B 1 173 ? 2.258 3.508 2.544 1.00 24.03 171 ILE B CA 1
ATOM 3668 C C . ILE B 1 173 ? 1.794 4.936 2.266 1.00 23.48 171 ILE B C 1
ATOM 3669 O O . ILE B 1 173 ? 2.113 5.497 1.215 1.00 23.58 171 ILE B O 1
ATOM 3674 N N . GLN B 1 174 ? 1.044 5.526 3.195 1.00 23.61 172 GLN B N 1
ATOM 3675 C CA . GLN B 1 174 ? 0.574 6.900 3.014 1.00 24.17 172 GLN B CA 1
ATOM 3676 C C . GLN B 1 174 ? 1.781 7.845 3.054 1.00 25.41 172 GLN B C 1
ATOM 3677 O O . GLN B 1 174 ? 1.963 8.688 2.165 1.00 23.51 172 GLN B O 1
ATOM 3683 N N . ARG B 1 175 ? 2.605 7.700 4.090 1.00 22.89 173 ARG B N 1
ATOM 3684 C CA . ARG B 1 175 ? 3.786 8.543 4.244 1.00 25.59 173 ARG B CA 1
ATOM 3685 C C . ARG B 1 175 ? 4.800 8.351 3.114 1.00 25.26 173 ARG B C 1
ATOM 3686 O O . ARG B 1 175 ? 5.410 9.311 2.644 1.00 25.52 173 ARG B O 1
ATOM 3694 N N . VAL B 1 176 ? 4.984 7.107 2.685 1.00 26.80 174 VAL B N 1
ATOM 3695 C CA . VAL B 1 176 ? 5.932 6.818 1.621 1.00 28.99 174 VAL B CA 1
ATOM 3696 C C . VAL B 1 176 ? 5.540 7.602 0.374 1.00 28.04 174 VAL B C 1
ATOM 3697 O O . VAL B 1 176 ? 6.357 8.320 -0.206 1.00 27.93 174 VAL B O 1
ATOM 3701 N N . THR B 1 177 ? 4.280 7.477 -0.023 1.00 27.59 175 THR B N 1
ATOM 3702 C CA . THR B 1 177 ? 3.786 8.172 -1.205 1.00 27.22 175 THR B CA 1
ATOM 3703 C C . THR B 1 177 ? 3.917 9.684 -1.081 1.00 27.55 175 THR B C 1
ATOM 3704 O O . THR B 1 177 ? 4.275 10.371 -2.040 1.00 26.33 175 THR B O 1
ATOM 3708 N N . GLN B 1 178 ? 3.623 10.193 0.109 1.00 28.78 176 GLN B N 1
ATOM 3709 C CA . GLN B 1 178 ? 3.692 11.624 0.383 1.00 30.86 176 GLN B CA 1
ATOM 3710 C C . GLN B 1 178 ? 5.101 12.203 0.259 1.00 31.26 176 GLN B C 1
ATOM 3711 O O . GLN B 1 178 ? 5.322 13.163 -0.485 1.00 31.06 176 GLN B O 1
ATOM 3717 N N . VAL B 1 179 ? 6.056 11.629 0.983 1.00 30.76 177 VAL B N 1
ATOM 3718 C CA . VAL B 1 179 ? 7.418 12.141 0.932 1.00 32.28 177 VAL B CA 1
ATOM 3719 C C . VAL B 1 179 ? 7.982 12.039 -0.480 1.00 32.49 177 VAL B C 1
ATOM 3720 O O . VAL B 1 179 ? 8.658 12.948 -0.959 1.00 32.31 177 VAL B O 1
ATOM 3732 N N . ARG B 1 181 ? 6.410 12.248 -3.250 1.00 35.91 179 ARG B N 1
ATOM 3733 C CA . ARG B 1 181 ? 5.832 13.287 -4.100 1.00 38.54 179 ARG B CA 1
ATOM 3734 C C . ARG B 1 181 ? 6.275 14.702 -3.737 1.00 37.60 179 ARG B C 1
ATOM 3735 O O . ARG B 1 181 ? 6.155 15.615 -4.548 1.00 37.31 179 ARG B O 1
ATOM 3743 N N . ALA B 1 182 ? 6.789 14.884 -2.527 1.00 35.66 180 ALA B N 1
ATOM 3744 C CA . ALA B 1 182 ? 7.213 16.203 -2.072 1.00 35.57 180 ALA B CA 1
ATOM 3745 C C . ALA B 1 182 ? 8.669 16.547 -2.373 1.00 37.92 180 ALA B C 1
ATOM 3746 O O . ALA B 1 182 ? 9.063 17.716 -2.307 1.00 35.19 180 ALA B O 1
ATOM 3748 N N . VAL B 1 183 ? 9.471 15.535 -2.687 1.00 40.18 181 VAL B N 1
ATOM 3749 C CA . VAL B 1 183 ? 10.875 15.763 -2.991 1.00 42.11 181 VAL B CA 1
ATOM 3750 C C . VAL B 1 183 ? 11.046 15.941 -4.490 1.00 42.86 181 VAL B C 1
ATOM 3751 O O . VAL B 1 183 ? 10.711 15.054 -5.270 1.00 42.34 181 VAL B O 1
ATOM 3755 N N . PRO B 1 184 ? 11.567 17.099 -4.914 1.00 42.42 182 PRO B N 1
ATOM 3756 C CA . PRO B 1 184 ? 11.768 17.357 -6.340 1.00 44.57 182 PRO B CA 1
ATOM 3757 C C . PRO B 1 184 ? 12.773 16.384 -6.937 1.00 45.61 182 PRO B C 1
ATOM 3758 O O . PRO B 1 184 ? 13.689 15.925 -6.254 1.00 43.30 182 PRO B O 1
ATOM 3762 N N . LYS B 1 185 ? 12.591 16.072 -8.213 1.00 44.88 183 LYS B N 1
ATOM 3763 C CA . LYS B 1 185 ? 13.479 15.156 -8.910 1.00 45.46 183 LYS B CA 1
ATOM 3764 C C . LYS B 1 185 ? 14.876 15.766 -8.988 1.00 43.81 183 LYS B C 1
ATOM 3765 O O . LYS B 1 185 ? 15.877 15.053 -9.060 1.00 41.65 183 LYS B O 1
ATOM 3771 N N . SER B 1 186 ? 14.931 17.093 -8.957 1.00 42.48 184 SER B N 1
ATOM 3772 C CA . SER B 1 186 ? 16.193 17.820 -9.026 1.00 41.72 184 SER B CA 1
ATOM 3773 C C . SER B 1 186 ? 17.085 17.568 -7.815 1.00 41.59 184 SER B C 1
ATOM 3774 O O . SER B 1 186 ? 18.268 17.911 -7.828 1.00 40.09 184 SER B O 1
ATOM 3777 N N . SER B 1 187 ? 16.522 16.988 -6.761 1.00 41.20 185 SER B N 1
ATOM 3778 C CA . SER B 1 187 ? 17.304 16.706 -5.566 1.00 39.95 185 SER B CA 1
ATOM 3779 C C . SER B 1 187 ? 18.141 15.447 -5.746 1.00 39.59 185 SER B C 1
ATOM 3780 O O . SER B 1 187 ? 18.962 15.112 -4.897 1.00 38.90 185 SER B O 1
ATOM 3783 N N . ASN B 1 188 ? 17.931 14.756 -6.859 1.00 39.70 186 ASN B N 1
ATOM 3784 C CA . ASN B 1 188 ? 18.678 13.540 -7.157 1.00 40.13 186 ASN B CA 1
ATOM 3785 C C . ASN B 1 188 ? 18.775 12.631 -5.938 1.00 37.75 186 ASN B C 1
ATOM 3786 O O . ASN B 1 188 ? 19.867 12.323 -5.462 1.00 35.72 186 ASN B O 1
ATOM 3791 N N . VAL B 1 189 ? 17.617 12.220 -5.437 1.00 38.08 187 VAL B N 1
ATOM 3792 C CA . VAL B 1 189 ? 17.535 11.339 -4.285 1.00 36.08 187 VAL B CA 1
ATOM 3793 C C . VAL B 1 189 ? 16.806 10.068 -4.691 1.00 35.73 187 VAL B C 1
ATOM 3794 O O . VAL B 1 189 ? 15.653 10.106 -5.128 1.00 34.65 187 VAL B O 1
ATOM 3798 N N . ALA B 1 190 ? 17.498 8.945 -4.565 1.00 31.41 188 ALA B N 1
ATOM 3799 C CA . ALA B 1 190 ? 16.916 7.659 -4.896 1.00 31.17 188 ALA B CA 1
ATOM 3800 C C . ALA B 1 190 ? 16.148 7.143 -3.680 1.00 30.58 188 ALA B C 1
ATOM 3801 O O . ALA B 1 190 ? 16.702 7.048 -2.587 1.00 28.61 188 ALA B O 1
ATOM 3803 N N . PHE B 1 191 ? 14.869 6.835 -3.865 1.00 30.31 189 PHE B N 1
ATOM 3804 C CA . PHE B 1 191 ? 14.054 6.304 -2.779 1.00 32.60 189 PHE B CA 1
ATOM 3805 C C . PHE B 1 191 ? 14.022 4.792 -2.902 1.00 31.24 189 PHE B C 1
ATOM 3806 O O . PHE B 1 191 ? 13.469 4.247 -3.859 1.00 29.51 189 PHE B O 1
ATOM 3814 N N . ILE B 1 192 ? 14.625 4.125 -1.926 1.00 26.47 190 ILE B N 1
ATOM 3815 C CA . ILE B 1 192 ? 14.712 2.671 -1.910 1.00 27.81 190 ILE B CA 1
ATOM 3816 C C . ILE B 1 192 ? 13.863 2.073 -0.792 1.00 24.86 190 ILE B C 1
ATOM 3817 O O . ILE B 1 192 ? 13.878 2.580 0.324 1.00 21.38 190 ILE B O 1
ATOM 3822 N N . CYS B 1 193 ? 13.134 0.999 -1.087 1.00 23.17 191 CYS B N 1
ATOM 3823 C CA . CYS B 1 193 ? 12.323 0.335 -0.070 1.00 22.88 191 CYS B CA 1
ATOM 3824 C C . CYS B 1 193 ? 13.290 -0.359 0.892 1.00 22.92 191 CYS B C 1
ATOM 3825 O O . CYS B 1 193 ? 13.926 -1.352 0.538 1.00 22.88 191 CYS B O 1
ATOM 3828 N N . GLY B 1 194 ? 13.408 0.170 2.103 1.00 23.53 192 GLY B N 1
ATOM 3829 C CA . GLY B 1 194 ? 14.323 -0.416 3.068 1.00 24.70 192 GLY B CA 1
ATOM 3830 C C . GLY B 1 194 ? 13.768 -1.608 3.823 1.00 24.65 192 GLY B C 1
ATOM 3831 O O . GLY B 1 194 ? 14.407 -2.104 4.754 1.00 23.53 192 GLY B O 1
ATOM 3832 N N . THR B 1 195 ? 12.582 -2.066 3.435 1.00 22.73 193 THR B N 1
ATOM 3833 C CA . THR B 1 195 ? 11.967 -3.203 4.101 1.00 24.01 193 THR B CA 1
ATOM 3834 C C . THR B 1 195 ? 11.866 -4.456 3.226 1.00 25.02 193 THR B C 1
ATOM 3835 O O . THR B 1 195 ? 11.020 -5.323 3.443 1.00 22.51 193 THR B O 1
ATOM 3839 N N . ALA B 1 196 ? 12.741 -4.530 2.227 1.00 25.21 194 ALA B N 1
ATOM 3840 C CA . ALA B 1 196 ? 12.841 -5.695 1.347 1.00 25.27 194 ALA B CA 1
ATOM 3841 C C . ALA B 1 196 ? 11.623 -6.143 0.530 1.00 24.22 194 ALA B C 1
ATOM 3842 O O . ALA B 1 196 ? 10.645 -5.409 0.364 1.00 22.33 194 ALA B O 1
ATOM 3844 N N . GLU B 1 197 ? 11.717 -7.376 0.031 1.00 23.93 195 GLU B N 1
ATOM 3845 C CA . GLU B 1 197 ? 10.710 -8.010 -0.821 1.00 26.24 195 GLU B CA 1
ATOM 3846 C C . GLU B 1 197 ? 9.236 -7.950 -0.418 1.00 24.77 195 GLU B C 1
ATOM 3847 O O . GLU B 1 197 ? 8.372 -7.738 -1.268 1.00 23.62 195 GLU B O 1
ATOM 3853 N N . LYS B 1 198 ? 8.938 -8.149 0.860 1.00 23.29 196 LYS B N 1
ATOM 3854 C CA . LYS B 1 198 ? 7.550 -8.117 1.307 1.00 24.53 196 LYS B CA 1
ATOM 3855 C C . LYS B 1 198 ? 6.858 -6.784 1.023 1.00 24.53 196 LYS B C 1
ATOM 3856 O O . LYS B 1 198 ? 5.649 -6.743 0.779 1.00 24.24 196 LYS B O 1
ATOM 3862 N N . TRP B 1 199 ? 7.619 -5.695 1.039 1.00 22.82 197 TRP B N 1
ATOM 3863 C CA . TRP B 1 199 ? 7.040 -4.377 0.811 1.00 24.52 197 TRP B CA 1
ATOM 3864 C C . TRP B 1 199 ? 7.402 -3.722 -0.507 1.00 23.40 197 TRP B C 1
ATOM 3865 O O . TRP B 1 199 ? 6.804 -2.714 -0.885 1.00 21.01 197 TRP B O 1
ATOM 3876 N N . ALA B 1 200 ? 8.378 -4.291 -1.205 1.00 22.66 198 ALA B N 1
ATOM 3877 C CA . ALA B 1 200 ? 8.810 -3.737 -2.481 1.00 25.24 198 ALA B CA 1
ATOM 3878 C C . ALA B 1 200 ? 7.659 -3.418 -3.446 1.00 23.76 198 ALA B C 1
ATOM 3879 O O . ALA B 1 200 ? 7.547 -2.292 -3.929 1.00 23.32 198 ALA B O 1
ATOM 3881 N N . PRO B 1 201 ? 6.781 -4.398 -3.728 1.00 25.00 199 PRO B N 1
ATOM 3882 C CA . PRO B 1 201 ? 5.662 -4.165 -4.648 1.00 26.02 199 PRO B CA 1
ATOM 3883 C C . PRO B 1 201 ? 4.856 -2.908 -4.331 1.00 27.71 199 PRO B C 1
ATOM 3884 O O . PRO B 1 201 ? 4.477 -2.155 -5.227 1.00 27.62 199 PRO B O 1
ATOM 3888 N N . PHE B 1 202 ? 4.602 -2.686 -3.046 1.00 27.68 200 PHE B N 1
ATOM 3889 C CA . PHE B 1 202 ? 3.818 -1.546 -2.604 1.00 28.32 200 PHE B CA 1
ATOM 3890 C C . PHE B 1 202 ? 4.580 -0.235 -2.647 1.00 26.96 200 PHE B C 1
ATOM 3891 O O . PHE B 1 202 ? 4.007 0.806 -2.964 1.00 26.59 200 PHE B O 1
ATOM 3899 N N . PHE B 1 203 ? 5.867 -0.278 -2.317 1.00 27.18 201 PHE B N 1
ATOM 3900 C CA . PHE B 1 203 ? 6.690 0.922 -2.365 1.00 25.78 201 PHE B CA 1
ATOM 3901 C C . PHE B 1 203 ? 6.909 1.305 -3.826 1.00 25.75 201 PHE B C 1
ATOM 3902 O O . PHE B 1 203 ? 6.950 2.491 -4.169 1.00 24.10 201 PHE B O 1
ATOM 3910 N N . TYR B 1 204 ? 7.060 0.299 -4.684 1.00 26.54 202 TYR B N 1
ATOM 3911 C CA . TYR B 1 204 ? 7.266 0.553 -6.106 1.00 31.69 202 TYR B CA 1
ATOM 3912 C C . TYR B 1 204 ? 6.055 1.245 -6.715 1.00 31.44 202 TYR B C 1
ATOM 3913 O O . TYR B 1 204 ? 6.202 2.195 -7.483 1.00 31.03 202 TYR B O 1
ATOM 3922 N N . HIS B 1 205 ? 4.860 0.773 -6.371 1.00 33.38 203 HIS B N 1
ATOM 3923 C CA . HIS B 1 205 ? 3.641 1.376 -6.897 1.00 36.29 203 HIS B CA 1
ATOM 3924 C C . HIS B 1 205 ? 3.599 2.849 -6.520 1.00 34.74 203 HIS B C 1
ATOM 3925 O O . HIS B 1 205 ? 3.159 3.688 -7.305 1.00 33.91 203 HIS B O 1
ATOM 3932 N N . ALA B 1 206 ? 4.063 3.155 -5.314 1.00 33.80 204 ALA B N 1
ATOM 3933 C CA . ALA B 1 206 ? 4.076 4.527 -4.826 1.00 33.76 204 ALA B CA 1
ATOM 3934 C C . ALA B 1 206 ? 5.203 5.357 -5.435 1.00 33.55 204 ALA B C 1
ATOM 3935 O O . ALA B 1 206 ? 5.173 6.583 -5.355 1.00 32.51 204 ALA B O 1
ATOM 3937 N N . GLY B 1 207 ? 6.207 4.701 -6.016 1.00 33.11 205 GLY B N 1
ATOM 3938 C CA . GLY B 1 207 ? 7.292 5.451 -6.630 1.00 33.66 205 GLY B CA 1
ATOM 3939 C C . GLY B 1 207 ? 8.730 5.032 -6.360 1.00 34.33 205 GLY B C 1
ATOM 3940 O O . GLY B 1 207 ? 9.647 5.537 -7.018 1.00 34.72 205 GLY B O 1
ATOM 3941 N N . ALA B 1 208 ? 8.946 4.126 -5.408 1.00 32.81 206 ALA B N 1
ATOM 3942 C CA . ALA B 1 208 ? 10.298 3.669 -5.087 1.00 31.13 206 ALA B CA 1
ATOM 3943 C C . ALA B 1 208 ? 10.970 3.106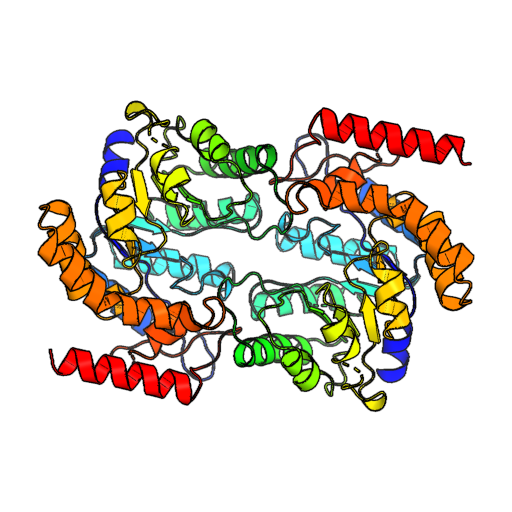 -6.337 1.00 32.07 206 ALA B C 1
ATOM 3944 O O . ALA B 1 208 ? 10.302 2.567 -7.218 1.00 29.71 206 ALA B O 1
ATOM 3946 N N . VAL B 1 209 ? 12.293 3.222 -6.404 1.00 32.05 207 VAL B N 1
ATOM 3947 C CA . VAL B 1 209 ? 13.045 2.741 -7.560 1.00 33.29 207 VAL B CA 1
ATOM 3948 C C . VAL B 1 209 ? 13.934 1.531 -7.261 1.00 32.67 207 VAL B C 1
ATOM 3949 O O . VAL B 1 209 ? 14.648 1.043 -8.139 1.00 32.99 207 VAL B O 1
ATOM 3953 N N . GLY B 1 210 ? 13.881 1.038 -6.028 1.00 30.86 208 GLY B N 1
ATOM 3954 C CA . GLY B 1 210 ? 14.690 -0.114 -5.667 1.00 28.98 208 GLY B CA 1
ATOM 3955 C C . GLY B 1 210 ? 14.368 -0.634 -4.278 1.00 28.93 208 GLY B C 1
ATOM 3956 O O . GLY B 1 210 ? 13.530 -0.065 -3.577 1.00 25.65 208 GLY B O 1
ATOM 3957 N N . PHE B 1 211 ? 15.025 -1.716 -3.874 1.00 27.39 209 PHE B N 1
ATOM 3958 C CA . PHE B 1 211 ? 14.777 -2.269 -2.554 1.00 28.85 209 PHE B CA 1
ATOM 3959 C C . PHE B 1 211 ? 15.980 -3.019 -1.997 1.00 27.63 209 PHE B C 1
ATOM 3960 O O . PHE B 1 211 ? 16.805 -3.542 -2.744 1.00 26.35 209 PHE B O 1
ATOM 3968 N N . THR B 1 212 ? 16.092 -3.039 -0.675 1.00 26.49 210 THR B N 1
ATOM 3969 C CA . THR B 1 212 ? 17.189 -3.735 -0.019 1.00 24.26 210 THR B CA 1
ATOM 3970 C C . THR B 1 212 ? 16.798 -5.200 0.092 1.00 24.20 210 THR B C 1
ATOM 3971 O O . THR B 1 212 ? 15.621 -5.541 -0.033 1.00 24.23 210 THR B O 1
ATOM 3975 N N . SER B 1 213 ? 17.775 -6.065 0.331 1.00 23.84 211 SER B N 1
ATOM 3976 C CA . SER B 1 213 ? 17.484 -7.487 0.457 1.00 23.60 211 SER B CA 1
ATOM 3977 C C . SER B 1 213 ? 18.512 -8.301 1.218 1.00 21.63 211 SER B C 1
ATOM 3978 O O . SER B 1 213 ? 19.719 -8.079 1.099 1.00 18.99 211 SER B O 1
ATOM 3981 N N . GLY B 1 214 ? 18.003 -9.263 1.983 1.00 22.32 212 GLY B N 1
ATOM 3982 C CA . GLY B 1 214 ? 18.846 -10.168 2.734 1.00 21.34 212 GLY B CA 1
ATOM 3983 C C . GLY B 1 214 ? 18.654 -11.546 2.121 1.00 23.37 212 GLY B C 1
ATOM 3984 O O . GLY B 1 214 ? 19.499 -12.439 2.254 1.00 21.58 212 GLY B O 1
ATOM 3985 N N . LEU B 1 215 ? 17.530 -11.708 1.431 1.00 21.75 213 LEU B N 1
ATOM 3986 C CA . LEU B 1 215 ? 17.192 -12.966 0.776 1.00 26.55 213 LEU B CA 1
ATOM 3987 C C . LEU B 1 215 ? 18.213 -13.316 -0.301 1.00 24.97 213 LEU B C 1
ATOM 3988 O O . LEU B 1 215 ? 18.484 -14.492 -0.544 1.00 23.88 213 LEU B O 1
ATOM 3993 N N . VAL B 1 216 ? 18.774 -12.296 -0.940 1.00 22.73 214 VAL B N 1
ATOM 3994 C CA . VAL B 1 216 ? 19.759 -12.504 -1.997 1.00 25.63 214 VAL B CA 1
ATOM 3995 C C . VAL B 1 216 ? 20.987 -13.288 -1.538 1.00 26.60 214 VAL B C 1
ATOM 3996 O O . VAL B 1 216 ? 21.769 -13.758 -2.365 1.00 26.09 214 VAL B O 1
ATOM 4000 N N . ASN B 1 217 ? 21.167 -13.418 -0.226 1.00 25.70 215 ASN B N 1
ATOM 4001 C CA . ASN B 1 217 ? 22.298 -14.165 0.308 1.00 25.23 215 ASN B CA 1
ATOM 4002 C C . ASN B 1 217 ? 22.010 -15.658 0.210 1.00 25.99 215 ASN B C 1
ATOM 4003 O O . ASN B 1 217 ? 22.911 -16.479 0.388 1.00 26.63 215 ASN B O 1
ATOM 4008 N N . VAL B 1 218 ? 20.759 -16.010 -0.071 1.00 26.86 216 VAL B N 1
ATOM 4009 C CA . VAL B 1 218 ? 20.399 -17.411 -0.164 1.00 27.71 216 VAL B CA 1
ATOM 4010 C C . VAL B 1 218 ? 19.678 -17.788 -1.462 1.00 28.93 216 VAL B C 1
ATOM 4011 O O . VAL B 1 218 ? 20.020 -18.795 -2.079 1.00 26.08 216 VAL B O 1
ATOM 4015 N N . PHE B 1 219 ? 18.693 -16.989 -1.875 1.00 29.46 217 PHE B N 1
ATOM 4016 C CA . PHE B 1 219 ? 17.951 -17.263 -3.112 1.00 33.73 217 PHE B CA 1
ATOM 4017 C C . PHE B 1 219 ? 17.814 -15.997 -3.964 1.00 31.34 217 PHE B C 1
ATOM 4018 O O . PHE B 1 219 ? 16.700 -15.550 -4.260 1.00 31.50 217 PHE B O 1
ATOM 4026 N N . PRO B 1 220 ? 18.951 -15.417 -4.386 1.00 31.12 218 PRO B N 1
ATOM 4027 C CA . PRO B 1 220 ? 18.980 -14.198 -5.201 1.00 30.05 218 PRO B CA 1
ATOM 4028 C C . PRO B 1 220 ? 18.184 -14.260 -6.498 1.00 31.16 218 PRO B C 1
ATOM 4029 O O . PRO B 1 220 ? 17.824 -13.219 -7.054 1.00 28.90 218 PRO B O 1
ATOM 4033 N N . GLN B 1 221 ? 17.930 -15.469 -6.994 1.00 30.53 219 GLN B N 1
ATOM 4034 C CA . GLN B 1 221 ? 17.166 -15.617 -8.229 1.00 31.37 219 GLN B CA 1
ATOM 4035 C C . GLN B 1 221 ? 15.697 -15.289 -7.981 1.00 29.01 219 GLN B C 1
ATOM 4036 O O . GLN B 1 221 ? 15.019 -14.761 -8.861 1.00 27.92 219 GLN B O 1
ATOM 4042 N N . LYS B 1 222 ? 15.209 -15.600 -6.783 1.00 28.86 220 LYS B N 1
ATOM 4043 C CA . LYS B 1 222 ? 13.825 -15.303 -6.433 1.00 28.22 220 LYS B CA 1
ATOM 4044 C C . LYS B 1 222 ? 13.689 -13.787 -6.273 1.00 28.77 220 LYS B C 1
ATOM 4045 O O . LYS B 1 222 ? 12.698 -13.188 -6.703 1.00 28.14 220 LYS B O 1
ATOM 4051 N N . SER B 1 223 ? 14.705 -13.173 -5.670 1.00 27.78 221 SER B N 1
ATOM 4052 C CA . SER B 1 223 ? 14.729 -11.729 -5.450 1.00 27.29 221 SER B CA 1
ATOM 4053 C C . SER B 1 223 ? 14.823 -10.966 -6.770 1.00 27.22 221 SER B C 1
ATOM 4054 O O . SER B 1 223 ? 14.169 -9.936 -6.953 1.00 26.79 221 SER B O 1
ATOM 4057 N N . PHE B 1 224 ? 15.648 -11.456 -7.691 1.00 27.96 222 PHE B N 1
ATOM 4058 C CA . PHE B 1 224 ? 15.774 -10.789 -8.982 1.00 29.81 222 PHE B CA 1
ATOM 4059 C C . PHE B 1 224 ? 14.535 -11.036 -9.832 1.00 27.44 222 PHE B C 1
ATOM 4060 O O . PHE B 1 224 ? 14.225 -10.249 -10.721 1.00 26.93 222 PHE B O 1
ATOM 4068 N N . ALA B 1 225 ? 13.826 -12.125 -9.553 1.00 28.36 223 ALA B N 1
ATOM 4069 C CA . ALA B 1 225 ? 12.602 -12.439 -10.287 1.00 30.18 223 ALA B CA 1
ATOM 4070 C C . ALA B 1 225 ? 11.570 -11.357 -9.975 1.00 30.83 223 ALA B C 1
ATOM 4071 O O . ALA B 1 225 ? 10.762 -10.992 -10.827 1.00 29.48 223 ALA B O 1
ATOM 4073 N N . LEU B 1 226 ? 11.606 -10.847 -8.746 1.00 31.21 224 LEU B N 1
ATOM 4074 C CA . LEU B 1 226 ? 10.677 -9.803 -8.333 1.00 31.72 224 LEU B CA 1
ATOM 4075 C C . LEU B 1 226 ? 11.086 -8.472 -8.939 1.00 29.68 224 LEU B C 1
ATOM 4076 O O . LEU B 1 226 ? 10.241 -7.710 -9.401 1.00 29.27 224 LEU B O 1
ATOM 4081 N N . LEU B 1 227 ? 12.383 -8.187 -8.931 1.00 29.90 225 LEU B N 1
ATOM 4082 C CA . LEU B 1 227 ? 12.866 -6.937 -9.492 1.00 30.63 225 LEU B CA 1
ATOM 4083 C C . LEU B 1 227 ? 12.483 -6.860 -10.964 1.00 30.39 225 LEU B C 1
ATOM 4084 O O . LEU B 1 227 ? 12.032 -5.820 -11.440 1.00 27.84 225 LEU B O 1
ATOM 4089 N N . GLU B 1 228 ? 12.659 -7.965 -11.681 1.00 31.08 226 GLU B N 1
ATOM 4090 C CA . GLU B 1 228 ? 12.328 -7.997 -13.103 1.00 34.00 226 GLU B CA 1
ATOM 4091 C C . GLU B 1 228 ? 10.823 -7.818 -13.316 1.00 32.07 226 GLU B C 1
ATOM 4092 O O . GLU B 1 228 ? 10.402 -7.048 -14.179 1.00 30.38 226 GLU B O 1
ATOM 4098 N N . ALA B 1 229 ? 10.016 -8.517 -12.523 1.00 31.71 227 ALA B N 1
ATOM 4099 C CA . ALA B 1 229 ? 8.564 -8.410 -12.635 1.00 31.45 227 ALA B CA 1
ATOM 4100 C C . ALA B 1 229 ? 8.117 -6.986 -12.328 1.00 32.29 227 ALA B C 1
ATOM 4101 O O . ALA B 1 229 ? 7.172 -6.475 -12.934 1.00 31.47 227 ALA B O 1
ATOM 4103 N N . LEU B 1 230 ? 8.802 -6.346 -11.386 1.00 32.16 228 LEU B N 1
ATOM 4104 C CA . LEU B 1 230 ? 8.467 -4.983 -11.000 1.00 34.48 228 LEU B CA 1
ATOM 4105 C C . LEU B 1 230 ? 8.849 -3.978 -12.073 1.00 34.24 228 LEU B C 1
ATOM 4106 O O . LEU B 1 230 ? 8.069 -3.088 -12.405 1.00 32.81 228 LEU B O 1
ATOM 4111 N N . GLU B 1 231 ? 10.053 -4.120 -12.615 1.00 34.73 229 GLU B N 1
ATOM 4112 C CA . GLU B 1 231 ? 10.530 -3.199 -13.636 1.00 37.71 229 GLU B CA 1
ATOM 4113 C C . GLU B 1 231 ? 9.720 -3.297 -14.921 1.00 37.99 229 GLU B C 1
ATOM 4114 O O . GLU B 1 231 ? 9.542 -2.306 -15.627 1.00 37.29 229 GLU B O 1
ATOM 4120 N N . GLU B 1 232 ? 9.220 -4.491 -15.216 1.00 39.03 230 GLU B N 1
ATOM 4121 C CA . GLU B 1 232 ? 8.419 -4.694 -16.414 1.00 42.95 230 GLU B CA 1
ATOM 4122 C C . GLU B 1 232 ? 7.015 -4.135 -16.212 1.00 42.50 230 GLU B C 1
ATOM 4123 O O . GLU B 1 232 ? 6.580 -3.242 -16.943 1.00 43.41 230 GLU B O 1
ATOM 4129 N N . GLY B 1 233 ? 6.316 -4.659 -15.211 1.00 41.60 231 GLY B N 1
ATOM 4130 C CA . GLY B 1 233 ? 4.966 -4.202 -14.931 1.00 41.27 231 GLY B CA 1
ATOM 4131 C C . GLY B 1 233 ? 3.990 -5.362 -14.888 1.00 41.66 231 GLY B C 1
ATOM 4132 O O . GLY B 1 233 ? 2.779 -5.168 -14.829 1.00 40.68 231 GLY B O 1
ATOM 4133 N N . ASN B 1 234 ? 4.528 -6.575 -14.919 1.00 41.81 232 ASN B N 1
ATOM 4134 C CA . ASN B 1 234 ? 3.714 -7.781 -14.884 1.00 43.27 232 ASN B CA 1
ATOM 4135 C C . ASN B 1 234 ? 3.119 -7.961 -13.488 1.00 42.14 232 ASN B C 1
ATOM 4136 O O . ASN B 1 234 ? 3.728 -8.602 -12.629 1.00 39.92 232 ASN B O 1
ATOM 4141 N N . GLN B 1 235 ? 1.929 -7.409 -13.266 1.00 41.30 233 GLN B N 1
ATOM 4142 C CA . GLN B 1 235 ? 1.286 -7.508 -11.959 1.00 42.09 233 GLN B CA 1
ATOM 4143 C C . GLN B 1 235 ? 1.132 -8.929 -11.438 1.00 41.48 233 GLN B C 1
ATOM 4144 O O . GLN B 1 235 ? 1.420 -9.192 -10.271 1.00 41.58 233 GLN B O 1
ATOM 4150 N N . GLU B 1 236 ? 0.687 -9.850 -12.286 1.00 40.48 234 GLU B N 1
ATOM 4151 C CA . GLU B 1 236 ? 0.512 -11.229 -11.841 1.00 41.73 234 GLU B CA 1
ATOM 4152 C C . GLU B 1 236 ? 1.832 -11.875 -11.414 1.00 38.69 234 GLU B C 1
ATOM 4153 O O . GLU B 1 236 ? 1.882 -12.606 -10.426 1.00 38.08 234 GLU B O 1
ATOM 4159 N N . LYS B 1 237 ? 2.897 -11.613 -12.164 1.00 37.17 235 LYS B N 1
ATOM 4160 C CA . LYS B 1 237 ? 4.206 -12.171 -11.834 1.00 36.18 235 LYS B CA 1
ATOM 4161 C C . LYS B 1 237 ? 4.705 -11.568 -10.519 1.00 34.11 235 LYS B C 1
ATOM 4162 O O . LYS B 1 237 ? 5.248 -12.275 -9.662 1.00 31.49 235 LYS B O 1
ATOM 4168 N N . ILE B 1 238 ? 4.518 -10.261 -10.367 1.00 33.82 236 ILE B N 1
ATOM 4169 C CA . ILE B 1 238 ? 4.924 -9.563 -9.150 1.00 34.33 236 ILE B CA 1
ATOM 4170 C C . ILE B 1 238 ? 4.323 -10.249 -7.925 1.00 33.80 236 ILE B C 1
ATOM 4171 O O . ILE B 1 238 ? 5.039 -10.636 -6.997 1.00 30.37 236 ILE B O 1
ATOM 4176 N N . TRP B 1 239 ? 3.004 -10.409 -7.945 1.00 33.20 237 TRP B N 1
ATOM 4177 C CA . TRP B 1 239 ? 2.278 -11.026 -6.846 1.00 33.97 237 TRP B CA 1
ATOM 4178 C C . TRP B 1 239 ? 2.669 -12.482 -6.631 1.00 33.04 237 TRP B C 1
ATOM 4179 O O . TRP B 1 239 ? 2.760 -12.940 -5.493 1.00 31.08 237 TRP B O 1
ATOM 4190 N N . ASP B 1 240 ? 2.900 -13.215 -7.717 1.00 32.73 238 ASP B N 1
ATOM 4191 C CA . ASP B 1 240 ? 3.285 -14.617 -7.592 1.00 33.92 238 ASP B CA 1
ATOM 4192 C C . ASP B 1 240 ? 4.604 -14.735 -6.833 1.00 33.41 238 ASP B C 1
ATOM 4193 O O . ASP B 1 240 ? 4.701 -15.486 -5.862 1.00 33.61 238 ASP B O 1
ATOM 4198 N N . VAL B 1 241 ? 5.610 -13.989 -7.277 1.00 32.23 239 VAL B N 1
ATOM 4199 C CA . VAL B 1 241 ? 6.919 -14.002 -6.635 1.00 32.15 239 VAL B CA 1
ATOM 4200 C C . VAL B 1 241 ? 6.795 -13.482 -5.203 1.00 32.69 239 VAL B C 1
ATOM 4201 O O . VAL B 1 241 ? 7.339 -14.072 -4.266 1.00 28.41 239 VAL B O 1
ATOM 4205 N N . TRP B 1 242 ? 6.067 -12.381 -5.042 1.00 32.53 240 TRP B N 1
ATOM 4206 C CA . TRP B 1 242 ? 5.846 -11.783 -3.731 1.00 34.82 240 TRP B CA 1
ATOM 4207 C C . TRP B 1 242 ? 5.302 -12.842 -2.776 1.00 33.80 240 TRP B C 1
ATOM 4208 O O . TRP B 1 242 ? 5.847 -13.073 -1.695 1.00 31.36 240 TRP B O 1
ATOM 4219 N N . GLU B 1 243 ? 4.228 -13.495 -3.199 1.00 30.74 241 GLU B N 1
ATOM 4220 C CA . GLU B 1 243 ? 3.583 -14.532 -2.406 1.00 32.57 241 GLU B CA 1
ATOM 4221 C C . GLU B 1 243 ? 4.523 -15.699 -2.095 1.00 30.40 241 GLU B C 1
ATOM 4222 O O . GLU B 1 243 ? 4.376 -16.372 -1.075 1.00 27.15 241 GLU B O 1
ATOM 4228 N N . ASP B 1 244 ? 5.494 -15.927 -2.975 1.00 30.59 242 ASP B N 1
ATOM 4229 C CA . ASP B 1 244 ? 6.447 -17.017 -2.808 1.00 32.54 242 ASP B CA 1
ATOM 4230 C C . ASP B 1 244 ? 7.561 -16.734 -1.798 1.00 31.80 242 ASP B C 1
ATOM 4231 O O . ASP B 1 244 ? 8.086 -17.657 -1.176 1.00 31.76 242 ASP B O 1
ATOM 4236 N N . VAL B 1 245 ? 7.926 -15.467 -1.631 1.00 31.22 243 VAL B N 1
ATOM 4237 C CA . VAL B 1 245 ? 9.005 -15.117 -0.708 1.00 31.27 243 VAL B CA 1
ATOM 4238 C C . VAL B 1 245 ? 8.565 -14.558 0.636 1.00 30.71 243 VAL B C 1
ATOM 4239 O O . VAL B 1 245 ? 9.342 -14.569 1.589 1.00 29.43 243 VAL B O 1
ATOM 4243 N N . VAL B 1 246 ? 7.333 -14.061 0.717 1.00 30.36 244 VAL B N 1
ATOM 4244 C CA . VAL B 1 246 ? 6.837 -13.499 1.967 1.00 31.49 244 VAL B CA 1
ATOM 4245 C C . VAL B 1 246 ? 6.997 -14.459 3.139 1.00 31.56 244 VAL B C 1
ATOM 4246 O O . VAL B 1 246 ? 7.321 -14.038 4.251 1.00 31.06 244 VAL B O 1
ATOM 4250 N N . PRO B 1 247 ? 6.766 -15.762 2.913 1.00 30.93 245 PRO B N 1
ATOM 4251 C CA . PRO B 1 247 ? 6.915 -16.710 4.020 1.00 30.92 245 PRO B CA 1
ATOM 4252 C C . PRO B 1 247 ? 8.303 -16.625 4.655 1.00 30.76 245 PRO B C 1
ATOM 4253 O O . PRO B 1 247 ? 8.453 -16.752 5.873 1.00 29.05 245 PRO B O 1
ATOM 4257 N N . PHE B 1 248 ? 9.312 -16.411 3.817 1.00 29.64 246 PHE B N 1
ATOM 4258 C CA . PHE B 1 248 ? 10.693 -16.305 4.278 1.00 29.75 246 PHE B CA 1
ATOM 4259 C C . PHE B 1 248 ? 10.875 -15.017 5.079 1.00 27.86 246 PHE B C 1
ATOM 4260 O O . PHE B 1 248 ? 11.503 -15.015 6.134 1.00 24.61 246 PHE B O 1
ATOM 4268 N N . GLU B 1 249 ? 10.322 -13.922 4.571 1.00 26.42 247 GLU B N 1
ATOM 4269 C CA . GLU B 1 249 ? 10.443 -12.638 5.250 1.00 27.42 247 GLU B CA 1
ATOM 4270 C C . GLU B 1 249 ? 9.658 -12.621 6.560 1.00 25.50 247 GLU B C 1
ATOM 4271 O O . GLU B 1 249 ? 10.071 -11.980 7.527 1.00 25.33 247 GLU B O 1
ATOM 4277 N N . ASP B 1 250 ? 8.535 -13.332 6.600 1.00 24.56 248 ASP B N 1
ATOM 4278 C CA . ASP B 1 250 ? 7.749 -13.382 7.825 1.00 24.74 248 ASP B CA 1
ATOM 4279 C C . ASP B 1 250 ? 8.503 -14.168 8.896 1.00 22.37 248 ASP B C 1
ATOM 4280 O O . ASP B 1 250 ? 8.417 -13.843 10.075 1.00 20.36 248 ASP B O 1
ATOM 4285 N N . LEU B 1 251 ? 9.244 -15.199 8.491 1.00 21.42 249 LEU B N 1
ATOM 4286 C CA . LEU B 1 251 ? 10.007 -15.987 9.457 1.00 21.39 249 LEU B CA 1
ATOM 4287 C C . LEU B 1 251 ? 11.090 -15.114 10.071 1.00 19.82 249 LEU B C 1
ATOM 4288 O O . LEU B 1 251 ? 11.334 -15.154 11.284 1.00 20.78 249 LEU B O 1
ATOM 4293 N N . ARG B 1 252 ? 11.725 -14.311 9.227 1.00 18.84 250 ARG B N 1
ATOM 4294 C CA . ARG B 1 252 ? 12.790 -13.418 9.665 1.00 21.76 250 ARG B CA 1
ATOM 4295 C C . ARG B 1 252 ? 12.266 -12.368 10.642 1.00 19.64 250 ARG B C 1
ATOM 4296 O O . ARG B 1 252 ? 12.991 -11.927 11.541 1.00 19.47 250 ARG B O 1
ATOM 4304 N N . ALA B 1 253 ? 11.005 -11.982 10.469 1.00 18.67 251 ALA B N 1
ATOM 4305 C CA . ALA B 1 253 ? 10.386 -10.965 11.319 1.00 17.93 251 ALA B CA 1
ATOM 4306 C C . ALA B 1 253 ? 9.939 -11.475 12.689 1.00 18.32 251 ALA B C 1
ATOM 4307 O O . ALA B 1 253 ? 9.641 -10.678 13.580 1.00 17.05 251 ALA B O 1
ATOM 4309 N N . LYS B 1 254 ? 9.906 -12.791 12.875 1.00 18.17 252 LYS B N 1
ATOM 4310 C CA . LYS B 1 254 ? 9.474 -13.349 14.154 1.00 22.19 252 LYS B CA 1
ATOM 4311 C C . LYS B 1 254 ? 10.283 -12.841 15.333 1.00 19.68 252 LYS B C 1
ATOM 4312 O O . LYS B 1 254 ? 11.469 -12.538 15.203 1.00 19.08 252 LYS B O 1
ATOM 4318 N N . HIS B 1 255 ? 9.621 -12.767 16.483 1.00 19.96 253 HIS B N 1
ATOM 4319 C CA . HIS B 1 255 ? 10.226 -12.299 17.726 1.00 20.74 253 HIS B CA 1
ATOM 4320 C C . HIS B 1 255 ? 10.723 -10.873 17.567 1.00 16.81 253 HIS B C 1
ATOM 4321 O O . HIS B 1 255 ? 11.857 -10.566 17.914 1.00 15.00 253 HIS B O 1
ATOM 4328 N N . ASN B 1 256 ? 9.879 -10.002 17.029 1.00 17.64 254 ASN B N 1
ATOM 4329 C CA . ASN B 1 256 ? 10.262 -8.608 16.833 1.00 20.17 254 ASN B CA 1
ATOM 4330 C C . ASN B 1 256 ? 11.572 -8.519 16.047 1.00 20.03 254 ASN B C 1
ATOM 4331 O O . ASN B 1 256 ? 12.499 -7.779 16.405 1.00 15.59 254 ASN B O 1
ATOM 4336 N N . ASN B 1 257 ? 11.627 -9.301 14.969 1.00 20.02 255 ASN B N 1
ATOM 4337 C CA . ASN B 1 257 ? 12.773 -9.350 14.069 1.00 20.56 255 ASN B CA 1
ATOM 4338 C C . ASN B 1 257 ? 14.020 -10.004 14.638 1.00 18.62 255 ASN B C 1
ATOM 4339 O O . ASN B 1 257 ? 15.093 -9.920 14.038 1.00 17.71 255 ASN B O 1
ATOM 4344 N N . GLY B 1 258 ? 13.888 -10.656 15.789 1.00 17.44 256 GLY B N 1
ATOM 4345 C CA . GLY B 1 258 ? 15.042 -11.314 16.375 1.00 16.34 256 GLY B CA 1
ATOM 4346 C C . GLY B 1 258 ? 15.604 -12.397 15.463 1.00 17.03 256 GLY B C 1
ATOM 4347 O O . GLY B 1 258 ? 16.804 -12.684 15.488 1.00 15.38 256 GLY B O 1
ATOM 4348 N N . ASN B 1 259 ? 14.742 -12.997 14.647 1.00 16.31 257 ASN B N 1
ATOM 4349 C CA . ASN B 1 259 ? 15.171 -14.060 13.741 1.00 18.88 257 ASN B CA 1
ATOM 4350 C C . ASN B 1 259 ? 15.692 -13.566 12.403 1.00 19.14 257 ASN B C 1
ATOM 4351 O O . ASN B 1 259 ? 16.050 -14.373 11.547 1.00 19.01 257 ASN B O 1
ATOM 4356 N N . ASN B 1 260 ? 15.764 -12.252 12.222 1.00 20.95 258 ASN B N 1
ATOM 4357 C CA . ASN B 1 260 ? 16.178 -11.689 10.939 1.00 20.38 258 ASN B CA 1
ATOM 4358 C C . ASN B 1 260 ? 17.441 -12.231 10.262 1.00 20.09 258 ASN B C 1
ATOM 4359 O O . ASN B 1 260 ? 17.407 -12.573 9.078 1.00 20.43 258 ASN B O 1
ATOM 4364 N N . VAL B 1 261 ? 18.556 -12.283 10.981 1.00 18.27 259 VAL B N 1
ATOM 4365 C CA . VAL B 1 261 ? 19.793 -12.793 10.397 1.00 18.23 259 VAL B CA 1
ATOM 4366 C C . VAL B 1 261 ? 19.953 -14.313 10.581 1.00 19.94 259 VAL B C 1
ATOM 4367 O O . VAL B 1 261 ? 20.339 -15.015 9.649 1.00 17.66 259 VAL B O 1
ATOM 4371 N N . VAL B 1 262 ? 19.643 -14.814 11.775 1.00 18.93 260 VAL B N 1
ATOM 4372 C CA . VAL B 1 262 ? 19.777 -16.243 12.062 1.00 18.35 260 VAL B CA 1
ATOM 4373 C C . VAL B 1 262 ? 18.994 -17.121 11.083 1.00 20.46 260 VAL B C 1
ATOM 4374 O O . VAL B 1 262 ? 19.403 -18.248 10.797 1.00 20.05 260 VAL B O 1
ATOM 4378 N N . ILE B 1 263 ? 17.881 -16.603 10.563 1.00 20.56 261 ILE B N 1
ATOM 4379 C CA . ILE B 1 263 ? 17.076 -17.328 9.582 1.00 21.77 261 ILE B CA 1
ATOM 4380 C C . ILE B 1 263 ? 17.884 -17.470 8.288 1.00 22.27 261 ILE B C 1
ATOM 4381 O O . ILE B 1 263 ? 17.906 -18.533 7.656 1.00 20.89 261 ILE B O 1
ATOM 4386 N N . ILE B 1 264 ? 18.555 -16.393 7.900 1.00 20.98 262 ILE B N 1
ATOM 4387 C CA . ILE B 1 264 ? 19.368 -16.411 6.693 1.00 20.17 262 ILE B CA 1
ATOM 4388 C C . ILE B 1 264 ? 20.584 -17.336 6.854 1.00 20.07 262 ILE B C 1
ATOM 4389 O O . ILE B 1 264 ? 20.889 -18.129 5.960 1.00 18.28 262 ILE B O 1
ATOM 4394 N N . LYS B 1 265 ? 21.275 -17.242 7.990 1.00 18.50 263 LYS B N 1
ATOM 4395 C CA . LYS B 1 265 ? 22.453 -18.075 8.213 1.00 19.18 263 LYS B CA 1
ATOM 4396 C C . LYS B 1 265 ? 22.114 -19.569 8.267 1.00 21.67 263 LYS B C 1
ATOM 4397 O O . LYS B 1 265 ? 22.810 -20.385 7.656 1.00 20.51 263 LYS B O 1
ATOM 4403 N N . GLU B 1 266 ? 21.050 -19.936 8.975 1.00 19.92 264 GLU B N 1
ATOM 4404 C CA . GLU B 1 266 ? 20.694 -21.347 9.042 1.00 23.94 264 GLU B CA 1
ATOM 4405 C C . GLU B 1 266 ? 20.196 -21.869 7.692 1.00 24.32 264 GLU B C 1
ATOM 4406 O O . GLU B 1 266 ? 20.453 -23.022 7.331 1.00 23.55 264 GLU B O 1
ATOM 4412 N N . ALA B 1 267 ? 19.498 -21.022 6.943 1.00 23.98 265 ALA B N 1
ATOM 4413 C CA . ALA B 1 267 ? 19.007 -21.423 5.633 1.00 24.59 265 ALA B CA 1
ATOM 4414 C C . ALA B 1 267 ? 20.231 -21.689 4.757 1.00 26.82 265 ALA B C 1
ATOM 4415 O O . ALA B 1 267 ? 20.312 -22.710 4.076 1.00 25.56 265 ALA B O 1
ATOM 4425 N N . GLU B 1 269 ? 23.317 -22.449 5.656 1.00 28.29 267 GLU B N 1
ATOM 4426 C CA . GLU B 1 269 ? 23.996 -23.660 6.105 1.00 30.44 267 GLU B CA 1
ATOM 4427 C C . GLU B 1 269 ? 23.288 -24.936 5.648 1.00 31.99 267 GLU B C 1
ATOM 4428 O O . GLU B 1 269 ? 23.933 -25.963 5.444 1.00 32.62 267 GLU B O 1
ATOM 4434 N N . GLN B 1 270 ? 21.968 -24.881 5.491 1.00 33.84 268 GLN B N 1
ATOM 4435 C CA . GLN B 1 270 ? 21.224 -26.056 5.042 1.00 35.64 268 GLN B CA 1
ATOM 4436 C C . GLN B 1 270 ? 21.427 -26.270 3.549 1.00 35.25 268 GLN B C 1
ATOM 4437 O O . GLN B 1 270 ? 21.378 -27.399 3.061 1.00 35.76 268 GLN B O 1
ATOM 4443 N N . LEU B 1 271 ? 21.657 -25.181 2.827 1.00 35.91 269 LEU B N 1
ATOM 4444 C CA . LEU B 1 271 ? 21.882 -25.263 1.392 1.00 36.42 269 LEU B CA 1
ATOM 4445 C C . LEU B 1 271 ? 23.352 -25.465 1.078 1.00 34.20 269 LEU B C 1
ATOM 4446 O O . LEU B 1 271 ? 23.764 -25.351 -0.071 1.00 34.94 269 LEU B O 1
ATOM 4451 N N . GLY B 1 272 ? 24.143 -25.753 2.104 1.00 33.32 270 GLY B N 1
ATOM 4452 C CA . GLY B 1 272 ? 25.563 -25.975 1.899 1.00 32.42 270 GLY B CA 1
ATOM 4453 C C . GLY B 1 272 ? 26.401 -24.715 1.769 1.00 31.82 270 GLY B C 1
ATOM 4454 O O . GLY B 1 272 ? 27.574 -24.782 1.389 1.00 29.82 270 GLY B O 1
ATOM 4455 N N . LEU B 1 273 ? 25.820 -23.564 2.081 1.00 29.20 271 LEU B N 1
ATOM 4456 C CA . LEU B 1 273 ? 26.553 -22.308 1.991 1.00 29.55 271 LEU B CA 1
ATOM 4457 C C . LEU B 1 273 ? 27.225 -22.023 3.337 1.00 28.03 271 LEU B C 1
ATOM 4458 O O . LEU B 1 273 ? 26.715 -22.425 4.382 1.00 27.05 271 LEU B O 1
ATOM 4463 N N . ARG B 1 274 ? 28.365 -21.337 3.307 1.00 25.10 272 ARG B N 1
ATOM 4464 C CA . ARG B 1 274 ? 29.129 -21.032 4.520 1.00 25.62 272 ARG B CA 1
ATOM 4465 C C . ARG B 1 274 ? 28.640 -19.769 5.233 1.00 23.86 272 ARG B C 1
ATOM 4466 O O . ARG B 1 274 ? 28.908 -18.652 4.795 1.00 25.40 272 ARG B O 1
ATOM 4474 N N . ALA B 1 275 ? 27.941 -19.949 6.348 1.00 23.64 273 ALA B N 1
ATOM 4475 C CA . ALA B 1 275 ? 27.393 -18.812 7.078 1.00 22.82 273 ALA B CA 1
ATOM 4476 C C . ALA B 1 275 ? 27.717 -18.784 8.566 1.00 22.62 273 ALA B C 1
ATOM 4477 O O . ALA B 1 275 ? 27.714 -17.720 9.183 1.00 22.28 273 ALA B O 1
ATOM 4479 N N . GLY B 1 276 ? 27.985 -19.945 9.146 1.00 22.81 274 GLY B N 1
ATOM 4480 C CA . GLY B 1 276 ? 28.289 -19.993 10.564 1.00 22.40 274 GLY B CA 1
ATOM 4481 C C . GLY B 1 276 ? 27.082 -19.617 11.403 1.00 24.85 274 GLY B C 1
ATOM 4482 O O . GLY B 1 276 ? 25.939 -19.859 11.006 1.00 23.28 274 GLY B O 1
ATOM 4483 N N . VAL B 1 277 ? 27.323 -19.017 12.564 1.00 24.51 275 VAL B N 1
ATOM 4484 C CA . VAL B 1 277 ? 26.228 -18.629 13.442 1.00 25.43 275 VAL B CA 1
ATOM 4485 C C . VAL B 1 277 ? 26.203 -17.126 13.692 1.00 26.61 275 VAL B C 1
ATOM 4486 O O . VAL B 1 277 ? 27.097 -16.391 13.260 1.00 24.71 275 VAL B O 1
ATOM 4490 N N . THR B 1 278 ? 25.162 -16.674 14.382 1.00 24.97 276 THR B N 1
ATOM 4491 C CA . THR B 1 278 ? 25.027 -15.262 14.716 1.00 22.31 276 THR B CA 1
ATOM 4492 C C . THR B 1 278 ? 25.725 -14.996 16.046 1.00 21.69 276 THR B C 1
ATOM 4493 O O . THR B 1 278 ? 25.912 -15.913 16.854 1.00 19.39 276 THR B O 1
ATOM 4497 N N . ARG B 1 279 ? 26.123 -13.748 16.261 1.00 18.96 277 ARG B N 1
ATOM 4498 C CA . ARG B 1 279 ? 26.758 -13.351 17.511 1.00 19.27 277 ARG B CA 1
ATOM 4499 C C . ARG B 1 279 ? 25.681 -12.927 18.498 1.00 19.31 277 ARG B C 1
ATOM 4500 O O . ARG B 1 279 ? 24.525 -12.714 18.119 1.00 17.05 277 ARG B O 1
ATOM 4508 N N . GLU B 1 280 ? 26.054 -12.810 19.766 1.00 18.58 278 GLU B N 1
ATOM 4509 C CA . GLU B 1 280 ? 25.107 -12.357 20.766 1.00 19.23 278 GLU B CA 1
ATOM 4510 C C . GLU B 1 280 ? 24.694 -10.964 20.286 1.00 17.79 278 GLU B C 1
ATOM 4511 O O . GLU B 1 280 ? 25.487 -10.264 19.657 1.00 18.84 278 GLU B O 1
ATOM 4517 N N . PRO B 1 281 ? 23.463 -10.530 20.593 1.00 18.63 279 PRO B N 1
ATOM 4518 C CA . PRO B 1 281 ? 22.397 -11.170 21.367 1.00 17.07 279 PRO B CA 1
ATOM 4519 C C . PRO B 1 281 ? 21.415 -12.078 20.615 1.00 16.28 279 PRO B C 1
ATOM 4520 O O . PRO B 1 281 ? 20.226 -12.085 20.932 1.00 16.33 279 PRO B O 1
ATOM 4524 N N . VAL B 1 282 ? 21.889 -12.828 19.626 1.00 16.09 280 VAL B N 1
ATOM 4525 C CA . VAL B 1 282 ? 21.005 -13.739 18.899 1.00 16.51 280 VAL B CA 1
ATOM 4526 C C . VAL B 1 282 ? 21.624 -15.132 18.868 1.00 15.98 280 VAL B C 1
ATOM 4527 O O . VAL B 1 282 ? 22.754 -15.308 18.428 1.00 14.70 280 VAL B O 1
ATOM 4531 N N . ASN B 1 283 ? 20.875 -16.110 19.360 1.00 16.84 281 ASN B N 1
ATOM 4532 C CA . ASN B 1 283 ? 21.337 -17.491 19.401 1.00 18.79 281 ASN B CA 1
ATOM 4533 C C . ASN B 1 283 ? 20.709 -18.280 18.260 1.00 20.33 281 ASN B C 1
ATOM 4534 O O . ASN B 1 283 ? 19.965 -17.727 17.453 1.00 16.95 281 ASN B O 1
ATOM 4539 N N . PRO B 1 284 ? 21.024 -19.583 18.156 1.00 19.30 282 PRO B N 1
ATOM 4540 C CA . PRO B 1 284 ? 20.402 -20.314 17.051 1.00 18.47 282 PRO B CA 1
ATOM 4541 C C . PRO B 1 284 ? 18.889 -20.420 17.179 1.00 18.64 282 PRO B C 1
ATOM 4542 O O . PRO B 1 284 ? 18.310 -20.171 18.249 1.00 17.90 282 PRO B O 1
ATOM 4546 N N . LEU B 1 285 ? 18.247 -20.771 16.072 1.00 18.92 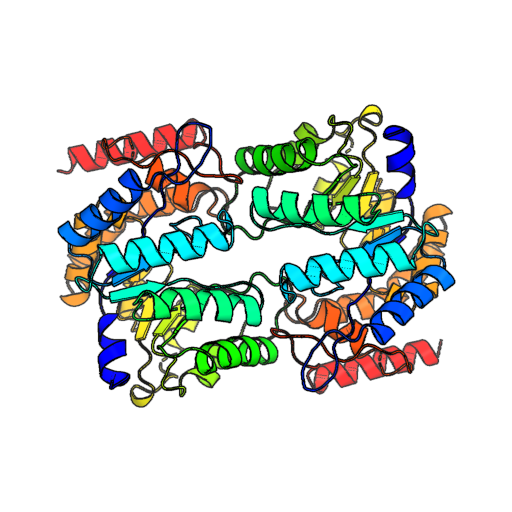283 LEU B N 1
ATOM 4547 C CA . LEU B 1 285 ? 16.795 -20.902 16.038 1.00 21.92 283 LEU B CA 1
ATOM 4548 C C . LEU B 1 285 ? 16.275 -21.882 17.078 1.00 23.03 283 LEU B C 1
ATOM 4549 O O . LEU B 1 285 ? 16.970 -22.820 17.475 1.00 23.30 283 LEU B O 1
ATOM 4554 N N . SER B 1 286 ? 15.046 -21.647 17.525 1.00 23.48 284 SER B N 1
ATOM 4555 C CA . SER B 1 286 ? 14.411 -22.544 18.473 1.00 24.34 284 SER B CA 1
ATOM 4556 C C . SER B 1 286 ? 14.016 -23.763 17.637 1.00 24.60 284 SER B C 1
ATOM 4557 O O . SER B 1 286 ? 13.890 -23.669 16.411 1.00 22.76 284 SER B O 1
ATOM 4560 N N . PRO B 1 287 ? 13.832 -24.924 18.281 1.00 24.84 285 PRO B N 1
ATOM 4561 C CA . PRO B 1 287 ? 13.451 -26.127 17.538 1.00 26.20 285 PRO B CA 1
ATOM 4562 C C . PRO B 1 287 ? 12.245 -25.883 16.638 1.00 23.18 285 PRO B C 1
ATOM 4563 O O . PRO B 1 287 ? 12.264 -26.240 15.461 1.00 25.00 285 PRO B O 1
ATOM 4567 N N . ASN B 1 288 ? 11.203 -25.265 17.196 1.00 23.65 286 ASN B N 1
ATOM 4568 C CA . ASN B 1 288 ? 9.982 -24.977 16.447 1.00 24.38 286 ASN B CA 1
ATOM 4569 C C . ASN B 1 288 ? 10.241 -24.085 15.242 1.00 24.62 286 ASN B C 1
ATOM 4570 O O . ASN B 1 288 ? 9.710 -24.332 14.157 1.00 23.81 286 ASN B O 1
ATOM 4575 N N . ASP B 1 289 ? 11.055 -23.050 15.428 1.00 23.55 287 ASP B N 1
ATOM 4576 C CA . ASP B 1 289 ? 11.378 -22.145 14.331 1.00 23.67 287 ASP B CA 1
ATOM 4577 C C . ASP B 1 289 ? 12.251 -22.830 13.288 1.00 21.95 287 ASP B C 1
ATOM 4578 O O . ASP B 1 289 ? 12.153 -22.547 12.095 1.00 22.07 287 ASP B O 1
ATOM 4583 N N . ARG B 1 290 ? 13.118 -23.726 13.739 1.00 22.09 288 ARG B N 1
ATOM 4584 C CA . ARG B 1 290 ? 13.979 -24.443 12.814 1.00 23.68 288 ARG B CA 1
ATOM 4585 C C . ARG B 1 290 ? 13.133 -25.385 11.963 1.00 23.13 288 ARG B C 1
ATOM 4586 O O . ARG B 1 290 ? 13.386 -25.545 10.765 1.00 22.77 288 ARG B O 1
ATOM 4594 N N . LEU B 1 291 ? 12.129 -26.000 12.590 1.00 23.54 289 LEU B N 1
ATOM 4595 C CA . LEU B 1 291 ? 11.229 -26.921 11.893 1.00 26.41 289 LEU B CA 1
ATOM 4596 C C . LEU B 1 291 ? 10.454 -26.163 10.821 1.00 26.16 289 LEU B C 1
ATOM 4597 O O . LEU B 1 291 ? 10.266 -26.656 9.711 1.00 28.62 289 LEU B O 1
ATOM 4602 N N . GLU B 1 292 ? 10.001 -24.957 11.154 1.00 26.86 290 GLU B N 1
ATOM 4603 C CA . GLU B 1 292 ? 9.259 -24.163 10.186 1.00 26.72 290 GLU B CA 1
ATOM 4604 C C . GLU B 1 292 ? 10.145 -23.799 9.000 1.00 24.94 290 GLU B C 1
ATOM 4605 O O . GLU B 1 292 ? 9.691 -23.818 7.854 1.00 24.48 290 GLU B O 1
ATOM 4611 N N . LEU B 1 293 ? 11.410 -23.480 9.271 1.00 26.90 291 LEU B N 1
ATOM 4612 C CA . LEU B 1 293 ? 12.343 -23.121 8.204 1.00 25.32 291 LEU B CA 1
ATOM 4613 C C . LEU B 1 293 ? 12.600 -24.307 7.272 1.00 26.53 291 LEU B C 1
ATOM 4614 O O . LEU B 1 293 ? 12.572 -24.166 6.048 1.00 24.69 291 LEU B O 1
ATOM 4619 N N . GLU B 1 294 ? 12.862 -25.472 7.855 1.00 26.36 292 GLU B N 1
ATOM 4620 C CA . GLU B 1 294 ? 13.117 -26.671 7.064 1.00 28.80 292 GLU B CA 1
ATOM 4621 C C . GLU B 1 294 ? 11.891 -26.928 6.191 1.00 29.16 292 GLU B C 1
ATOM 4622 O O . GLU B 1 294 ? 12.006 -27.240 5.003 1.00 30.84 292 GLU B O 1
ATOM 4628 N N . GLU B 1 295 ? 10.716 -26.757 6.787 1.00 31.33 293 GLU B N 1
ATOM 4629 C CA . GLU B 1 295 ? 9.448 -26.950 6.094 1.00 31.08 293 GLU B CA 1
ATOM 4630 C C . GLU B 1 295 ? 9.365 -26.054 4.859 1.00 31.08 293 GLU B C 1
ATOM 4631 O O . GLU B 1 295 ? 9.042 -26.509 3.759 1.00 30.73 293 GLU B O 1
ATOM 4637 N N . LEU B 1 296 ? 9.653 -24.771 5.053 1.00 31.04 294 LEU B N 1
ATOM 4638 C CA . LEU B 1 296 ? 9.611 -23.809 3.962 1.00 31.49 294 LEU B CA 1
ATOM 4639 C C . LEU B 1 296 ? 10.646 -24.137 2.890 1.00 30.95 294 LEU B C 1
ATOM 4640 O O . LEU B 1 296 ? 10.366 -24.011 1.702 1.00 33.07 294 LEU B O 1
ATOM 4645 N N . LEU B 1 297 ? 11.840 -24.553 3.305 1.00 30.83 295 LEU B N 1
ATOM 4646 C CA . LEU B 1 297 ? 12.890 -24.893 2.347 1.00 31.82 295 LEU B CA 1
ATOM 4647 C C . LEU B 1 297 ? 12.504 -26.154 1.571 1.00 32.81 295 LEU B C 1
ATOM 4648 O O . LEU B 1 297 ? 12.800 -26.276 0.382 1.00 33.36 295 LEU B O 1
ATOM 4653 N N . LYS B 1 298 ? 11.841 -27.082 2.258 1.00 32.60 296 LYS B N 1
ATOM 4654 C CA . LYS B 1 298 ? 11.379 -28.331 1.652 1.00 33.07 296 LYS B CA 1
ATOM 4655 C C . LYS B 1 298 ? 10.425 -27.935 0.532 1.00 33.41 296 LYS B C 1
ATOM 4656 O O . LYS B 1 298 ? 10.500 -28.459 -0.583 1.00 34.92 296 LYS B O 1
ATOM 4662 N N . SER B 1 299 ? 9.533 -26.993 0.836 1.00 34.32 297 SER B N 1
ATOM 4663 C CA . SER B 1 299 ? 8.580 -26.492 -0.150 1.00 36.05 297 SER B CA 1
ATOM 4664 C C . SER B 1 299 ? 9.317 -25.966 -1.380 1.00 35.58 297 SER B C 1
ATOM 4665 O O . SER B 1 299 ? 9.111 -26.460 -2.487 1.00 36.62 297 SER B O 1
ATOM 4668 N N . TRP B 1 300 ? 10.168 -24.963 -1.175 1.00 34.86 298 TRP B N 1
ATOM 4669 C CA . TRP B 1 300 ? 10.932 -24.367 -2.261 1.00 34.44 298 TRP B CA 1
ATOM 4670 C C . TRP B 1 300 ? 11.632 -25.399 -3.144 1.00 36.11 298 TRP B C 1
ATOM 4671 O O . TRP B 1 300 ? 11.673 -25.238 -4.367 1.00 37.02 298 TRP B O 1
ATOM 4682 N N . ASN B 1 301 ? 12.137 -26.473 -2.531 1.00 36.71 299 ASN B N 1
ATOM 4683 C CA . ASN B 1 301 ? 12.812 -27.531 -3.276 1.00 36.73 299 ASN B CA 1
ATOM 4684 C C . ASN B 1 301 ? 11.760 -28.074 -4.262 1.00 35.70 299 ASN B C 1
ATOM 4685 O O . ASN B 1 301 ? 12.038 -28.234 -5.467 1.00 40.05 299 ASN B O 1
ATOM 4690 N N . THR B 1 302 ? 10.554 -28.347 -3.748 1.00 36.43 300 THR B N 1
ATOM 4691 C CA . THR B 1 302 ? 9.438 -28.873 -4.532 1.00 31.37 300 THR B CA 1
ATOM 4692 C C . THR B 1 302 ? 9.196 -28.048 -5.785 1.00 32.46 300 THR B C 1
ATOM 4693 O O . THR B 1 302 ? 9.111 -28.594 -6.887 1.00 34.12 300 THR B O 1
ATOM 4697 N N . GLN B 1 303 ? 9.060 -26.737 -5.610 1.00 33.17 301 GLN B N 1
ATOM 4698 C CA . GLN B 1 303 ? 8.834 -25.832 -6.725 1.00 31.81 301 GLN B CA 1
ATOM 4699 C C . GLN B 1 303 ? 10.016 -25.889 -7.675 1.00 32.98 301 GLN B C 1
ATOM 4700 O O . GLN B 1 303 ? 9.769 -25.857 -8.902 1.00 36.38 301 GLN B O 1
#

Secondary structure (DSSP, 8-state):
--HHHHHGGGSSEEE-----B-TTT--B-HHHHHHHHHHHHHTT-SEE-TTSGGGTGGGS-HHHHHHHHHHHHHHHTTSSEEB----SSHHHHHHHHHHHHHTT-SB--PPP--S---HHHHHHHHHHHHHHSSS-EEEEE--TTS-THHHHHHTT-TTEEEEEE----HHHHHH---S-GGG--EEEETTHHHHHHHHHHHT--EEEESGGGT-HHHHHHHHHHHHHT-HHHHHHHHHHHHHHHHHHHHHHHTTHHHHHHH--TTS-----PPTT--SPPHHHHHHHHHHHHHHHHH-/-HHHHGGGGSSEEE-----B-TTT--B-HHHHHHHHHHHHHTT--EE-TTSGGGTGGGS-HHHHHHHHHHHHHHHTTSSEEB----SSHHHHHHHHHHHHHTT-SB--PPP--S---HHHHHHHHHHHHHHSSS-EEEEE--TTS-THHHHHHTT-TTEEEEEE----HHHHHH---S-GGG--EEEETTHHHHHHHHHHHT--EEEESGGGT-HHHHHHHHHHHHHT-HHHHHHHHHHHHHHHHHHHHHHHTTHHHHHHH--TTS---B-PPTT--PPPHHHHHHHHHHHHHHHH-

CATH classification: 3.20.20.70

Radius of gyration: 24.71 Å; Cα contacts (8 Å, |Δi|>4): 1208; chains: 2; bounding box: 41×59×72 Å

Foldseek 3Di:
DQLLVVLVQFLEEAEEFAFFADDPVRHTPLVLLLVLLVLLLVLPHQHYEQLDVLHVNVLDDLVVLLVRLLSSQVSCVPSHAYEYEAAEALVRRLVSQQSSVVSPHAEYYEDYPDPDDALVRVLVSVVSNQVSHPHAYEEEAADPVHDLVSVVVCLQDSRHQEYQDAHPDLVRLLVVVSRDSVSNYAYEPALPLLCVLSSLVSPHSYYYDHCSSQCVVLSVQLSVCSVVVVVVSNVVSSVLCVLLSVLCCPPNNLNVNLLSQLSVVVVRRHHGDDPPHGHDDPVSSVSSVVSVVVVVVVD/DLLVVLVQFLEEAEEFAFFAAPPVRHTPLVLRLVLLCLLLVLPAQHYEYLDVLNVNVLDDLVVLLVRLLSSQVSCVPSHAYEYEAEEALVRRLVSQQSNVVSPHQEYYEDYPDPDDALVRLLVSVVSNQVSHPHAYEAEAADPVYDLVSVQVCLQDSSHQEYQDAHPDLVRLLVVVNHDSVSNYAYEPALALLCRLSSVVSPHSYYYDHCSSPCVVLRVQLSVCSVVVVVVSNVVSSVLCVLLSVLCCPPVNLNVNLLSQVNVVVVRRRHGDDPPHGHDDPVSVVSSVVSVVVVVVD

Sequence (596 aa):
LDYGEFSKRFSTISGINIVPFLEGTREIDWKGLDDNVEFLLQNGIEVIVPNGNTGEFYALTIEEAKQVATRVTELVNGRATVVAGIGYSVDTAIELGKSAIDSGADCVIHQPVHPYITDAGAVEYYRNIIEALDAPSIIYFKDAHLSDDVIKELAPLDKLVGIKYAINDIQRVTQVRAVPKSSNVAFICGTAEKWAPFFYHAGAVGFTSGLVNVFPQKSFALLEALEEGNQEKIWDVWEDVVPFEDLRAKHNNGNNVVIIKEAEQLGLRAGVTREPVNPLSPNDRLELEELLKSWNTQEDYGEFSKRFSTISGINIVPFLEGTREIDWKGLDDNVEFLLQNGIEVIVPNGNTGEFYALTIEEAKQVATRVTELVNGRATVVAGIGYSVDTAIELGKSAIDSGADCVIHQPVHPYITDAGAVEYYRNIIEALDAPSIIYFKDAHLSDDVIKELAPLDKLVGIKYAINDIQRVTQVRAVPKSSNVAFICGTAEKWAPFFYHAGAVGFTSGLVNVFPQKSFALLEALEEGNQEKIWDVWEDVVPFEDLRAKHNNGNNVVIIKEAEQLGLRAGVTREPVNPLSPNDRLELEELLKSWNTQ

Nearest PDB structures (foldseek):
  3d0c-assembly1_B  TM=1.003E+00  e=9.167E-59  Oceanobacillus iheyensis HTE831
  3e96-assembly1_A  TM=9.949E-01  e=5.410E-41  Shouchella clausii KSM-K16
  3si9-assembly1_C  TM=8.933E-01  e=1.215E-20  Bartonella henselae
  4n4p-assembly1_D  TM=8.613E-01  e=1.072E-17  Mycoplasmopsis synoviae 53
  3qfe-assembly2_B  TM=8.573E-01  e=7.592E-16  Coccidioides immitis RS